Protein AF-0000000080652221 (afdb_homodimer)

Structure (mmCIF, N/CA/C/O backbone):
data_AF-0000000080652221-model_v1
#
loop_
_entity.id
_entity.type
_entity.pdbx_description
1 polymer 'Gdp-mannose 4,6-dehydratase/gdp-4-amino-4'
#
loop_
_atom_site.group_PDB
_atom_site.id
_atom_site.type_symbol
_atom_site.label_atom_id
_atom_site.label_alt_id
_atom_site.label_comp_id
_atom_site.label_asym_id
_atom_site.label_entity_id
_atom_site.label_seq_id
_atom_site.pdbx_PDB_ins_code
_atom_site.Cartn_x
_atom_site.Cartn_y
_atom_site.Cartn_z
_atom_site.occupancy
_atom_site.B_iso_or_equiv
_atom_site.auth_seq_id
_atom_site.auth_comp_id
_atom_site.auth_asym_id
_atom_site.auth_atom_id
_atom_site.pdbx_PDB_model_num
ATOM 1 N N . MET A 1 1 ? -10.5 -9.828 13.305 1 57.34 1 MET A N 1
ATOM 2 C CA . MET A 1 1 ? -11.781 -9.25 13.664 1 57.34 1 MET A CA 1
ATOM 3 C C . MET A 1 1 ? -12.344 -8.398 12.531 1 57.34 1 MET A C 1
ATOM 5 O O . MET A 1 1 ? -11.594 -7.68 11.859 1 57.34 1 MET A O 1
ATOM 9 N N . ALA A 1 2 ? -13.625 -8.828 12.094 1 73.5 2 ALA A N 1
ATOM 10 C CA . ALA A 1 2 ? -14.25 -8.25 10.906 1 73.5 2 ALA A CA 1
ATOM 11 C C . ALA A 1 2 ? -15.305 -7.211 11.281 1 73.5 2 ALA A C 1
ATOM 13 O O . ALA A 1 2 ? -15.812 -7.215 12.406 1 73.5 2 ALA A O 1
ATOM 14 N N . ILE A 1 3 ? -15.312 -6.051 10.586 1 86.38 3 ILE A N 1
ATOM 15 C CA . ILE A 1 3 ? -16.438 -5.125 10.68 1 86.38 3 ILE A CA 1
ATOM 16 C C . ILE A 1 3 ? -17.578 -5.598 9.781 1 86.38 3 ILE A C 1
ATOM 18 O O . ILE A 1 3 ? -17.375 -6.434 8.898 1 86.38 3 ILE A O 1
ATOM 22 N N . ALA A 1 4 ? -18.781 -5.008 10.109 1 89.88 4 ALA A N 1
ATOM 23 C CA . ALA A 1 4 ? -19.938 -5.441 9.328 1 89.88 4 ALA A CA 1
ATOM 24 C C . ALA A 1 4 ? -19.75 -5.121 7.848 1 89.88 4 ALA A C 1
ATOM 26 O O . ALA A 1 4 ? -19.281 -4.039 7.496 1 89.88 4 ALA A O 1
ATOM 27 N N . PRO A 1 5 ? -20.109 -6.051 7.004 1 89.88 5 PRO A N 1
ATOM 28 C CA . PRO A 1 5 ? -19.922 -5.859 5.562 1 89.88 5 PRO A CA 1
ATOM 29 C C . PRO A 1 5 ? -20.672 -4.633 5.027 1 89.88 5 PRO A C 1
ATOM 31 O O . PRO A 1 5 ? -20.266 -4.062 4.012 1 89.88 5 PRO A O 1
ATOM 34 N N . ASN A 1 6 ? -21.703 -4.211 5.727 1 95.06 6 ASN A N 1
ATOM 35 C CA . ASN A 1 6 ? -22.516 -3.096 5.238 1 95.06 6 ASN A CA 1
ATOM 36 C C . ASN A 1 6 ? -22.125 -1.786 5.918 1 95.06 6 ASN A C 1
ATOM 38 O O . ASN A 1 6 ? -22.828 -0.789 5.809 1 95.06 6 ASN A O 1
ATOM 42 N N . THR A 1 7 ? -21.031 -1.799 6.699 1 96.88 7 THR A N 1
ATOM 43 C CA . THR A 1 7 ? -20.516 -0.561 7.273 1 96.88 7 THR A CA 1
ATOM 44 C C . THR A 1 7 ? -20.109 0.418 6.172 1 96.88 7 THR A C 1
ATOM 46 O O . THR A 1 7 ? -19.328 0.076 5.285 1 96.88 7 THR A O 1
ATOM 49 N N . ARG A 1 8 ? -20.719 1.612 6.215 1 98.5 8 ARG A N 1
ATOM 50 C CA . ARG A 1 8 ? -20.422 2.627 5.207 1 98.5 8 ARG A CA 1
ATOM 51 C C . ARG A 1 8 ? -19.203 3.443 5.602 1 98.5 8 ARG A C 1
ATOM 53 O O . ARG A 1 8 ? -19.219 4.16 6.605 1 98.5 8 ARG A O 1
ATOM 60 N N . VAL A 1 9 ? -18.156 3.316 4.801 1 98.62 9 VAL A N 1
ATOM 61 C CA . VAL A 1 9 ? -16.906 3.99 5.125 1 98.62 9 VAL A CA 1
ATOM 62 C C . VAL A 1 9 ? -16.562 4.992 4.027 1 98.62 9 VAL A C 1
ATOM 64 O O . VAL A 1 9 ? -16.469 4.629 2.852 1 98.62 9 VAL A O 1
ATOM 67 N N . LEU A 1 10 ? -16.406 6.246 4.426 1 98.88 10 LEU A N 1
ATOM 68 C CA . LEU A 1 10 ? -15.898 7.273 3.518 1 98.88 10 LEU A CA 1
ATOM 69 C C . LEU A 1 10 ? -14.414 7.535 3.76 1 98.88 10 LEU A C 1
ATOM 71 O O . LEU A 1 10 ? -14.023 7.914 4.867 1 98.88 10 LEU A O 1
ATOM 75 N N . VAL A 1 11 ? -13.625 7.281 2.762 1 98.81 11 VAL A N 1
ATOM 76 C CA . VAL A 1 11 ? -12.188 7.527 2.836 1 98.81 11 VAL A CA 1
ATOM 77 C C . VAL A 1 11 ? -11.867 8.891 2.227 1 98.81 11 VAL A C 1
ATOM 79 O O . VAL A 1 11 ? -12.188 9.148 1.065 1 98.81 11 VAL A O 1
ATOM 82 N N . ALA A 1 12 ? -11.359 9.773 3.018 1 98.62 12 ALA A N 1
ATOM 83 C CA . ALA A 1 12 ? -10.727 10.984 2.504 1 98.62 12 ALA A CA 1
ATOM 84 C C . ALA A 1 12 ? -9.219 10.797 2.371 1 98.62 12 ALA A C 1
ATOM 86 O O . ALA A 1 12 ? -8.516 10.641 3.371 1 98.62 12 ALA A O 1
ATOM 87 N N . GLY A 1 13 ? -8.773 10.766 1.117 1 98 13 GLY A N 1
ATOM 88 C CA . GLY A 1 13 ? -7.363 10.414 1.057 1 98 13 GLY A CA 1
ATOM 89 C C . GLY A 1 13 ? -6.727 10.719 -0.284 1 98 13 GLY A C 1
ATOM 90 O O . GLY A 1 13 ? -7.391 11.227 -1.191 1 98 13 GLY A O 1
ATOM 91 N N . TYR A 1 14 ? -5.426 10.461 -0.334 1 96.5 14 TYR A N 1
ATOM 92 C CA . TYR A 1 14 ? -4.578 10.781 -1.478 1 96.5 14 TYR A CA 1
ATOM 93 C C . TYR A 1 14 ? -3.467 9.758 -1.638 1 96.5 14 TYR A C 1
ATOM 95 O O . TYR A 1 14 ? -2.859 9.328 -0.653 1 96.5 14 TYR A O 1
ATOM 103 N N . GLY A 1 15 ? -3.297 9.281 -2.902 1 94.44 15 GLY A N 1
ATOM 104 C CA . GLY A 1 15 ? -2.135 8.477 -3.24 1 94.44 15 GLY A CA 1
ATOM 105 C C . GLY A 1 15 ? -2.152 7.105 -2.6 1 94.44 15 GLY A C 1
ATOM 106 O O . GLY A 1 15 ? -3.221 6.539 -2.363 1 94.44 15 GLY A O 1
ATOM 107 N N . LEU A 1 16 ? -0.95 6.555 -2.359 1 91.5 16 LEU A N 1
ATOM 108 C CA . LEU A 1 16 ? -0.72 5.18 -1.918 1 91.5 16 LEU A CA 1
ATOM 109 C C . LEU A 1 16 ? -1.408 4.918 -0.583 1 91.5 16 LEU A C 1
ATOM 111 O O . LEU A 1 16 ? -2.023 3.865 -0.395 1 91.5 16 LEU A O 1
ATOM 115 N N . PRO A 1 17 ? -1.343 5.871 0.377 1 94.44 17 PRO A N 1
ATOM 116 C CA . PRO A 1 17 ? -2.025 5.605 1.645 1 94.44 17 PRO A CA 1
ATOM 117 C C . PRO A 1 17 ? -3.52 5.348 1.468 1 94.44 17 PRO A C 1
ATOM 119 O O . PRO A 1 17 ? -4.07 4.438 2.092 1 94.44 17 PRO A O 1
ATOM 122 N N . ALA A 1 18 ? -4.125 6.098 0.635 1 97.12 18 ALA A N 1
ATOM 123 C CA . ALA A 1 18 ? -5.551 5.914 0.384 1 97.12 18 ALA A CA 1
ATOM 124 C C . ALA A 1 18 ? -5.816 4.598 -0.34 1 97.12 18 ALA A C 1
ATOM 126 O O . ALA A 1 18 ? -6.801 3.916 -0.056 1 97.12 18 ALA A O 1
ATOM 127 N N . GLU A 1 19 ? -4.965 4.273 -1.299 1 95.38 19 GLU A N 1
ATOM 128 C CA . GLU A 1 19 ? -5.086 2.99 -1.985 1 95.38 19 GLU A CA 1
ATOM 129 C C . GLU A 1 19 ? -5.066 1.83 -0.994 1 95.38 19 GLU A C 1
ATOM 131 O O . GLU A 1 19 ? -5.883 0.912 -1.091 1 95.38 19 GLU A O 1
ATOM 136 N N . PHE A 1 20 ? -4.207 1.93 -0.127 1 94.06 20 PHE A N 1
ATOM 137 C CA . PHE A 1 20 ? -4.07 0.862 0.856 1 94.06 20 PHE A CA 1
ATOM 138 C C . PHE A 1 20 ? -5.285 0.81 1.774 1 94.06 20 PHE A C 1
ATOM 140 O O . PHE A 1 20 ? -5.719 -0.271 2.178 1 94.06 20 PHE A O 1
ATOM 147 N N . CYS A 1 21 ? -5.723 1.913 2.131 1 96.75 21 CYS A N 1
ATOM 148 C CA . CYS A 1 21 ? -6.914 1.957 2.973 1 96.75 21 CYS A CA 1
ATOM 149 C C . CYS A 1 21 ? -8.086 1.257 2.297 1 96.75 21 CYS A C 1
ATOM 151 O O . CYS A 1 21 ? -8.742 0.412 2.904 1 96.75 21 CYS A O 1
ATOM 153 N N . VAL A 1 22 ? -8.289 1.545 1.057 1 97.19 22 VAL A N 1
ATOM 154 C CA . VAL A 1 22 ? -9.375 0.924 0.298 1 97.19 22 VAL A CA 1
ATOM 155 C C . VAL A 1 22 ? -9.148 -0.584 0.221 1 97.19 22 VAL A C 1
ATOM 157 O O . VAL A 1 22 ? -10.07 -1.367 0.459 1 97.19 22 VAL A O 1
ATOM 160 N N . THR A 1 23 ? -7.934 -0.957 -0.026 1 94.56 23 THR A N 1
ATOM 161 C CA . THR A 1 23 ? -7.582 -2.371 -0.099 1 94.56 23 THR A CA 1
ATOM 162 C C . THR A 1 23 ? -7.867 -3.068 1.228 1 94.56 23 THR A C 1
ATOM 164 O O . THR A 1 23 ? -8.422 -4.168 1.249 1 94.56 23 THR A O 1
ATOM 167 N N . THR A 1 24 ? -7.488 -2.457 2.285 1 94.5 24 THR A N 1
ATOM 168 C CA . THR A 1 24 ? -7.691 -3 3.625 1 94.5 24 THR A CA 1
ATOM 169 C C . THR A 1 24 ? -9.18 -3.176 3.92 1 94.5 24 THR A C 1
ATOM 171 O O . THR A 1 24 ? -9.594 -4.215 4.434 1 94.5 24 THR A O 1
ATOM 174 N N . LEU A 1 25 ? -9.984 -2.215 3.555 1 96.5 25 LEU A N 1
ATOM 175 C CA . LEU A 1 25 ? -11.422 -2.275 3.783 1 96.5 25 LEU A CA 1
ATOM 176 C C . LEU A 1 25 ? -12.047 -3.434 3.012 1 96.5 25 LEU A C 1
ATOM 178 O O . LEU A 1 25 ? -12.852 -4.188 3.562 1 96.5 25 LEU A O 1
ATOM 182 N N . ILE A 1 26 ? -11.664 -3.564 1.758 1 94.12 26 ILE A N 1
ATOM 183 C CA . ILE A 1 26 ? -12.148 -4.672 0.941 1 94.12 26 ILE A CA 1
ATOM 184 C C . ILE A 1 26 ? -11.758 -6 1.589 1 94.12 26 ILE A C 1
ATOM 186 O O . ILE A 1 26 ? -12.586 -6.91 1.701 1 94.12 26 ILE A O 1
ATOM 190 N N . GLY A 1 27 ? -10.609 -6.066 2.076 1 92.06 27 GLY A N 1
ATOM 191 C CA . GLY A 1 27 ? -10.109 -7.273 2.717 1 92.06 27 GLY A CA 1
ATOM 192 C C . GLY A 1 27 ? -10.836 -7.605 4.008 1 92.06 27 GLY A C 1
ATOM 193 O O . GLY A 1 27 ? -10.93 -8.773 4.391 1 92.06 27 GLY A O 1
ATOM 194 N N . MET A 1 28 ? -11.289 -6.574 4.613 1 92.19 28 MET A N 1
ATOM 195 C CA . MET A 1 28 ? -12.016 -6.762 5.863 1 92.19 28 MET A CA 1
ATOM 196 C C . MET A 1 28 ? -13.453 -7.211 5.59 1 92.19 28 MET A C 1
ATOM 198 O O . MET A 1 28 ? -14.195 -7.512 6.52 1 92.19 28 MET A O 1
ATOM 202 N N . GLY A 1 29 ? -13.797 -7.141 4.297 1 89.81 29 GLY A N 1
ATOM 203 C CA . GLY A 1 29 ? -15.094 -7.68 3.918 1 89.81 29 GLY A CA 1
ATOM 204 C C . GLY A 1 29 ? -16.141 -6.605 3.693 1 89.81 29 GLY A C 1
ATOM 205 O O . GLY A 1 29 ? -17.328 -6.91 3.506 1 89.81 29 GLY A O 1
ATOM 206 N N . VAL A 1 30 ? -15.727 -5.355 3.688 1 94.25 30 VAL A N 1
ATOM 207 C CA . VAL A 1 30 ? -16.672 -4.273 3.416 1 94.25 30 VAL A CA 1
ATOM 208 C C . VAL A 1 30 ? -17.125 -4.336 1.959 1 94.25 30 VAL A C 1
ATOM 210 O O . VAL A 1 30 ? -16.297 -4.5 1.054 1 94.25 30 VAL A O 1
ATOM 213 N N . GLU A 1 31 ? -18.422 -4.215 1.748 1 92.62 31 GLU A N 1
ATOM 214 C CA . GLU A 1 31 ? -18.969 -4.242 0.393 1 92.62 31 GLU A CA 1
ATOM 215 C C . GLU A 1 31 ? -18.516 -3.023 -0.407 1 92.62 31 GLU A C 1
ATOM 217 O O . GLU A 1 31 ? -18.438 -1.916 0.129 1 92.62 31 GLU A O 1
ATOM 222 N N . ILE A 1 32 ? -18.375 -3.238 -1.663 1 93.06 32 ILE A N 1
ATOM 223 C CA . ILE A 1 32 ? -17.797 -2.213 -2.525 1 93.06 32 ILE A CA 1
ATOM 224 C C . ILE A 1 32 ? -18.688 -0.974 -2.525 1 93.06 32 ILE A C 1
ATOM 226 O O . ILE A 1 32 ? -18.188 0.155 -2.475 1 93.06 32 ILE A O 1
ATOM 230 N N . ASP A 1 33 ? -19.984 -1.172 -2.602 1 95.62 33 ASP A N 1
ATOM 231 C CA . ASP A 1 33 ? -20.922 -0.045 -2.672 1 95.62 33 ASP A CA 1
ATOM 232 C C . ASP A 1 33 ? -21.031 0.659 -1.322 1 95.62 33 ASP A C 1
ATOM 234 O O . ASP A 1 33 ? -21.703 1.684 -1.205 1 95.62 33 ASP A O 1
ATOM 238 N N . LYS A 1 34 ? -20.328 0.148 -0.292 1 97.88 34 LYS A N 1
ATOM 239 C CA . LYS A 1 34 ? -20.297 0.759 1.034 1 97.88 34 LYS A CA 1
ATOM 240 C C . LYS A 1 34 ? -18.984 1.483 1.28 1 97.88 34 LYS A C 1
ATOM 242 O O . LYS A 1 34 ? -18.719 1.957 2.389 1 97.88 34 LYS A O 1
ATOM 247 N N . ILE A 1 35 ? -18.219 1.62 0.279 1 98.31 35 ILE A N 1
ATOM 248 C CA . ILE A 1 35 ? -16.984 2.404 0.305 1 98.31 35 ILE A CA 1
ATOM 249 C C . ILE A 1 35 ? -17.094 3.578 -0.666 1 98.31 35 ILE A C 1
ATOM 251 O O . ILE A 1 35 ? -17.5 3.4 -1.819 1 98.31 35 ILE A O 1
ATOM 255 N N . ALA A 1 36 ? -16.828 4.73 -0.204 1 98.81 36 ALA A N 1
ATOM 256 C CA . ALA A 1 36 ? -16.703 5.922 -1.038 1 98.81 36 ALA A CA 1
ATOM 257 C C . ALA A 1 36 ? -15.414 6.672 -0.74 1 98.81 36 ALA A C 1
ATOM 259 O O . ALA A 1 36 ? -14.836 6.531 0.343 1 98.81 36 ALA A O 1
ATOM 260 N N . VAL A 1 37 ? -14.969 7.441 -1.78 1 98.81 37 VAL A N 1
ATOM 261 C CA . VAL A 1 37 ? -13.672 8.086 -1.6 1 98.81 37 VAL A CA 1
ATOM 262 C C . VAL A 1 37 ? -13.766 9.562 -1.986 1 98.81 37 VAL A C 1
ATOM 264 O O . VAL A 1 37 ? -14.312 9.898 -3.039 1 98.81 37 VAL A O 1
ATOM 267 N N . ALA A 1 38 ? -13.367 10.43 -1.095 1 98.81 38 ALA A N 1
ATOM 268 C CA . ALA A 1 38 ? -13.07 11.82 -1.42 1 98.81 38 ALA A CA 1
ATOM 269 C C . ALA A 1 38 ? -11.57 12.023 -1.632 1 98.81 38 ALA A C 1
ATOM 271 O O . ALA A 1 38 ? -10.766 11.75 -0.739 1 98.81 38 ALA A O 1
ATOM 272 N N . THR A 1 39 ? -11.211 12.438 -2.805 1 98.5 39 THR A N 1
ATOM 273 C CA . THR A 1 39 ? -9.797 12.562 -3.146 1 98.5 39 THR A CA 1
ATOM 274 C C . THR A 1 39 ? -9.547 13.82 -3.967 1 98.5 39 THR A C 1
ATOM 276 O O . THR A 1 39 ? -10.383 14.727 -3.992 1 98.5 39 THR A O 1
ATOM 279 N N . HIS A 1 40 ? -8.32 13.977 -4.402 1 97.75 40 HIS A N 1
ATOM 280 C CA . HIS A 1 40 ? -7.898 15.117 -5.199 1 97.75 40 HIS A CA 1
ATOM 281 C C . HIS A 1 40 ? -7.785 14.75 -6.676 1 97.75 40 HIS A C 1
ATOM 283 O O . HIS A 1 40 ? -8.008 13.594 -7.051 1 97.75 40 HIS A O 1
ATOM 289 N N . ARG A 1 41 ? -7.539 15.766 -7.461 1 96 41 ARG A N 1
ATOM 290 C CA . ARG A 1 41 ? -7.418 15.547 -8.898 1 96 41 ARG A CA 1
ATOM 291 C C . ARG A 1 41 ? -6.359 14.492 -9.203 1 96 41 ARG A C 1
ATOM 293 O O . ARG A 1 41 ? -5.43 14.289 -8.414 1 96 41 ARG A O 1
ATOM 300 N N . GLU A 1 42 ? -6.574 13.891 -10.367 1 95.31 42 GLU A N 1
ATOM 301 C CA . GLU A 1 42 ? -5.609 12.891 -10.805 1 95.31 42 GLU A CA 1
ATOM 302 C C . GLU A 1 42 ? -4.27 13.523 -11.164 1 95.31 42 GLU A C 1
ATOM 304 O O . GLU A 1 42 ? -4.23 14.578 -11.812 1 95.31 42 GLU A O 1
ATOM 309 N N . ASP A 1 43 ? -3.189 13.023 -10.602 1 93.62 43 ASP A N 1
ATOM 310 C CA . ASP A 1 43 ? -1.814 13.406 -10.906 1 93.62 43 ASP A CA 1
ATOM 311 C C . ASP A 1 43 ? -0.872 12.211 -10.773 1 93.62 43 ASP A C 1
ATOM 313 O O . ASP A 1 43 ? -1.319 11.07 -10.688 1 93.62 43 ASP A O 1
ATOM 317 N N . ASN A 1 44 ? 0.385 12.438 -10.859 1 90 44 ASN A N 1
ATOM 318 C CA . ASN A 1 44 ? 1.364 11.352 -10.898 1 90 44 ASN A CA 1
ATOM 319 C C . ASN A 1 44 ? 1.379 10.57 -9.586 1 90 44 ASN A C 1
ATOM 321 O O . ASN A 1 44 ? 1.783 9.406 -9.555 1 90 44 ASN A O 1
ATOM 325 N N . ARG A 1 45 ? 0.968 11.156 -8.516 1 90.62 45 ARG A N 1
ATOM 326 C CA . ARG A 1 45 ? 0.99 10.492 -7.215 1 90.62 45 ARG A CA 1
ATOM 327 C C . ARG A 1 45 ? -0.378 9.914 -6.875 1 90.62 45 ARG A C 1
ATOM 329 O O . ARG A 1 45 ? -0.505 9.117 -5.941 1 90.62 45 ARG A O 1
ATOM 336 N N . ASN A 1 46 ? -1.397 10.32 -7.645 1 95.19 46 ASN A N 1
ATOM 337 C CA . ASN A 1 46 ? -2.771 9.969 -7.305 1 95.19 46 ASN A CA 1
ATOM 338 C C . ASN A 1 46 ? -3.428 9.141 -8.406 1 95.19 46 ASN A C 1
ATOM 340 O O . ASN A 1 46 ? -4.574 8.711 -8.266 1 95.19 46 ASN A O 1
ATOM 344 N N . CYS A 1 47 ? -2.725 8.844 -9.469 1 94.56 47 CYS A N 1
ATOM 345 C CA . CYS A 1 47 ? -3.287 8.125 -10.609 1 94.56 47 CYS A CA 1
ATOM 346 C C . CYS A 1 47 ? -3.625 6.688 -10.242 1 94.56 47 CYS A C 1
ATOM 348 O O . CYS A 1 47 ? -4.605 6.133 -10.734 1 94.56 47 CYS A O 1
ATOM 350 N N . GLY A 1 48 ? -2.799 6.086 -9.438 1 94.44 48 GLY A N 1
ATOM 351 C CA . GLY A 1 48 ? -3.098 4.738 -8.984 1 94.44 48 GLY A CA 1
ATOM 352 C C . GLY A 1 48 ? -4.426 4.633 -8.258 1 94.44 48 GLY A C 1
ATOM 353 O O . GLY A 1 48 ? -5.199 3.701 -8.492 1 94.44 48 GLY A O 1
ATOM 354 N N . LEU A 1 49 ? -4.68 5.555 -7.414 1 96.5 49 LEU A N 1
ATOM 355 C CA . LEU A 1 49 ? -5.945 5.582 -6.684 1 96.5 49 LEU A CA 1
ATOM 356 C C . LEU A 1 49 ? -7.121 5.762 -7.637 1 96.5 49 LEU A C 1
ATOM 358 O O . LEU A 1 49 ? -8.102 5.02 -7.562 1 96.5 49 LEU A O 1
ATOM 362 N N . HIS A 1 50 ? -7.004 6.727 -8.5 1 96.94 50 HIS A N 1
ATOM 363 C CA . HIS A 1 50 ? -8.07 6.973 -9.469 1 96.94 50 HIS A CA 1
ATOM 364 C C . HIS A 1 50 ? -8.383 5.719 -10.281 1 96.94 50 HIS A C 1
ATOM 366 O O . HIS A 1 50 ? -9.547 5.352 -10.438 1 96.94 50 HIS A O 1
ATOM 372 N N . SER A 1 51 ? -7.379 5.125 -10.75 1 94.94 51 SER A N 1
ATOM 373 C CA . SER A 1 51 ? -7.539 3.92 -11.562 1 94.94 51 SER A CA 1
ATOM 374 C C . SER A 1 51 ? -8.211 2.805 -10.766 1 94.94 51 SER A C 1
ATOM 376 O O . SER A 1 51 ? -9.109 2.127 -11.266 1 94.94 51 SER A O 1
ATOM 378 N N . MET A 1 52 ? -7.766 2.6 -9.586 1 94 52 MET A N 1
ATOM 379 C CA . MET A 1 52 ? -8.352 1.594 -8.703 1 94 52 MET A CA 1
ATOM 380 C C . MET A 1 52 ? -9.844 1.839 -8.523 1 94 52 MET A C 1
ATOM 382 O O . MET A 1 52 ? -10.648 0.909 -8.617 1 94 52 MET A O 1
ATOM 386 N N . LEU A 1 53 ? -10.172 3.037 -8.242 1 96.31 53 LEU A N 1
ATOM 387 C CA . LEU A 1 53 ? -11.562 3.385 -7.977 1 96.31 53 LEU A CA 1
ATOM 388 C C . LEU A 1 53 ? -12.43 3.121 -9.203 1 96.31 53 LEU A C 1
ATOM 390 O O . LEU A 1 53 ? -13.531 2.574 -9.086 1 96.31 53 LEU A O 1
ATOM 394 N N . ARG A 1 54 ? -11.953 3.459 -10.336 1 93.94 54 ARG A N 1
ATOM 395 C CA . ARG A 1 54 ? -12.68 3.217 -11.578 1 93.94 54 ARG A CA 1
ATOM 396 C C . ARG A 1 54 ? -12.82 1.723 -11.852 1 93.94 54 ARG A C 1
ATOM 398 O O . ARG A 1 54 ? -13.906 1.244 -12.18 1 93.94 54 ARG A O 1
ATOM 405 N N . LEU A 1 55 ? -11.75 1.085 -11.664 1 89.56 55 LEU A N 1
ATOM 406 C CA . LEU A 1 55 ? -11.711 -0.345 -11.945 1 89.56 55 LEU A CA 1
ATOM 407 C C . LEU A 1 55 ? -12.672 -1.107 -11.047 1 89.56 55 LEU A C 1
ATOM 409 O O . LEU A 1 55 ? -13.258 -2.107 -11.461 1 89.56 55 LEU A O 1
ATOM 413 N N . ARG A 1 56 ? -12.828 -0.662 -9.875 1 90.12 56 ARG A N 1
ATOM 414 C CA . ARG A 1 56 ? -13.625 -1.379 -8.883 1 90.12 56 ARG A CA 1
ATOM 415 C C . ARG A 1 56 ? -15.023 -0.78 -8.773 1 90.12 56 ARG A C 1
ATOM 417 O O . ARG A 1 56 ? -15.828 -1.222 -7.953 1 90.12 56 ARG A O 1
ATOM 424 N N . ASN A 1 57 ? -15.273 0.201 -9.508 1 91.81 57 ASN A N 1
ATOM 425 C CA . ASN A 1 57 ? -16.562 0.893 -9.523 1 91.81 57 ASN A CA 1
ATOM 426 C C . ASN A 1 57 ? -16.906 1.48 -8.156 1 91.81 57 ASN A C 1
ATOM 428 O O . ASN A 1 57 ? -18.016 1.309 -7.668 1 91.81 57 ASN A O 1
ATOM 432 N N . ILE A 1 58 ? -15.969 2.043 -7.559 1 96.56 58 ILE A N 1
ATOM 433 C CA . ILE A 1 58 ? -16.156 2.738 -6.289 1 96.56 58 ILE A CA 1
ATOM 434 C C . ILE A 1 58 ? -16.484 4.211 -6.551 1 96.56 58 ILE A C 1
ATOM 436 O O . ILE A 1 58 ? -15.773 4.879 -7.309 1 96.56 58 ILE A O 1
ATOM 440 N N . GLN A 1 59 ? -17.531 4.715 -5.934 1 97.75 59 GLN A N 1
ATOM 441 C CA . GLN A 1 59 ? -17.891 6.113 -6.094 1 97.75 59 GLN A CA 1
ATOM 442 C C . GLN A 1 59 ? -16.859 7.035 -5.449 1 97.75 59 GLN A C 1
ATOM 444 O O . GLN A 1 59 ? -16.344 6.738 -4.367 1 97.75 59 GLN A O 1
ATOM 449 N N . PHE A 1 60 ? -16.531 8.148 -6.184 1 98.56 60 PHE A N 1
ATOM 450 C CA . PHE A 1 60 ? -15.578 9.078 -5.602 1 98.56 60 PHE A CA 1
ATOM 451 C C . PHE A 1 60 ? -15.844 10.5 -6.09 1 98.56 60 PHE A C 1
ATOM 453 O O . PHE A 1 60 ? -16.578 10.703 -7.062 1 98.56 60 PHE A O 1
ATOM 460 N N . THR A 1 61 ? -15.312 11.477 -5.367 1 98.69 61 THR A N 1
ATOM 461 C CA . THR A 1 61 ? -15.406 12.891 -5.723 1 98.69 61 THR A CA 1
ATOM 462 C C . THR A 1 61 ? -14.039 13.562 -5.66 1 98.69 61 THR A C 1
ATOM 464 O O . THR A 1 61 ? -13.18 13.148 -4.879 1 98.69 61 THR A O 1
ATOM 467 N N . THR A 1 62 ? -13.828 14.523 -6.508 1 98.5 62 THR A N 1
ATOM 468 C CA . THR A 1 62 ? -12.641 15.367 -6.473 1 98.5 62 THR A CA 1
ATOM 469 C C . THR A 1 62 ? -13.016 16.812 -6.156 1 98.5 62 THR A C 1
ATOM 471 O O . THR A 1 62 ? -12.211 17.734 -6.367 1 98.5 62 THR A O 1
ATOM 474 N N . ALA A 1 63 ? -14.289 16.938 -5.688 1 98.12 63 ALA A N 1
ATOM 475 C CA . ALA A 1 63 ? -14.758 18.281 -5.352 1 98.12 63 ALA A CA 1
ATOM 476 C C . ALA A 1 63 ? -13.914 18.891 -4.23 1 98.12 63 ALA A C 1
ATOM 478 O O . ALA A 1 63 ? -13.414 18.172 -3.361 1 98.12 63 ALA A O 1
ATOM 479 N N . ALA A 1 64 ? -13.789 20.219 -4.211 1 97.06 64 ALA A N 1
ATOM 480 C CA . ALA A 1 64 ? -13.047 20.922 -3.162 1 97.06 64 ALA A CA 1
ATOM 481 C C . ALA A 1 64 ? -13.703 20.719 -1.8 1 97.06 64 ALA A C 1
ATOM 483 O O . ALA A 1 64 ? -14.93 20.734 -1.684 1 97.06 64 ALA A O 1
ATOM 484 N N . ALA A 1 65 ? -12.867 20.562 -0.813 1 95.06 65 ALA A N 1
ATOM 485 C CA . ALA A 1 65 ? -13.352 20.203 0.519 1 95.06 65 ALA A CA 1
ATOM 486 C C . ALA A 1 65 ? -14.32 21.266 1.05 1 95.06 65 ALA A C 1
ATOM 488 O O . ALA A 1 65 ? -15.227 20.938 1.829 1 95.06 65 ALA A O 1
ATOM 489 N N . ASN A 1 66 ? -14.156 22.453 0.659 1 94.31 66 ASN A N 1
ATOM 490 C CA . ASN A 1 66 ? -15 23.531 1.168 1 94.31 66 ASN A CA 1
ATOM 491 C C . ASN A 1 66 ? -16.203 23.781 0.268 1 94.31 66 ASN A C 1
ATOM 493 O O . ASN A 1 66 ? -16.984 24.719 0.493 1 94.31 66 ASN A O 1
ATOM 497 N N . SER A 1 67 ? -16.484 22.953 -0.679 1 97.5 67 SER A N 1
ATOM 498 C CA . SER A 1 67 ? -17.578 23.156 -1.627 1 97.5 67 SER A CA 1
ATOM 499 C C . SER A 1 67 ? -18.844 22.438 -1.16 1 97.5 67 SER A C 1
ATOM 501 O O . SER A 1 67 ? -18.781 21.5 -0.363 1 97.5 67 SER A O 1
ATOM 503 N N . GLU A 1 68 ? -19.953 22.969 -1.69 1 97.94 68 GLU A N 1
ATOM 504 C CA . GLU A 1 68 ? -21.219 22.312 -1.423 1 97.94 68 GLU A CA 1
ATOM 505 C C . GLU A 1 68 ? -21.266 20.922 -2.055 1 97.94 68 GLU A C 1
ATOM 507 O O . GLU A 1 68 ? -21.875 20 -1.499 1 97.94 68 GLU A O 1
ATOM 512 N N . GLU A 1 69 ? -20.719 20.828 -3.15 1 98.25 69 GLU A N 1
ATOM 513 C CA . GLU A 1 69 ? -20.656 19.531 -3.84 1 98.25 69 GLU A CA 1
ATOM 514 C C . GLU A 1 69 ? -19.984 18.484 -2.971 1 98.25 69 GLU A C 1
ATOM 516 O O . GLU A 1 69 ? -20.422 17.328 -2.924 1 98.25 69 GLU A O 1
ATOM 521 N N . PHE A 1 70 ? -18.922 18.844 -2.361 1 98.25 70 PHE A N 1
ATOM 522 C CA . PHE A 1 70 ? -18.203 17.953 -1.447 1 98.25 70 PHE A CA 1
ATOM 523 C C . PHE A 1 70 ? -19.109 17.516 -0.304 1 98.25 70 PHE A C 1
ATOM 525 O O . PHE A 1 70 ? -19.203 16.328 0.004 1 98.25 70 PHE A O 1
ATOM 532 N N . TYR A 1 71 ? -19.812 18.484 0.272 1 98.12 71 TYR A N 1
ATOM 533 C CA . TYR A 1 71 ? -20.719 18.188 1.378 1 98.12 71 TYR A CA 1
ATOM 534 C C . TYR A 1 71 ? -21.828 17.234 0.935 1 98.12 71 TYR A C 1
ATOM 536 O O . TYR A 1 71 ? -22.125 16.25 1.62 1 98.12 71 TYR A O 1
ATOM 544 N N . GLU A 1 72 ? -22.406 17.484 -0.202 1 98.62 72 GLU A N 1
ATOM 545 C CA . GLU A 1 72 ? -23.516 16.688 -0.72 1 98.62 72 GLU A CA 1
ATOM 546 C C . GLU A 1 72 ? -23.078 15.25 -0.984 1 98.62 72 GLU A C 1
ATOM 548 O O . GLU A 1 72 ? -23.844 14.312 -0.771 1 98.62 72 GLU A O 1
ATOM 553 N N . PHE A 1 73 ? -21.906 15.125 -1.474 1 98.56 73 PHE A N 1
ATOM 554 C CA . PHE A 1 73 ? -21.359 13.797 -1.713 1 98.56 73 PHE A CA 1
ATOM 555 C C . PHE A 1 73 ? -21.375 12.961 -0.434 1 98.56 73 PHE A C 1
ATOM 557 O O . PHE A 1 73 ? -21.828 11.82 -0.433 1 98.56 73 PHE A O 1
ATOM 564 N N . GLY A 1 74 ? -20.859 13.57 0.648 1 98.5 74 GLY A N 1
ATOM 565 C CA . GLY A 1 74 ? -20.844 12.891 1.936 1 98.5 74 GLY A CA 1
ATOM 566 C C . GLY A 1 74 ? -22.234 12.664 2.51 1 98.5 74 GLY A C 1
ATOM 567 O O . GLY A 1 74 ? -22.531 11.578 3.004 1 98.5 74 GLY A O 1
ATOM 568 N N . ALA A 1 75 ? -23.031 13.656 2.422 1 98.56 75 ALA A N 1
ATOM 569 C CA . ALA A 1 75 ? -24.391 13.57 2.979 1 98.56 75 ALA A CA 1
ATOM 570 C C . ALA A 1 75 ? -25.188 12.469 2.297 1 98.56 75 ALA A C 1
ATOM 572 O O . ALA A 1 75 ? -25.906 11.711 2.961 1 98.56 75 ALA A O 1
ATOM 573 N N . ASN A 1 76 ? -25.078 12.391 1.006 1 98.62 76 ASN A N 1
ATOM 574 C CA . ASN A 1 76 ? -25.781 11.367 0.245 1 98.62 76 ASN A CA 1
ATOM 575 C C . ASN A 1 76 ? -25.266 9.969 0.553 1 98.62 76 ASN A C 1
ATOM 577 O O . ASN A 1 76 ? -26.031 9.008 0.571 1 98.62 76 ASN A O 1
ATOM 581 N N . PHE A 1 77 ? -23.984 9.906 0.793 1 98.44 77 PHE A N 1
ATOM 582 C CA . PHE A 1 77 ? -23.375 8.609 1.081 1 98.44 77 PHE A CA 1
ATOM 583 C C . PHE A 1 77 ? -23.766 8.133 2.475 1 98.44 77 PHE A C 1
ATOM 585 O O . PHE A 1 77 ? -23.844 6.926 2.719 1 98.44 77 PHE A O 1
ATOM 592 N N . ASP A 1 78 ? -23.953 9.055 3.426 1 98.5 78 ASP A N 1
ATOM 593 C CA . ASP A 1 78 ? -24.391 8.758 4.785 1 98.5 78 ASP A CA 1
ATOM 594 C C . ASP A 1 78 ? -23.422 7.812 5.488 1 98.5 78 ASP A C 1
ATOM 596 O O . ASP A 1 78 ? -23.812 6.719 5.906 1 98.5 78 ASP A O 1
ATOM 600 N N . PRO A 1 79 ? -22.188 8.281 5.766 1 98.62 79 PRO A N 1
ATOM 601 C CA . PRO A 1 79 ? -21.141 7.395 6.281 1 98.62 79 PRO A CA 1
ATOM 602 C C . PRO A 1 79 ? -21.328 7.043 7.754 1 98.62 79 PRO A C 1
ATOM 604 O O . PRO A 1 79 ? -21.812 7.871 8.531 1 98.62 79 PRO A O 1
ATOM 607 N N . ASP A 1 80 ? -20.953 5.758 8.047 1 98.38 80 ASP A N 1
ATOM 608 C CA . ASP A 1 80 ? -20.781 5.375 9.445 1 98.38 80 ASP A CA 1
ATOM 609 C C . ASP A 1 80 ? -19.469 5.914 10.008 1 98.38 80 ASP A C 1
ATOM 611 O O . ASP A 1 80 ? -19.422 6.344 11.164 1 98.38 80 ASP A O 1
ATOM 615 N N . MET A 1 81 ? -18.438 5.898 9.242 1 98 81 MET A N 1
ATOM 616 C CA . MET A 1 81 ? -17.141 6.422 9.672 1 98 81 MET A CA 1
ATOM 617 C C . MET A 1 81 ? -16.422 7.109 8.516 1 98 81 MET A C 1
ATOM 619 O O . MET A 1 81 ? -16.703 6.82 7.352 1 98 81 MET A O 1
ATOM 623 N N . ILE A 1 82 ? -15.516 8.039 8.875 1 98.25 82 ILE A N 1
ATOM 624 C CA . ILE A 1 82 ? -14.633 8.711 7.934 1 98.25 82 ILE A CA 1
ATOM 625 C C . ILE A 1 82 ? -13.18 8.438 8.305 1 98.25 82 ILE A C 1
ATOM 627 O O . ILE A 1 82 ? -12.789 8.57 9.469 1 98.25 82 ILE A O 1
ATOM 631 N N . ILE A 1 83 ? -12.43 7.996 7.344 1 98.44 83 ILE A N 1
ATOM 632 C CA . ILE A 1 83 ? -11.008 7.734 7.543 1 98.44 83 ILE A CA 1
ATOM 633 C C . ILE A 1 83 ? -10.18 8.641 6.629 1 98.44 83 ILE A C 1
ATOM 635 O O . ILE A 1 83 ? -10.289 8.555 5.402 1 98.44 83 ILE A O 1
ATOM 639 N N . SER A 1 84 ? -9.414 9.484 7.25 1 97.94 84 SER A N 1
ATOM 640 C CA . SER A 1 84 ? -8.555 10.398 6.5 1 97.94 84 SER A CA 1
ATOM 641 C C . SER A 1 84 ? -7.137 9.844 6.379 1 97.94 84 SER A C 1
ATOM 643 O O . SER A 1 84 ? -6.457 9.625 7.387 1 97.94 84 SER A O 1
ATOM 645 N N . MET A 1 85 ? -6.742 9.602 5.156 1 97.19 85 MET A N 1
ATOM 646 C CA . MET A 1 85 ? -5.43 9.062 4.828 1 97.19 85 MET A CA 1
ATOM 647 C C . MET A 1 85 ? -4.664 10.008 3.91 1 97.19 85 MET A C 1
ATOM 649 O O . MET A 1 85 ? -4.734 9.883 2.688 1 97.19 85 MET A O 1
ATOM 653 N N . HIS A 1 86 ? -3.869 10.922 4.516 1 94.62 86 HIS A N 1
ATOM 654 C CA . HIS A 1 86 ? -3.039 11.859 3.771 1 94.62 86 HIS A CA 1
ATOM 655 C C . HIS A 1 86 ? -3.887 12.734 2.854 1 94.62 86 HIS A C 1
ATOM 657 O O . HIS A 1 86 ? -3.531 12.945 1.692 1 94.62 86 HIS A O 1
ATOM 663 N N . TYR A 1 87 ? -5.113 13.102 3.35 1 95.31 87 TYR A N 1
ATOM 664 C CA . TYR A 1 87 ? -5.906 14.086 2.625 1 95.31 87 TYR A CA 1
ATOM 665 C C . TYR A 1 87 ? -5.281 15.477 2.725 1 95.31 87 TYR A C 1
ATOM 667 O O . TYR A 1 87 ? -4.805 15.875 3.789 1 95.31 87 TYR A O 1
ATOM 675 N N . ARG A 1 88 ? -5.266 16.266 1.649 1 91.5 88 ARG A N 1
ATOM 676 C CA . ARG A 1 88 ? -4.371 17.406 1.555 1 91.5 88 ARG A CA 1
ATOM 677 C C . ARG A 1 88 ? -5.113 18.703 1.852 1 91.5 88 ARG A C 1
ATOM 679 O O . ARG A 1 88 ? -4.555 19.797 1.701 1 91.5 88 ARG A O 1
ATOM 686 N N . SER A 1 89 ? -6.363 18.562 2.242 1 90.5 89 SER A N 1
ATOM 687 C CA . SER A 1 89 ? -7.145 19.75 2.576 1 90.5 89 SER A CA 1
ATOM 688 C C . SER A 1 89 ? -7.816 19.609 3.939 1 90.5 89 SER A C 1
ATOM 690 O O . SER A 1 89 ? -8.047 18.484 4.406 1 90.5 89 SER A O 1
ATOM 692 N N . LEU A 1 90 ? -8.055 20.734 4.5 1 89.88 90 LEU A N 1
ATOM 693 C CA . LEU A 1 90 ? -8.836 20.734 5.73 1 89.88 90 LEU A CA 1
ATOM 694 C C . LEU A 1 90 ? -10.266 20.266 5.465 1 89.88 90 LEU A C 1
ATOM 696 O O . LEU A 1 90 ? -10.93 20.766 4.559 1 89.88 90 LEU A O 1
ATOM 700 N N . ILE A 1 91 ? -10.672 19.344 6.246 1 94.12 91 ILE A N 1
ATOM 701 C CA . ILE A 1 91 ? -12.031 18.828 6.125 1 94.12 91 ILE A CA 1
ATOM 702 C C . ILE A 1 91 ? -12.953 19.609 7.066 1 94.12 91 ILE A C 1
ATOM 704 O O . ILE A 1 91 ? -12.75 19.609 8.281 1 94.12 91 ILE A O 1
ATOM 708 N N . PRO A 1 92 ? -14.008 20.203 6.508 1 93.94 92 PRO A N 1
ATOM 709 C CA . PRO A 1 92 ? -14.891 21.047 7.328 1 93.94 92 PRO A CA 1
ATOM 710 C C . PRO A 1 92 ? -15.617 20.25 8.414 1 93.94 92 PRO A C 1
ATOM 712 O O . PRO A 1 92 ? -15.984 19.094 8.195 1 93.94 92 PRO A O 1
ATOM 715 N N . GLY A 1 93 ? -15.914 20.953 9.5 1 94.19 93 GLY A N 1
ATOM 716 C CA . GLY A 1 93 ? -16.609 20.328 10.617 1 94.19 93 GLY A CA 1
ATOM 717 C C . GLY A 1 93 ? -17.953 19.75 10.242 1 94.19 93 GLY A C 1
ATOM 718 O O . GLY A 1 93 ? -18.328 18.672 10.711 1 94.19 93 GLY A O 1
ATOM 719 N N . ARG A 1 94 ? -18.719 20.453 9.492 1 95.06 94 ARG A N 1
ATOM 720 C CA . ARG A 1 94 ? -20.031 19.984 9.086 1 95.06 94 ARG A CA 1
ATOM 721 C C . ARG A 1 94 ? -19.938 18.641 8.375 1 95.06 94 ARG A C 1
ATOM 723 O O . ARG A 1 94 ? -20.859 17.828 8.461 1 95.06 94 ARG A O 1
ATOM 730 N N . PHE A 1 95 ? -18.828 18.453 7.629 1 96.69 95 PHE A N 1
ATOM 731 C CA . PHE A 1 95 ? -18.625 17.188 6.938 1 96.69 95 PHE A CA 1
ATOM 732 C C . PHE A 1 95 ? -18.297 16.078 7.934 1 96.69 95 PHE A C 1
ATOM 734 O O . PHE A 1 95 ? -18.797 14.961 7.812 1 96.69 95 PHE A O 1
ATOM 741 N N . LEU A 1 96 ? -17.484 16.375 8.891 1 96.44 96 LEU A N 1
ATOM 742 C CA . LEU A 1 96 ? -17.062 15.398 9.891 1 96.44 96 LEU A CA 1
ATOM 743 C C . LEU A 1 96 ? -18.25 14.922 10.711 1 96.44 96 LEU A C 1
ATOM 745 O O . LEU A 1 96 ? -18.281 13.773 11.164 1 96.44 96 LEU A O 1
ATOM 749 N N . LYS A 1 97 ? -19.25 15.734 10.875 1 95.75 97 LYS A N 1
ATOM 750 C CA . LYS A 1 97 ? -20.438 15.422 11.672 1 95.75 97 LYS A CA 1
ATOM 751 C C . LYS A 1 97 ? -21.312 14.383 10.984 1 95.75 97 LYS A C 1
ATOM 753 O O . LYS A 1 97 ? -22.203 13.797 11.602 1 95.75 97 LYS A O 1
ATOM 758 N N . LEU A 1 98 ? -21.062 14.172 9.719 1 97.25 98 LEU A N 1
ATOM 759 C CA . LEU A 1 98 ? -21.828 13.188 8.969 1 97.25 98 LEU A CA 1
ATOM 760 C C . LEU A 1 98 ? -21.5 11.773 9.445 1 97.25 98 LEU A C 1
ATOM 762 O O . LEU A 1 98 ? -22.281 10.844 9.203 1 97.25 98 LEU A O 1
ATOM 766 N N . ALA A 1 99 ? -20.344 11.523 10.062 1 97.31 99 ALA A N 1
ATOM 767 C CA . ALA A 1 99 ? -19.875 10.203 10.469 1 97.31 99 ALA A CA 1
ATOM 768 C C . ALA A 1 99 ? -20.5 9.789 11.797 1 97.31 99 ALA A C 1
ATOM 770 O O . ALA A 1 99 ? -20.156 10.32 12.852 1 97.31 99 ALA A O 1
ATOM 771 N N . LYS A 1 100 ? -21.312 8.781 11.75 1 96.81 100 LYS A N 1
ATOM 772 C CA . LYS A 1 100 ? -22.047 8.344 12.93 1 96.81 100 LYS A CA 1
ATOM 773 C C . LYS A 1 100 ? -21.125 7.816 14.008 1 96.81 100 LYS A C 1
ATOM 775 O O . LYS A 1 100 ? -21.344 8.047 15.203 1 96.81 100 LYS A O 1
ATOM 780 N N . LYS A 1 101 ? -20.094 7.16 13.609 1 96.12 101 LYS A N 1
ATOM 781 C CA . LYS A 1 101 ? -19.141 6.574 14.555 1 96.12 101 LYS A CA 1
ATOM 782 C C . LYS A 1 101 ? -17.891 7.43 14.672 1 96.12 101 LYS A C 1
ATOM 784 O O . LYS A 1 101 ? -16.922 7.043 15.336 1 96.12 101 LYS A O 1
ATOM 789 N N . GLY A 1 102 ? -17.844 8.539 13.969 1 95.75 102 GLY A N 1
ATOM 790 C CA . GLY A 1 102 ? -16.734 9.469 14.047 1 95.75 102 GLY A CA 1
ATOM 791 C C . GLY A 1 102 ? -15.727 9.289 12.922 1 95.75 102 GLY A C 1
ATOM 792 O O . GLY A 1 102 ? -15.977 8.555 11.961 1 95.75 102 GLY A O 1
ATOM 793 N N . SER A 1 103 ? -14.648 10.109 13.062 1 97.19 103 SER A N 1
ATOM 794 C CA . SER A 1 103 ? -13.617 10.172 12.031 1 97.19 103 SER A CA 1
ATOM 795 C C . SER A 1 103 ? -12.227 10.023 12.633 1 97.19 103 SER A C 1
ATOM 797 O O . SER A 1 103 ? -12.016 10.328 13.812 1 97.19 103 SER A O 1
ATOM 799 N N . VAL A 1 104 ? -11.32 9.539 11.805 1 98 104 VAL A N 1
ATOM 800 C CA . VAL A 1 104 ? -9.93 9.367 12.227 1 98 104 VAL A CA 1
ATOM 801 C C . VAL A 1 104 ? -8.992 9.898 11.141 1 98 104 VAL A C 1
ATOM 803 O O . VAL A 1 104 ? -9.281 9.789 9.953 1 98 104 VAL A O 1
ATOM 806 N N . ASN A 1 105 ? -7.895 10.516 11.578 1 97.38 105 ASN A N 1
ATOM 807 C CA . ASN A 1 105 ? -6.867 11.031 10.68 1 97.38 105 ASN A CA 1
ATOM 808 C C . ASN A 1 105 ? -5.496 10.438 11 1 97.38 105 ASN A C 1
ATOM 810 O O . ASN A 1 105 ? -5.148 10.258 12.172 1 97.38 105 ASN A O 1
ATOM 814 N N . LEU A 1 106 ? -4.754 10.148 9.961 1 97.62 106 LEU A N 1
ATOM 815 C CA . LEU A 1 106 ? -3.35 9.781 10.102 1 97.62 106 LEU A CA 1
ATOM 816 C C . LEU A 1 106 ? -2.455 11.008 10 1 97.62 106 LEU A C 1
ATOM 818 O O . LEU A 1 106 ? -2.434 11.688 8.969 1 97.62 106 LEU A O 1
ATOM 822 N N . HIS A 1 107 ? -1.738 11.273 11.055 1 96.69 107 HIS A N 1
ATOM 823 C CA . HIS A 1 107 ? -0.781 12.375 11.07 1 96.69 107 HIS A CA 1
ATOM 824 C C . HIS A 1 107 ? 0.637 11.867 11.312 1 96.69 107 HIS A C 1
ATOM 826 O O . HIS A 1 107 ? 0.876 11.109 12.258 1 96.69 107 HIS A O 1
ATOM 832 N N . PRO A 1 108 ? 1.576 12.297 10.477 1 96.19 108 PRO A N 1
ATOM 833 C CA . PRO A 1 108 ? 2.924 11.727 10.562 1 96.19 108 PRO A CA 1
ATOM 834 C C . PRO A 1 108 ? 3.801 12.43 11.594 1 96.19 108 PRO A C 1
ATOM 836 O O . PRO A 1 108 ? 4.875 12.93 11.258 1 96.19 108 PRO A O 1
ATOM 839 N N . SER A 1 109 ? 3.381 12.438 12.844 1 96.75 109 SER A N 1
ATOM 840 C CA . SER A 1 109 ? 4.168 12.898 13.984 1 96.75 109 SER A CA 1
ATOM 841 C C . SER A 1 109 ? 3.629 12.328 15.289 1 96.75 109 SER A C 1
ATOM 843 O O . SER A 1 109 ? 2.586 11.664 15.305 1 96.75 109 SER A O 1
ATOM 845 N N . LEU A 1 110 ? 4.445 12.562 16.359 1 97 110 LEU A N 1
ATOM 846 C CA . LEU A 1 110 ? 3.986 12.211 17.703 1 97 110 LEU A CA 1
ATOM 847 C C . LEU A 1 110 ? 3.193 13.359 18.312 1 97 110 LEU A C 1
ATOM 849 O O . LEU A 1 110 ? 3.725 14.117 19.125 1 97 110 LEU A O 1
ATOM 853 N N . LEU A 1 111 ? 1.926 13.43 18 1 95.88 111 LEU A N 1
ATOM 854 C CA . LEU A 1 111 ? 1.059 14.484 18.516 1 95.88 111 LEU A CA 1
ATOM 855 C C . LEU A 1 111 ? 1.021 14.469 20.047 1 95.88 111 LEU A C 1
ATOM 857 O O . LEU A 1 111 ? 1.059 13.398 20.656 1 95.88 111 LEU A O 1
ATOM 861 N N . PRO A 1 112 ? 1.056 15.688 20.641 1 96.56 112 PRO A N 1
ATOM 862 C CA . PRO A 1 112 ? 0.733 17 20.078 1 96.56 112 PRO A CA 1
ATOM 863 C C . PRO A 1 112 ? 1.958 17.703 19.516 1 96.56 112 PRO A C 1
ATOM 865 O O . PRO A 1 112 ? 1.856 18.844 19.062 1 96.56 112 PRO A O 1
ATOM 868 N N . ALA A 1 113 ? 3.068 17.031 19.578 1 95.56 113 ALA A N 1
ATOM 869 C CA . ALA A 1 113 ? 4.246 17.641 18.953 1 95.56 113 ALA A CA 1
ATOM 870 C C . ALA A 1 113 ? 4.137 17.609 17.438 1 95.56 113 ALA A C 1
ATOM 872 O O . ALA A 1 113 ? 3.66 16.625 16.859 1 95.56 113 ALA A O 1
ATOM 873 N N . TYR A 1 114 ? 4.535 18.812 16.828 1 95.38 114 TYR A N 1
ATOM 874 C CA . TYR A 1 114 ? 4.668 18.938 15.375 1 95.38 114 TYR A CA 1
ATOM 875 C C . TYR A 1 114 ? 3.307 18.828 14.695 1 95.38 114 TYR A C 1
ATOM 877 O O . TYR A 1 114 ? 3.15 18.125 13.703 1 95.38 114 TYR A O 1
ATOM 885 N N . ARG A 1 115 ? 2.363 19.5 15.219 1 92.25 115 ARG A N 1
ATOM 886 C CA . ARG A 1 115 ? 1.109 19.734 14.508 1 92.25 115 ARG A CA 1
ATOM 887 C C . ARG A 1 115 ? 1.342 20.531 13.242 1 92.25 115 ARG A C 1
ATOM 889 O O . ARG A 1 115 ? 2.375 21.203 13.094 1 92.25 115 ARG A O 1
ATOM 896 N N . GLY A 1 116 ? 0.42 20.375 12.273 1 89.94 116 GLY A N 1
ATOM 897 C CA . GLY A 1 116 ? 0.493 21.219 11.078 1 89.94 116 GLY A CA 1
ATOM 898 C C . GLY A 1 116 ? 1.171 20.516 9.914 1 89.94 116 GLY A C 1
ATOM 899 O O . GLY A 1 116 ? 0.904 19.359 9.633 1 89.94 116 GLY A O 1
ATOM 900 N N . THR A 1 117 ? 1.998 21.359 9.203 1 90 117 THR A N 1
ATOM 901 C CA . THR A 1 117 ? 2.518 20.844 7.941 1 90 117 THR A CA 1
ATOM 902 C C . THR A 1 117 ? 4.023 20.609 8.031 1 90 117 THR A C 1
ATOM 904 O O . THR A 1 117 ? 4.684 21.141 8.93 1 90 117 THR A O 1
ATOM 907 N N . ASN A 1 118 ? 4.551 19.766 7.176 1 93.12 118 ASN A N 1
ATOM 908 C CA . ASN A 1 118 ? 5.973 19.469 7.043 1 93.12 118 ASN A CA 1
ATOM 909 C C . ASN A 1 118 ? 6.555 18.922 8.344 1 93.12 118 ASN A C 1
ATOM 911 O O . ASN A 1 118 ? 7.699 19.203 8.695 1 93.12 118 ASN A O 1
ATOM 915 N N . SER A 1 119 ? 5.742 18.234 9.078 1 95.19 119 SER A N 1
ATOM 916 C CA . SER A 1 119 ? 6.18 17.688 10.352 1 95.19 119 SER A CA 1
ATOM 917 C C . SER A 1 119 ? 7.422 16.828 10.188 1 95.19 119 SER A C 1
ATOM 919 O O . SER A 1 119 ? 8.344 16.891 11.008 1 95.19 119 SER A O 1
ATOM 921 N N . VAL A 1 120 ? 7.523 16.125 9.133 1 96.25 120 VAL A N 1
ATOM 922 C CA . VAL A 1 120 ? 8.633 15.211 8.891 1 96.25 120 VAL A CA 1
ATOM 923 C C . VAL A 1 120 ? 9.922 16 8.695 1 96.25 120 VAL A C 1
ATOM 925 O O . VAL A 1 120 ? 10.961 15.664 9.273 1 96.25 120 VAL A O 1
ATOM 928 N N . ALA A 1 121 ? 9.844 17.031 7.938 1 96.75 121 ALA A N 1
ATOM 929 C CA . ALA A 1 121 ? 11.008 17.891 7.715 1 96.75 121 ALA A CA 1
ATOM 930 C C . ALA A 1 121 ? 11.453 18.547 9.016 1 96.75 121 ALA A C 1
ATOM 932 O O . ALA A 1 121 ? 12.648 18.562 9.336 1 96.75 121 ALA A O 1
ATOM 933 N N . TRP A 1 122 ? 10.547 19.016 9.75 1 97.25 122 TRP A N 1
ATOM 934 C CA . TRP A 1 122 ? 10.859 19.766 10.969 1 97.25 122 TRP A CA 1
ATOM 935 C C . TRP A 1 122 ? 11.508 18.859 12.008 1 97.25 122 TRP A C 1
ATOM 937 O O . TRP A 1 122 ? 12.391 19.297 12.75 1 97.25 122 TRP A O 1
ATOM 947 N N . VAL A 1 123 ? 11.07 17.641 12.094 1 97.56 123 VAL A N 1
ATOM 948 C CA . VAL A 1 123 ? 11.656 16.688 13.023 1 97.56 123 VAL A CA 1
ATOM 949 C C . VAL A 1 123 ? 13.148 16.531 12.734 1 97.56 123 VAL A C 1
ATOM 951 O O . VAL A 1 123 ? 13.969 16.453 13.648 1 97.56 123 VAL A O 1
ATOM 954 N N . ILE A 1 124 ? 13.5 16.5 11.508 1 97.62 124 ILE A N 1
ATOM 955 C CA . ILE A 1 124 ? 14.891 16.359 11.094 1 97.62 124 ILE A CA 1
ATOM 956 C C . ILE A 1 124 ? 15.648 17.656 11.375 1 97.62 124 ILE A C 1
ATOM 958 O O . ILE A 1 124 ? 16.734 17.625 11.953 1 97.62 124 ILE A O 1
ATOM 962 N N . ILE A 1 125 ? 15.055 18.781 11.031 1 97.81 125 ILE A N 1
ATOM 963 C CA . ILE A 1 125 ? 15.664 20.094 11.211 1 97.81 125 ILE A CA 1
ATOM 964 C C . ILE A 1 125 ? 15.977 20.312 12.695 1 97.81 125 ILE A C 1
ATOM 966 O O . ILE A 1 125 ? 17.047 20.797 13.039 1 97.81 125 ILE A O 1
ATOM 970 N N . ASN A 1 126 ? 15.078 19.891 13.516 1 97.12 126 ASN A N 1
ATOM 971 C CA . ASN A 1 126 ? 15.195 20.125 14.953 1 97.12 126 ASN A CA 1
ATOM 972 C C . ASN A 1 126 ? 16.094 19.094 15.625 1 97.12 126 ASN A C 1
ATOM 974 O O . ASN A 1 126 ? 16.312 19.141 16.828 1 97.12 126 ASN A O 1
ATOM 978 N N . GLY A 1 127 ? 16.5 18.141 14.898 1 97.19 127 GLY A N 1
ATOM 979 C CA . GLY A 1 127 ? 17.469 17.188 15.383 1 97.19 127 GLY A CA 1
ATOM 980 C C . GLY A 1 127 ? 16.875 16.141 16.297 1 97.19 127 GLY A C 1
ATOM 981 O O . GLY A 1 127 ? 17.531 15.664 17.234 1 97.19 127 GLY A O 1
ATOM 982 N N . GLU A 1 128 ? 15.633 15.836 16.078 1 96.81 128 GLU A N 1
ATOM 983 C CA . GLU A 1 128 ? 14.977 14.812 16.875 1 96.81 128 GLU A CA 1
ATOM 984 C C . GLU A 1 128 ? 15.562 13.438 16.609 1 96.81 128 GLU A C 1
ATOM 986 O O . GLU A 1 128 ? 15.914 13.117 15.469 1 96.81 128 GLU A O 1
ATOM 991 N N . SER A 1 129 ? 15.625 12.625 17.688 1 96.75 129 SER A N 1
ATOM 992 C CA . SER A 1 129 ? 16.094 11.258 17.531 1 96.75 129 SER A CA 1
ATOM 993 C C . SER A 1 129 ? 14.922 10.289 17.375 1 96.75 129 SER A C 1
ATOM 995 O O . SER A 1 129 ? 15.109 9.125 17 1 96.75 129 SER A O 1
ATOM 997 N N . GLU A 1 130 ? 13.766 10.844 17.656 1 97.06 130 GLU A N 1
ATOM 998 C CA . GLU A 1 130 ? 12.562 10.023 17.578 1 97.06 130 GLU A CA 1
ATOM 999 C C . GLU A 1 130 ? 11.398 10.805 16.984 1 97.06 130 GLU A C 1
ATOM 1001 O O . GLU A 1 130 ? 11.312 12.023 17.156 1 97.06 130 GLU A O 1
ATOM 1006 N N . THR A 1 131 ? 10.586 10.141 16.25 1 97.38 131 THR A N 1
ATOM 1007 C CA . THR A 1 131 ? 9.305 10.609 15.75 1 97.38 131 THR A CA 1
ATOM 1008 C C . THR A 1 131 ? 8.289 9.477 15.703 1 97.38 131 THR A C 1
ATOM 1010 O O . THR A 1 131 ? 8.359 8.539 16.5 1 97.38 131 THR A O 1
ATOM 1013 N N . GLY A 1 132 ? 7.312 9.57 14.891 1 97.38 132 GLY A N 1
ATOM 1014 C CA . GLY A 1 132 ? 6.301 8.531 14.75 1 97.38 132 GLY A CA 1
ATOM 1015 C C . GLY A 1 132 ? 5.109 8.977 13.914 1 97.38 132 GLY A C 1
ATOM 1016 O O . GLY A 1 132 ? 5.266 9.734 12.953 1 97.38 132 GLY A O 1
ATOM 1017 N N . PHE A 1 133 ? 4.055 8.352 14.203 1 97.5 133 PHE A N 1
ATOM 1018 C CA . PHE A 1 133 ? 2.783 8.734 13.602 1 97.5 133 PHE A CA 1
ATOM 1019 C C . PHE A 1 133 ? 1.644 8.578 14.602 1 97.5 133 PHE A C 1
ATOM 1021 O O . PHE A 1 133 ? 1.776 7.855 15.594 1 97.5 133 PHE A O 1
ATOM 1028 N N . SER A 1 134 ? 0.601 9.297 14.352 1 97.94 134 SER A N 1
ATOM 1029 C CA . SER A 1 134 ? -0.591 9.258 15.188 1 97.94 134 SER A CA 1
ATOM 1030 C C . SER A 1 134 ? -1.853 9.07 14.352 1 97.94 134 SER A C 1
ATOM 1032 O O . SER A 1 134 ? -2.037 9.75 13.344 1 97.94 134 SER A O 1
ATOM 1034 N N . TYR A 1 135 ? -2.576 8.07 14.727 1 98.31 135 TYR A N 1
ATOM 1035 C CA . TYR A 1 135 ? -3.986 8.062 14.352 1 98.31 135 TYR A CA 1
ATOM 1036 C C . TYR A 1 135 ? -4.84 8.742 15.414 1 98.31 135 TYR A C 1
ATOM 1038 O O . TYR A 1 135 ? -4.875 8.305 16.562 1 98.31 135 TYR A O 1
ATOM 1046 N N . HIS A 1 136 ? -5.543 9.789 15.023 1 97.81 136 HIS A N 1
ATOM 1047 C CA . HIS A 1 136 ? -6.293 10.539 16.031 1 97.81 136 HIS A CA 1
ATOM 1048 C C . HIS A 1 136 ? -7.703 10.852 15.531 1 97.81 136 HIS A C 1
ATOM 1050 O O . HIS A 1 136 ? -7.922 11.016 14.328 1 97.81 136 HIS A O 1
ATOM 1056 N N . ARG A 1 137 ? -8.57 10.945 16.438 1 97 137 ARG A N 1
ATOM 1057 C CA . ARG A 1 137 ? -9.914 11.406 16.109 1 97 137 ARG A CA 1
ATOM 1058 C C . ARG A 1 137 ? -9.891 12.828 15.562 1 97 137 ARG A C 1
ATOM 1060 O O . ARG A 1 137 ? -8.945 13.578 15.82 1 97 137 ARG A O 1
ATOM 1067 N N . MET A 1 138 ? -10.922 13.031 14.75 1 95 138 MET A N 1
ATOM 1068 C CA . MET A 1 138 ? -10.961 14.359 14.133 1 95 138 MET A CA 1
ATOM 1069 C C . MET A 1 138 ? -12.102 15.188 14.719 1 95 138 MET A C 1
ATOM 1071 O O . MET A 1 138 ? -13.18 14.664 15 1 95 138 MET A O 1
ATOM 1075 N N . ASP A 1 139 ? -11.773 16.359 14.938 1 86.06 139 ASP A N 1
ATOM 1076 C CA . ASP A 1 139 ? -12.75 17.375 15.32 1 86.06 139 ASP A CA 1
ATOM 1077 C C . ASP A 1 139 ? -12.57 18.641 14.492 1 86.06 139 ASP A C 1
ATOM 1079 O O . ASP A 1 139 ? -11.969 18.609 13.414 1 86.06 139 ASP A O 1
ATOM 1083 N N . GLU A 1 140 ? -13.18 19.703 14.875 1 80.31 140 GLU A N 1
ATOM 1084 C CA . GLU A 1 140 ? -13.164 20.922 14.062 1 80.31 140 GLU A CA 1
ATOM 1085 C C . GLU A 1 140 ? -11.789 21.578 14.086 1 80.31 140 GLU A C 1
ATOM 1087 O O . GLU A 1 140 ? -11.492 22.438 13.25 1 80.31 140 GLU A O 1
ATOM 1092 N N . ASN A 1 141 ? -10.961 21.094 15.039 1 79.56 141 ASN A N 1
ATOM 1093 C CA . ASN A 1 141 ? -9.617 21.656 15.141 1 79.56 141 ASN A CA 1
ATOM 1094 C C . ASN A 1 141 ? -8.578 20.734 14.508 1 79.56 141 ASN A C 1
ATOM 1096 O O . ASN A 1 141 ? -8.75 19.516 14.492 1 79.56 141 ASN A O 1
ATOM 1100 N N . PHE A 1 142 ? -7.547 21.359 13.992 1 77.69 142 PHE A N 1
ATOM 1101 C CA . PHE A 1 142 ? -6.516 20.609 13.281 1 77.69 142 PHE A CA 1
ATOM 1102 C C . PHE A 1 142 ? -5.648 19.828 14.258 1 77.69 142 PHE A C 1
ATOM 1104 O O . PHE A 1 142 ? -4.996 20.406 15.125 1 77.69 142 PHE A O 1
ATOM 1111 N N . ASP A 1 143 ? -5.645 18.531 14.195 1 85.06 143 ASP A N 1
ATOM 1112 C CA . ASP A 1 143 ? -4.699 17.594 14.797 1 85.06 143 ASP A CA 1
ATOM 1113 C C . ASP A 1 143 ? -4.805 17.609 16.312 1 85.06 143 ASP A C 1
ATOM 1115 O O . ASP A 1 143 ? -3.803 17.438 17.016 1 85.06 143 ASP A O 1
ATOM 1119 N N . THR A 1 144 ? -6.027 17.859 16.844 1 88.5 144 THR A N 1
ATOM 1120 C CA . THR A 1 144 ? -6.148 18.016 18.281 1 88.5 144 THR A CA 1
ATOM 1121 C C . THR A 1 144 ? -6.977 16.875 18.875 1 88.5 144 THR A C 1
ATOM 1123 O O . THR A 1 144 ? -7.027 16.703 20.094 1 88.5 144 THR A O 1
ATOM 1126 N N . GLY A 1 145 ? -7.543 16.125 18.094 1 92.81 145 GLY A N 1
ATOM 1127 C CA . GLY A 1 145 ? -8.43 15.078 18.609 1 92.81 145 GLY A CA 1
ATOM 1128 C C . GLY A 1 145 ? -7.691 13.992 19.359 1 92.81 145 GLY A C 1
ATOM 1129 O O . GLY A 1 145 ? -6.469 13.859 19.25 1 92.81 145 GLY A O 1
ATOM 1130 N N . ALA A 1 146 ? -8.453 13.227 20.109 1 96.38 146 ALA A N 1
ATOM 1131 C CA . ALA A 1 146 ? -7.914 12.148 20.922 1 96.38 146 ALA A CA 1
ATOM 1132 C C . ALA A 1 146 ? -7.184 11.117 20.062 1 96.38 146 ALA A C 1
ATOM 1134 O O . ALA A 1 146 ? -7.586 10.859 18.922 1 96.38 146 ALA A O 1
ATOM 1135 N N . ILE A 1 147 ? -6.137 10.555 20.641 1 97.81 147 ILE A N 1
ATOM 1136 C CA . ILE A 1 147 ? -5.297 9.602 19.906 1 97.81 147 ILE A CA 1
ATOM 1137 C C . ILE A 1 147 ? -5.875 8.195 20.031 1 97.81 147 ILE A C 1
ATOM 1139 O O . ILE A 1 147 ? -6.125 7.723 21.141 1 97.81 147 ILE A O 1
ATOM 1143 N N . LEU A 1 148 ? -6.094 7.566 18.891 1 98 148 LEU A N 1
ATOM 1144 C CA . LEU A 1 148 ? -6.527 6.172 18.891 1 98 148 LEU A CA 1
ATOM 1145 C C . LEU A 1 148 ? -5.324 5.23 18.938 1 98 148 LEU A C 1
ATOM 1147 O O . LEU A 1 148 ? -5.395 4.156 19.531 1 98 148 LEU A O 1
ATOM 1151 N N . LEU A 1 149 ? -4.281 5.617 18.219 1 98.06 149 LEU A N 1
ATOM 1152 C CA . LEU A 1 149 ? -3.057 4.828 18.141 1 98.06 149 LEU A CA 1
ATOM 1153 C C . LEU A 1 149 ? -1.865 5.707 17.781 1 98.06 149 LEU A C 1
ATOM 1155 O O . LEU A 1 149 ? -1.976 6.586 16.922 1 98.06 149 LEU A O 1
ATOM 1159 N N . GLN A 1 150 ? -0.802 5.445 18.469 1 97.5 150 GLN A N 1
ATOM 1160 C CA . GLN A 1 150 ? 0.447 6.152 18.203 1 97.5 150 GLN A CA 1
ATOM 1161 C C . GLN A 1 150 ? 1.646 5.219 18.344 1 97.5 150 GLN A C 1
ATOM 1163 O O . GLN A 1 150 ? 1.698 4.387 19.25 1 97.5 150 GLN A O 1
ATOM 1168 N N . GLU A 1 151 ? 2.562 5.316 17.406 1 97.19 151 GLU A N 1
ATOM 1169 C CA . GLU A 1 151 ? 3.762 4.484 17.438 1 97.19 151 GLU A CA 1
ATOM 1170 C C . GLU A 1 151 ? 5.02 5.316 17.203 1 97.19 151 GLU A C 1
ATOM 1172 O O . GLU A 1 151 ? 5.023 6.207 16.344 1 97.19 151 GLU A O 1
ATOM 1177 N N . ARG A 1 152 ? 6.043 4.973 17.938 1 97.06 152 ARG A N 1
ATOM 1178 C CA . ARG A 1 152 ? 7.32 5.668 17.828 1 97.06 152 ARG A CA 1
ATOM 1179 C C . ARG A 1 152 ? 8.203 5.023 16.766 1 97.06 152 ARG A C 1
ATOM 1181 O O . ARG A 1 152 ? 8.164 3.807 16.578 1 97.06 152 ARG A O 1
ATOM 1188 N N . ILE A 1 153 ? 8.961 5.879 16.109 1 95.44 153 ILE A N 1
ATOM 1189 C CA . ILE A 1 153 ? 9.938 5.469 15.117 1 95.44 153 ILE A CA 1
ATOM 1190 C C . ILE A 1 153 ? 11.25 6.227 15.336 1 95.44 153 ILE A C 1
ATOM 1192 O O . ILE A 1 153 ? 11.242 7.43 15.602 1 95.44 153 ILE A O 1
ATOM 1196 N N . SER A 1 154 ? 12.359 5.512 15.188 1 95.31 154 SER A N 1
ATOM 1197 C CA . SER A 1 154 ? 13.656 6.164 15.312 1 95.31 154 SER A CA 1
ATOM 1198 C C . SER A 1 154 ? 13.977 7.016 14.086 1 95.31 154 SER A C 1
ATOM 1200 O O . SER A 1 154 ? 13.633 6.645 12.961 1 95.31 154 SER A O 1
ATOM 1202 N N . VAL A 1 155 ? 14.578 8.117 14.328 1 96.06 155 VAL A N 1
ATOM 1203 C CA . VAL A 1 155 ? 15.125 8.93 13.242 1 96.06 155 VAL A CA 1
ATOM 1204 C C . VAL A 1 155 ? 16.625 8.641 13.086 1 96.06 155 VAL A C 1
ATOM 1206 O O . VAL A 1 155 ? 17.422 8.984 13.961 1 96.06 155 VAL A O 1
ATOM 1209 N N . GLU A 1 156 ? 16.938 8.109 11.977 1 92.56 156 GLU A N 1
ATOM 1210 C CA . GLU A 1 156 ? 18.328 7.758 11.727 1 92.56 156 GLU A CA 1
ATOM 1211 C C . GLU A 1 156 ? 19.141 8.969 11.266 1 92.56 156 GLU A C 1
ATOM 1213 O O . GLU A 1 156 ? 18.578 9.922 10.719 1 92.56 156 GLU A O 1
ATOM 1218 N N . GLU A 1 157 ? 20.484 8.852 11.453 1 91.69 157 GLU A N 1
ATOM 1219 C CA . GLU A 1 157 ? 21.359 9.969 11.141 1 91.69 157 GLU A CA 1
ATOM 1220 C C . GLU A 1 157 ? 21.359 10.281 9.648 1 91.69 157 GLU A C 1
ATOM 1222 O O . GLU A 1 157 ? 21.578 11.422 9.25 1 91.69 157 GLU A O 1
ATOM 1227 N N . THR A 1 158 ? 21.031 9.344 8.883 1 90.69 158 THR A N 1
ATOM 1228 C CA . THR A 1 158 ? 21.094 9.523 7.434 1 90.69 158 THR A CA 1
ATOM 1229 C C . THR A 1 158 ? 19.703 9.695 6.836 1 90.69 158 THR A C 1
ATOM 1231 O O . THR A 1 158 ? 19.562 9.859 5.625 1 90.69 158 THR A O 1
ATOM 1234 N N . ASP A 1 159 ? 18.734 9.727 7.672 1 94.38 159 ASP A N 1
ATOM 1235 C CA . ASP A 1 159 ? 17.375 9.844 7.176 1 94.38 159 ASP A CA 1
ATOM 1236 C C . ASP A 1 159 ? 17.156 11.164 6.445 1 94.38 159 ASP A C 1
ATOM 1238 O O . ASP A 1 159 ? 17.656 12.211 6.887 1 94.38 159 ASP A O 1
ATOM 1242 N N . THR A 1 160 ? 16.5 11.109 5.297 1 95.5 160 THR A N 1
ATOM 1243 C CA . THR A 1 160 ? 15.922 12.281 4.645 1 95.5 160 THR A CA 1
ATOM 1244 C C . THR A 1 160 ? 14.422 12.359 4.902 1 95.5 160 THR A C 1
ATOM 1246 O O . THR A 1 160 ? 13.828 11.414 5.422 1 95.5 160 THR A O 1
ATOM 1249 N N . ALA A 1 161 ? 13.844 13.523 4.617 1 95.5 161 ALA A N 1
ATOM 1250 C CA . ALA A 1 161 ? 12.383 13.602 4.734 1 95.5 161 ALA A CA 1
ATOM 1251 C C . ALA A 1 161 ? 11.703 12.523 3.889 1 95.5 161 ALA A C 1
ATOM 1253 O O . ALA A 1 161 ? 10.672 11.984 4.277 1 95.5 161 ALA A O 1
ATOM 1254 N N . PHE A 1 162 ? 12.336 12.227 2.879 1 93.62 162 PHE A N 1
ATOM 1255 C CA . PHE A 1 162 ? 11.812 11.258 1.928 1 93.62 162 PHE A CA 1
ATOM 1256 C C . PHE A 1 162 ? 11.789 9.859 2.537 1 93.62 162 PHE A C 1
ATOM 1258 O O . PHE A 1 162 ? 10.742 9.211 2.58 1 93.62 162 PHE A O 1
ATOM 1265 N N . SER A 1 163 ? 12.898 9.391 2.996 1 92.5 163 SER A N 1
ATOM 1266 C CA . SER A 1 163 ? 12.992 8.062 3.588 1 92.5 163 SER A CA 1
ATOM 1267 C C . SER A 1 163 ? 12.156 7.961 4.859 1 92.5 163 SER A C 1
ATOM 1269 O O . SER A 1 163 ? 11.461 6.969 5.078 1 92.5 163 SER A O 1
ATOM 1271 N N . LEU A 1 164 ? 12.234 8.992 5.672 1 95.19 164 LEU A N 1
ATOM 1272 C CA . LEU A 1 164 ? 11.523 8.984 6.945 1 95.19 164 LEU A CA 1
ATOM 1273 C C . LEU A 1 164 ? 10.016 8.945 6.727 1 95.19 164 LEU A C 1
ATOM 1275 O O . LEU A 1 164 ? 9.305 8.203 7.414 1 95.19 164 LEU A O 1
ATOM 1279 N N . PHE A 1 165 ? 9.539 9.742 5.797 1 94.75 165 PHE A N 1
ATOM 1280 C CA . PHE A 1 165 ? 8.117 9.742 5.477 1 94.75 165 PHE A CA 1
ATOM 1281 C C . PHE A 1 165 ? 7.664 8.367 5.004 1 94.75 165 PHE A C 1
ATOM 1283 O O . PHE A 1 165 ? 6.625 7.867 5.445 1 94.75 165 PHE A O 1
ATOM 1290 N N . HIS A 1 166 ? 8.359 7.805 4.152 1 93.31 166 HIS A N 1
ATOM 1291 C CA . HIS A 1 166 ? 8.016 6.488 3.625 1 93.31 166 HIS A CA 1
ATOM 1292 C C . HIS A 1 166 ? 8.016 5.438 4.73 1 93.31 166 HIS A C 1
ATOM 1294 O O . HIS A 1 166 ? 7.164 4.543 4.734 1 93.31 166 HIS A O 1
ATOM 1300 N N . ARG A 1 167 ? 8.969 5.535 5.625 1 93.81 167 ARG A N 1
ATOM 1301 C CA . ARG A 1 167 ? 8.992 4.629 6.766 1 93.81 167 ARG A CA 1
ATOM 1302 C C . ARG A 1 167 ? 7.75 4.805 7.633 1 93.81 167 ARG A C 1
ATOM 1304 O O . ARG A 1 167 ? 7.125 3.824 8.039 1 93.81 167 ARG A O 1
ATOM 1311 N N . GLN A 1 168 ? 7.406 6.043 7.871 1 94.81 168 GLN A N 1
ATOM 1312 C CA . GLN A 1 168 ? 6.211 6.34 8.656 1 94.81 168 GLN A CA 1
ATOM 1313 C C . GLN A 1 168 ? 4.965 5.746 8.008 1 94.81 168 GLN A C 1
ATOM 1315 O O . GLN A 1 168 ? 4.16 5.098 8.672 1 94.81 168 GLN A O 1
ATOM 1320 N N . ILE A 1 169 ? 4.84 5.938 6.719 1 92.38 169 ILE A N 1
ATOM 1321 C CA . ILE A 1 169 ? 3.654 5.488 5.996 1 92.38 169 ILE A CA 1
ATOM 1322 C C . ILE A 1 169 ? 3.604 3.963 5.988 1 92.38 169 ILE A C 1
ATOM 1324 O O . ILE A 1 169 ? 2.557 3.367 6.25 1 92.38 169 ILE A O 1
ATOM 1328 N N . ALA A 1 170 ? 4.707 3.395 5.738 1 90.88 170 ALA A N 1
ATOM 1329 C CA . ALA A 1 170 ? 4.77 1.936 5.723 1 90.88 170 ALA A CA 1
ATOM 1330 C C . ALA A 1 170 ? 4.348 1.354 7.066 1 90.88 170 ALA A C 1
ATOM 1332 O O . ALA A 1 170 ? 3.57 0.397 7.117 1 90.88 170 ALA A O 1
ATOM 1333 N N . ARG A 1 171 ? 4.789 1.947 8.094 1 92.75 171 ARG A N 1
ATOM 1334 C CA . ARG A 1 171 ? 4.477 1.463 9.43 1 92.75 171 ARG A CA 1
ATOM 1335 C C . ARG A 1 171 ? 3.033 1.785 9.805 1 92.75 171 ARG A C 1
ATOM 1337 O O . ARG A 1 171 ? 2.363 0.987 10.461 1 92.75 171 ARG A O 1
ATOM 1344 N N . ALA A 1 172 ? 2.586 2.908 9.43 1 94.88 172 ALA A N 1
ATOM 1345 C CA . ALA A 1 172 ? 1.229 3.332 9.758 1 94.88 172 ALA A CA 1
ATOM 1346 C C . ALA A 1 172 ? 0.195 2.414 9.109 1 94.88 172 ALA A C 1
ATOM 1348 O O . ALA A 1 172 ? -0.807 2.059 9.734 1 94.88 172 ALA A O 1
ATOM 1349 N N . ILE A 1 173 ? 0.434 2.064 7.945 1 90.62 173 ILE A N 1
ATOM 1350 C CA . ILE A 1 173 ? -0.519 1.246 7.203 1 90.62 173 ILE A CA 1
ATOM 1351 C C . ILE A 1 173 ? -0.658 -0.118 7.875 1 90.62 173 ILE A C 1
ATOM 1353 O O . ILE A 1 173 ? -1.741 -0.708 7.879 1 90.62 173 ILE A O 1
ATOM 1357 N N . LEU A 1 174 ? 0.407 -0.551 8.555 1 89.62 174 LEU A N 1
ATOM 1358 C CA . LEU A 1 174 ? 0.401 -1.832 9.258 1 89.62 174 LEU A CA 1
ATOM 1359 C C . LEU A 1 174 ? -0.585 -1.811 10.414 1 89.62 174 LEU A C 1
ATOM 1361 O O . LEU A 1 174 ? -1.04 -2.863 10.867 1 89.62 174 LEU A O 1
ATOM 1365 N N . ARG A 1 175 ? -0.929 -0.676 10.852 1 94.31 175 ARG A N 1
ATOM 1366 C CA . ARG A 1 175 ? -1.762 -0.542 12.039 1 94.31 175 ARG A CA 1
ATOM 1367 C C . ARG A 1 175 ? -3.186 -0.139 11.672 1 94.31 175 ARG A C 1
ATOM 1369 O O . ARG A 1 175 ? -4.047 -0.013 12.547 1 94.31 175 ARG A O 1
ATOM 1376 N N . LEU A 1 176 ? -3.486 -0.063 10.445 1 95 176 LEU A N 1
ATOM 1377 C CA . LEU A 1 176 ? -4.738 0.515 9.977 1 95 176 LEU A CA 1
ATOM 1378 C C . LEU A 1 176 ? -5.93 -0.338 10.406 1 95 176 LEU A C 1
ATOM 1380 O O . LEU A 1 176 ? -6.938 0.191 10.875 1 95 176 LEU A O 1
ATOM 1384 N N . GLU A 1 177 ? -5.883 -1.672 10.289 1 93.69 177 GLU A N 1
ATOM 1385 C CA . GLU A 1 177 ? -6.98 -2.551 10.68 1 93.69 177 GLU A CA 1
ATOM 1386 C C . GLU A 1 177 ? -7.352 -2.354 12.148 1 93.69 177 GLU A C 1
ATOM 1388 O O . GLU A 1 177 ? -8.531 -2.295 12.484 1 93.69 177 GLU A O 1
ATOM 1393 N N . GLU A 1 178 ? -6.32 -2.277 12.945 1 95.12 178 GLU A N 1
ATOM 1394 C CA . GLU A 1 178 ? -6.543 -2.055 14.367 1 95.12 178 GLU A CA 1
ATOM 1395 C C . GLU A 1 178 ? -7.277 -0.741 14.617 1 95.12 178 GLU A C 1
ATOM 1397 O O . GLU A 1 178 ? -8.18 -0.677 15.445 1 95.12 178 GLU A O 1
ATOM 1402 N N . VAL A 1 179 ? -6.934 0.257 13.898 1 97.38 179 VAL A N 1
ATOM 1403 C CA . VAL A 1 179 ? -7.52 1.583 14.055 1 97.38 179 VAL A CA 1
ATOM 1404 C C . VAL A 1 179 ? -8.984 1.553 13.609 1 97.38 179 VAL A C 1
ATOM 1406 O O . VAL A 1 179 ? -9.852 2.139 14.266 1 97.38 179 VAL A O 1
ATOM 1409 N N . ILE A 1 180 ? -9.273 0.895 12.516 1 96.94 180 ILE A N 1
ATOM 1410 C CA . ILE A 1 180 ? -10.625 0.777 11.992 1 96.94 180 ILE A CA 1
ATOM 1411 C C . ILE A 1 180 ? -11.508 0.063 13.016 1 96.94 180 ILE A C 1
ATOM 1413 O O . ILE A 1 180 ? -12.648 0.475 13.258 1 96.94 180 ILE A O 1
ATOM 1417 N N . LEU A 1 181 ? -11.016 -0.964 13.664 1 96.12 181 LEU A N 1
ATOM 1418 C CA . LEU A 1 181 ? -11.766 -1.706 14.672 1 96.12 181 LEU A CA 1
ATOM 1419 C C . LEU A 1 181 ? -12.047 -0.835 15.891 1 96.12 181 LEU A C 1
ATOM 1421 O O . LEU A 1 181 ? -13.141 -0.874 16.453 1 96.12 181 LEU A O 1
ATOM 1425 N N . LYS A 1 182 ? -11.055 -0.095 16.297 1 96.81 182 LYS A N 1
ATOM 1426 C CA . LYS A 1 182 ? -11.242 0.827 17.406 1 96.81 182 LYS A CA 1
ATOM 1427 C C . LYS A 1 182 ? -12.344 1.839 17.109 1 96.81 182 LYS A C 1
ATOM 1429 O O . LYS A 1 182 ? -13.188 2.119 17.969 1 96.81 182 LYS A O 1
ATOM 1434 N N . LEU A 1 183 ? -12.297 2.359 15.938 1 95.94 183 LEU A N 1
ATOM 1435 C CA . LEU A 1 183 ? -13.32 3.311 15.516 1 95.94 183 LEU A CA 1
ATOM 1436 C C . LEU A 1 183 ? -14.695 2.654 15.508 1 95.94 183 LEU A C 1
ATOM 1438 O O . LEU A 1 183 ? -15.672 3.24 15.984 1 95.94 183 LEU A O 1
ATOM 1442 N N . ASP A 1 184 ? -14.773 1.491 14.984 1 96.31 184 ASP A N 1
ATOM 1443 C CA . ASP A 1 184 ? -16.031 0.745 14.867 1 96.31 184 ASP A CA 1
ATOM 1444 C C . ASP A 1 184 ? -16.625 0.461 16.25 1 96.31 184 ASP A C 1
ATOM 1446 O O . ASP A 1 184 ? -17.844 0.43 16.406 1 96.31 184 ASP A O 1
ATOM 1450 N N . GLN A 1 185 ? -15.805 0.298 17.234 1 95.44 185 GLN A N 1
ATOM 1451 C CA . GLN A 1 185 ? -16.234 -0.043 18.594 1 95.44 185 GLN A CA 1
ATOM 1452 C C . GLN A 1 185 ? -16.516 1.213 19.406 1 95.44 185 GLN A C 1
ATOM 1454 O O . GLN A 1 185 ? -16.953 1.124 20.562 1 95.44 185 GLN A O 1
ATOM 1459 N N . GLY A 1 186 ? -16.266 2.305 18.844 1 94.75 186 GLY A N 1
ATOM 1460 C CA . GLY A 1 186 ? -16.531 3.555 19.531 1 94.75 186 GLY A CA 1
ATOM 1461 C C . GLY A 1 186 ? -15.461 3.932 20.547 1 94.75 186 GLY A C 1
ATOM 1462 O O . GLY A 1 186 ? -15.742 4.605 21.531 1 94.75 186 GLY A O 1
ATOM 1463 N N . ASP A 1 187 ? -14.273 3.443 20.328 1 96.12 187 ASP A N 1
ATOM 1464 C CA . ASP A 1 187 ? -13.156 3.805 21.188 1 96.12 187 ASP A CA 1
ATOM 1465 C C . ASP A 1 187 ? -12.93 5.316 21.188 1 96.12 187 ASP A C 1
ATOM 1467 O O . ASP A 1 187 ? -12.672 5.91 20.141 1 96.12 187 ASP A O 1
ATOM 1471 N N . PRO A 1 188 ? -12.961 5.969 22.344 1 95 188 PRO A N 1
ATOM 1472 C CA . PRO A 1 188 ? -12.789 7.422 22.375 1 95 188 PRO A CA 1
ATOM 1473 C C . PRO A 1 188 ? -11.336 7.855 22.203 1 95 188 PRO A C 1
ATOM 1475 O O . PRO A 1 188 ? -11.07 9.023 21.906 1 95 188 PRO A O 1
ATOM 1478 N N . GLY A 1 189 ? -10.477 6.945 22.312 1 96.31 189 GLY A N 1
ATOM 1479 C CA . GLY A 1 189 ? -9.062 7.289 22.344 1 96.31 189 GLY A CA 1
ATOM 1480 C C . GLY A 1 189 ? -8.625 7.938 23.641 1 96.31 189 GLY A C 1
ATOM 1481 O O . GLY A 1 189 ? -9.352 7.898 24.641 1 96.31 189 GLY A O 1
ATOM 1482 N N . PHE A 1 190 ? -7.371 8.438 23.656 1 96.69 190 PHE A N 1
ATOM 1483 C CA . PHE A 1 190 ? -6.844 9.117 24.828 1 96.69 190 PHE A CA 1
ATOM 1484 C C . PHE A 1 190 ? -6.406 10.539 24.484 1 96.69 190 PHE A C 1
ATOM 1486 O O . PHE A 1 190 ? -6.039 10.812 23.344 1 96.69 190 PHE A O 1
ATOM 1493 N N . ALA A 1 191 ? -6.445 11.383 25.453 1 94.81 191 ALA A N 1
ATOM 1494 C CA . ALA A 1 191 ? -6.113 12.797 25.266 1 94.81 191 ALA A CA 1
ATOM 1495 C C . ALA A 1 191 ? -4.641 12.961 24.891 1 94.81 191 ALA A C 1
ATOM 1497 O O . ALA A 1 191 ? -3.789 12.195 25.359 1 94.81 191 ALA A O 1
ATOM 1498 N N . GLN A 1 192 ? -4.414 13.945 24.078 1 94.19 192 GLN A N 1
ATOM 1499 C CA . GLN A 1 192 ? -3.035 14.297 23.766 1 94.19 192 GLN A CA 1
ATOM 1500 C C . GLN A 1 192 ? -2.348 14.922 24.984 1 94.19 192 GLN A C 1
ATOM 1502 O O . GLN A 1 192 ? -2.881 15.844 25.594 1 94.19 192 GLN A O 1
ATOM 1507 N N . LEU A 1 193 ? -1.224 14.344 25.297 1 92.19 193 LEU A N 1
ATOM 1508 C CA . LEU A 1 193 ? -0.487 14.852 26.453 1 92.19 193 LEU A CA 1
ATOM 1509 C C . LEU A 1 193 ? 0.899 15.336 26.031 1 92.19 193 LEU A C 1
ATOM 1511 O O . LEU A 1 193 ? 1.493 14.805 25.094 1 92.19 193 LEU A O 1
ATOM 1515 N N . GLY A 1 194 ? 1.34 16.344 26.781 1 91.31 194 GLY A N 1
ATOM 1516 C CA . GLY A 1 194 ? 2.674 16.859 26.5 1 91.31 194 GLY A CA 1
ATOM 1517 C C . GLY A 1 194 ? 2.666 18.219 25.828 1 91.31 194 GLY A C 1
ATOM 1518 O O . GLY A 1 194 ? 1.629 18.875 25.766 1 91.31 194 GLY A O 1
ATOM 1519 N N . GLU A 1 195 ? 3.82 18.672 25.375 1 91.5 195 GLU A N 1
ATOM 1520 C CA . GLU A 1 195 ? 3.975 20 24.766 1 91.5 195 GLU A CA 1
ATOM 1521 C C . GLU A 1 195 ? 3.592 19.969 23.281 1 91.5 195 GLU A C 1
ATOM 1523 O O . GLU A 1 195 ? 4.125 19.188 22.516 1 91.5 195 GLU A O 1
ATOM 1528 N N . ALA A 1 196 ? 2.758 20.875 22.953 1 91.56 196 ALA A N 1
ATOM 1529 C CA . ALA A 1 196 ? 2.293 20.984 21.578 1 91.56 196 ALA A CA 1
ATOM 1530 C C . ALA A 1 196 ? 3.17 21.938 20.766 1 91.56 196 ALA A C 1
ATOM 1532 O O . ALA A 1 196 ? 3.783 22.844 21.328 1 91.56 196 ALA A O 1
ATOM 1533 N N . SER A 1 197 ? 3.352 21.641 19.547 1 91.69 197 SER A N 1
ATOM 1534 C CA . SER A 1 197 ? 3.961 22.562 18.594 1 91.69 197 SER A CA 1
ATOM 1535 C C . SER A 1 197 ? 3.201 22.562 17.266 1 91.69 197 SER A C 1
ATOM 1537 O O . SER A 1 197 ? 2.471 21.609 16.969 1 91.69 197 SER A O 1
ATOM 1539 N N . TYR A 1 198 ? 3.314 23.656 16.562 1 89.94 198 TYR A N 1
ATOM 1540 C CA . TYR A 1 198 ? 2.592 23.812 15.305 1 89.94 198 TYR A CA 1
ATOM 1541 C C . TYR A 1 198 ? 3.471 24.484 14.258 1 89.94 198 TYR A C 1
ATOM 1543 O O . TYR A 1 198 ? 4.152 25.484 14.547 1 89.94 198 TYR A O 1
ATOM 1551 N N . TYR A 1 199 ? 3.424 23.922 13.117 1 88.75 199 TYR A N 1
ATOM 1552 C CA . TYR A 1 199 ? 4.152 24.5 11.992 1 88.75 199 TYR A CA 1
ATOM 1553 C C . TYR A 1 199 ? 3.211 24.797 10.828 1 88.75 199 TYR A C 1
ATOM 1555 O O . TYR A 1 199 ? 2.533 23.891 10.328 1 88.75 199 TYR A O 1
ATOM 1563 N N . ALA A 1 200 ? 3.271 26.016 10.344 1 82.12 200 ALA A N 1
ATOM 1564 C CA . ALA A 1 200 ? 2.352 26.469 9.312 1 82.12 200 ALA A CA 1
ATOM 1565 C C . ALA A 1 200 ? 2.746 25.922 7.941 1 82.12 200 ALA A C 1
ATOM 1567 O O . ALA A 1 200 ? 3.824 25.344 7.785 1 82.12 200 ALA A O 1
ATOM 1568 N N . ARG A 1 201 ? 1.765 26.156 7.035 1 83.81 201 ARG A N 1
ATOM 1569 C CA . ARG A 1 201 ? 1.938 25.656 5.68 1 83.81 201 ARG A CA 1
ATOM 1570 C C . ARG A 1 201 ? 2.912 26.516 4.891 1 83.81 201 ARG A C 1
ATOM 1572 O O . ARG A 1 201 ? 2.496 27.391 4.121 1 83.81 201 ARG A O 1
ATOM 1579 N N . GLU A 1 202 ? 4.133 26.344 5.137 1 87.12 202 GLU A N 1
ATOM 1580 C CA . GLU A 1 202 ? 5.254 27 4.469 1 87.12 202 GLU A CA 1
ATOM 1581 C C . GLU A 1 202 ? 6.48 26.094 4.43 1 87.12 202 GLU A C 1
ATOM 1583 O O . GLU A 1 202 ? 6.68 25.266 5.328 1 87.12 202 GLU A O 1
ATOM 1588 N N . LEU A 1 203 ? 7.219 26.359 3.379 1 91.12 203 LEU A N 1
ATOM 1589 C CA . LEU A 1 203 ? 8.477 25.625 3.318 1 91.12 203 LEU A CA 1
ATOM 1590 C C . LEU A 1 203 ? 9.414 26.047 4.449 1 91.12 203 LEU A C 1
ATOM 1592 O O . LEU A 1 203 ? 9.57 27.25 4.711 1 91.12 203 LEU A O 1
ATOM 1596 N N . PRO A 1 204 ? 9.977 25.109 5.109 1 94.75 204 PRO A N 1
ATOM 1597 C CA . PRO A 1 204 ? 10.922 25.484 6.164 1 94.75 204 PRO A CA 1
ATOM 1598 C C . PRO A 1 204 ? 12.023 26.422 5.664 1 94.75 204 PRO A C 1
ATOM 1600 O O . PRO A 1 204 ? 12.75 26.078 4.73 1 94.75 204 PRO A O 1
ATOM 1603 N N . PHE A 1 205 ? 12.086 27.625 6.242 1 96.06 205 PHE A N 1
ATOM 1604 C CA . PHE A 1 205 ? 13.086 28.641 5.938 1 96.06 205 PHE A CA 1
ATOM 1605 C C . PHE A 1 205 ? 13.078 28.984 4.453 1 96.06 205 PHE A C 1
ATOM 1607 O O . PHE A 1 205 ? 14.133 29.266 3.873 1 96.06 205 PHE A O 1
ATOM 1614 N N . GLY A 1 206 ? 11.953 28.719 3.848 1 94.5 206 GLY A N 1
ATOM 1615 C CA . GLY A 1 206 ? 11.828 29.016 2.432 1 94.5 206 GLY A CA 1
ATOM 1616 C C . GLY A 1 206 ? 12.633 28.094 1.547 1 94.5 206 GLY A C 1
ATOM 1617 O O . GLY A 1 206 ? 12.773 28.328 0.346 1 94.5 206 GLY A O 1
ATOM 1618 N N . GLY A 1 207 ? 13.172 27.094 2.158 1 96.75 207 GLY A N 1
ATOM 1619 C CA . GLY A 1 207 ? 13.984 26.141 1.42 1 96.75 207 GLY A CA 1
ATOM 1620 C C . GLY A 1 207 ? 15.406 26.625 1.184 1 96.75 207 GLY A C 1
ATOM 1621 O O . GLY A 1 207 ? 16.125 26.078 0.34 1 96.75 207 GLY A O 1
ATOM 1622 N N . VAL A 1 208 ? 15.789 27.656 1.919 1 96.94 208 VAL A N 1
ATOM 1623 C CA . VAL A 1 208 ? 17.062 28.297 1.651 1 96.94 208 VAL A CA 1
ATOM 1624 C C . VAL A 1 208 ? 18.031 28.031 2.799 1 96.94 208 VAL A C 1
ATOM 1626 O O . VAL A 1 208 ? 17.688 28.188 3.969 1 96.94 208 VAL A O 1
ATOM 1629 N N . ILE A 1 209 ? 19.25 27.656 2.475 1 97.75 209 ILE A N 1
ATOM 1630 C CA . ILE A 1 209 ? 20.312 27.406 3.451 1 97.75 209 ILE A CA 1
ATOM 1631 C C . ILE A 1 209 ? 20.859 28.734 3.988 1 97.75 209 ILE A C 1
ATOM 1633 O O . ILE A 1 209 ? 21.156 29.641 3.215 1 97.75 209 ILE A O 1
ATOM 1637 N N . ASP A 1 210 ? 20.906 28.844 5.273 1 96 210 ASP A N 1
ATOM 1638 C CA . ASP A 1 210 ? 21.625 29.938 5.918 1 96 210 ASP A CA 1
ATOM 1639 C C . ASP A 1 210 ? 23.078 29.547 6.199 1 96 210 ASP A C 1
ATOM 1641 O O . ASP A 1 210 ? 23.344 28.719 7.07 1 96 210 ASP A O 1
ATOM 1645 N N . PRO A 1 211 ? 23.953 30.234 5.559 1 93.12 211 PRO A N 1
ATOM 1646 C CA . PRO A 1 211 ? 25.359 29.844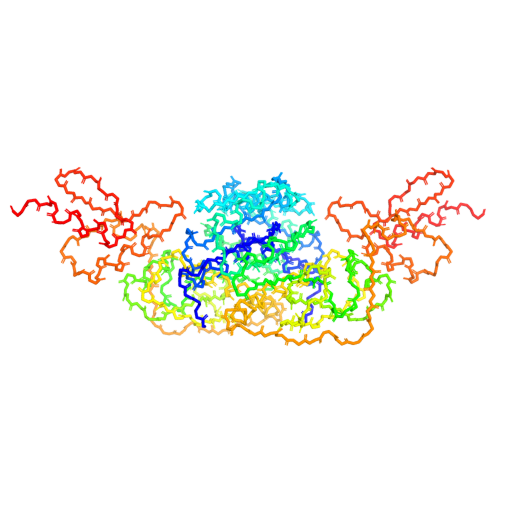 5.688 1 93.12 211 PRO A CA 1
ATOM 1647 C C . PRO A 1 211 ? 25.906 30.078 7.09 1 93.12 211 PRO A C 1
ATOM 1649 O O . PRO A 1 211 ? 27 29.594 7.414 1 93.12 211 PRO A O 1
ATOM 1652 N N . ARG A 1 212 ? 25.234 30.766 7.828 1 94.94 212 ARG A N 1
ATOM 1653 C CA . ARG A 1 212 ? 25.703 31.047 9.188 1 94.94 212 ARG A CA 1
ATOM 1654 C C . ARG A 1 212 ? 25.422 29.859 10.109 1 94.94 212 ARG A C 1
ATOM 1656 O O . ARG A 1 212 ? 25.969 29.797 11.219 1 94.94 212 ARG A O 1
ATOM 1663 N N . TRP A 1 213 ? 24.578 28.906 9.641 1 96.88 213 TRP A N 1
ATOM 1664 C CA . TRP A 1 213 ? 24.297 27.719 10.438 1 96.88 213 TRP A CA 1
ATOM 1665 C C . TRP A 1 213 ? 25.547 26.844 10.586 1 96.88 213 TRP A C 1
ATOM 1667 O O . TRP A 1 213 ? 26.469 26.922 9.758 1 96.88 213 TRP A O 1
ATOM 1677 N N . SER A 1 214 ? 25.609 26.047 11.742 1 97.25 214 SER A N 1
ATOM 1678 C CA . SER A 1 214 ? 26.656 25.031 11.859 1 97.25 214 SER A CA 1
ATOM 1679 C C . SER A 1 214 ? 26.531 23.984 10.75 1 97.25 214 SER A C 1
ATOM 1681 O O . SER A 1 214 ? 25.469 23.828 10.148 1 97.25 214 SER A O 1
ATOM 1683 N N . GLU A 1 215 ? 27.562 23.266 10.531 1 96 215 GLU A N 1
ATOM 1684 C CA . GLU A 1 215 ? 27.531 22.234 9.484 1 96 215 GLU A CA 1
ATOM 1685 C C . GLU A 1 215 ? 26.5 21.172 9.789 1 96 215 GLU A C 1
ATOM 1687 O O . GLU A 1 215 ? 25.859 20.641 8.883 1 96 215 GLU A O 1
ATOM 1692 N N . VAL A 1 216 ? 26.391 20.875 11.055 1 96.94 216 VAL A N 1
ATOM 1693 C CA . VAL A 1 216 ? 25.422 19.875 11.477 1 96.94 216 VAL A CA 1
ATOM 1694 C C . VAL A 1 216 ? 24 20.359 11.133 1 96.94 216 VAL A C 1
ATOM 1696 O O . VAL A 1 216 ? 23.172 19.594 10.648 1 96.94 216 VAL A O 1
ATOM 1699 N N . GLN A 1 217 ? 23.734 21.578 11.312 1 97.62 217 GLN A N 1
ATOM 1700 C CA . GLN A 1 217 ? 22.438 22.172 11.008 1 97.62 217 GLN A CA 1
ATOM 1701 C C . GLN A 1 217 ? 22.188 22.188 9.508 1 97.62 217 GLN A C 1
ATOM 1703 O O . GLN A 1 217 ? 21.078 21.922 9.055 1 97.62 217 GLN A O 1
ATOM 1708 N N . ILE A 1 218 ? 23.219 22.516 8.82 1 97.88 218 ILE A N 1
ATOM 1709 C CA . ILE A 1 218 ? 23.109 22.562 7.371 1 97.88 218 ILE A CA 1
ATOM 1710 C C . ILE A 1 218 ? 22.828 21.156 6.828 1 97.88 218 ILE A C 1
ATOM 1712 O O . ILE A 1 218 ? 21.969 20.984 5.969 1 97.88 218 ILE A O 1
ATOM 1716 N N . ASP A 1 219 ? 23.547 20.25 7.355 1 97.81 219 ASP A N 1
ATOM 1717 C CA . ASP A 1 219 ? 23.328 18.875 6.93 1 97.81 219 ASP A CA 1
ATOM 1718 C C . ASP A 1 219 ? 21.906 18.422 7.195 1 97.81 219 ASP A C 1
ATOM 1720 O O . ASP A 1 219 ? 21.266 17.812 6.336 1 97.81 219 ASP A O 1
ATOM 1724 N N . ARG A 1 220 ? 21.391 18.703 8.359 1 98.12 220 ARG A N 1
ATOM 1725 C CA . ARG A 1 220 ? 20.016 18.359 8.711 1 98.12 220 ARG A CA 1
ATOM 1726 C C . ARG A 1 220 ? 19.031 19.016 7.766 1 98.12 220 ARG A C 1
ATOM 1728 O O . ARG A 1 220 ? 18.062 18.391 7.316 1 98.12 220 ARG A O 1
ATOM 1735 N N . PHE A 1 221 ? 19.297 20.266 7.469 1 98.25 221 PHE A N 1
ATOM 1736 C CA . PHE A 1 221 ? 18.391 21.016 6.605 1 98.25 221 PHE A CA 1
ATOM 1737 C C . PHE A 1 221 ? 18.375 20.422 5.199 1 98.25 221 PHE A C 1
ATOM 1739 O O . PHE A 1 221 ? 17.312 20.281 4.594 1 98.25 221 PHE A O 1
ATOM 1746 N N . ILE A 1 222 ? 19.5 20.094 4.734 1 97.56 222 ILE A N 1
ATOM 1747 C CA . ILE A 1 222 ? 19.609 19.5 3.412 1 97.56 222 ILE A CA 1
ATOM 1748 C C . ILE A 1 222 ? 18.828 18.188 3.369 1 97.56 222 ILE A C 1
ATOM 1750 O O . ILE A 1 222 ? 18.047 17.953 2.445 1 97.56 222 ILE A O 1
ATOM 1754 N N . ARG A 1 223 ? 18.984 17.359 4.363 1 96.94 223 ARG A N 1
ATOM 1755 C CA . ARG A 1 223 ? 18.266 16.078 4.441 1 96.94 223 ARG A CA 1
ATOM 1756 C C . ARG A 1 223 ? 16.766 16.297 4.574 1 96.94 223 ARG A C 1
ATOM 1758 O O . ARG A 1 223 ? 15.977 15.562 3.986 1 96.94 223 ARG A O 1
ATOM 1765 N N . ALA A 1 224 ? 16.375 17.344 5.27 1 97.69 224 ALA A N 1
ATOM 1766 C CA . ALA A 1 224 ? 14.961 17.656 5.492 1 97.69 224 ALA A CA 1
ATOM 1767 C C . ALA A 1 224 ? 14.289 18.109 4.195 1 97.69 224 ALA A C 1
ATOM 1769 O O . ALA A 1 224 ? 13.102 17.859 3.99 1 97.69 224 ALA A O 1
ATOM 1770 N N . MET A 1 225 ? 15.039 18.688 3.344 1 96.25 225 MET A N 1
ATOM 1771 C CA . MET A 1 225 ? 14.5 19.234 2.105 1 96.25 225 MET A CA 1
ATOM 1772 C C . MET A 1 225 ? 14.531 18.203 0.989 1 96.25 225 MET A C 1
ATOM 1774 O O . MET A 1 225 ? 13.945 18.406 -0.074 1 96.25 225 MET A O 1
ATOM 1778 N N . PHE A 1 226 ? 15.18 17.141 1.287 1 94 226 PHE A N 1
ATOM 1779 C CA . PHE A 1 226 ? 15.281 16.125 0.254 1 94 226 PHE A CA 1
ATOM 1780 C C . PHE A 1 226 ? 13.992 15.305 0.175 1 94 226 PHE A C 1
ATOM 1782 O O . PHE A 1 226 ? 13.773 14.406 0.994 1 94 226 PHE A O 1
ATOM 1789 N N . PHE A 1 227 ? 13.164 15.555 -0.91 1 90.75 227 PHE A N 1
ATOM 1790 C CA . PHE A 1 227 ? 11.883 14.906 -1.13 1 90.75 227 PHE A CA 1
ATOM 1791 C C . PHE A 1 227 ? 11.492 14.961 -2.602 1 90.75 227 PHE A C 1
ATOM 1793 O O . PHE A 1 227 ? 10.516 15.617 -2.969 1 90.75 227 PHE A O 1
ATOM 1800 N N . PRO A 1 228 ? 12.25 14.211 -3.406 1 84.62 228 PRO A N 1
ATOM 1801 C CA . PRO A 1 228 ? 11.875 14.211 -4.824 1 84.62 228 PRO A CA 1
ATOM 1802 C C . PRO A 1 228 ? 10.406 13.883 -5.043 1 84.62 228 PRO A C 1
ATOM 1804 O O . PRO A 1 228 ? 9.836 13.062 -4.316 1 84.62 228 PRO A O 1
ATOM 1807 N N . PRO A 1 229 ? 9.766 14.602 -6.027 1 80.44 229 PRO A N 1
ATOM 1808 C CA . PRO A 1 229 ? 10.398 15.414 -7.066 1 80.44 229 PRO A CA 1
ATOM 1809 C C . PRO A 1 229 ? 10.492 16.891 -6.68 1 80.44 229 PRO A C 1
ATOM 1811 O O . PRO A 1 229 ? 10.781 17.734 -7.531 1 80.44 229 PRO A O 1
ATOM 1814 N N . PHE A 1 230 ? 10.234 17.188 -5.441 1 86.56 230 PHE A N 1
ATOM 1815 C CA . PHE A 1 230 ? 10.328 18.594 -5.031 1 86.56 230 PHE A CA 1
ATOM 1816 C C . PHE A 1 230 ? 11.773 19.062 -5.02 1 86.56 230 PHE A C 1
ATOM 1818 O O . PHE A 1 230 ? 12.695 18.25 -4.848 1 86.56 230 PHE A O 1
ATOM 1825 N N . PRO A 1 231 ? 11.945 20.328 -5.195 1 91.56 231 PRO A N 1
ATOM 1826 C CA . PRO A 1 231 ? 13.32 20.828 -5.215 1 91.56 231 PRO A CA 1
ATOM 1827 C C . PRO A 1 231 ? 14.047 20.625 -3.887 1 91.56 231 PRO A C 1
ATOM 1829 O O . PRO A 1 231 ? 13.43 20.719 -2.822 1 91.56 231 PRO A O 1
ATOM 1832 N N . PRO A 1 232 ? 15.344 20.344 -3.992 1 95.88 232 PRO A N 1
ATOM 1833 C CA . PRO A 1 232 ? 16.141 20.281 -2.766 1 95.88 232 PRO A CA 1
ATOM 1834 C C . PRO A 1 232 ? 16.438 21.656 -2.186 1 95.88 232 PRO A C 1
ATOM 1836 O O . PRO A 1 232 ? 15.938 22.672 -2.691 1 95.88 232 PRO A O 1
ATOM 1839 N N . ALA A 1 233 ? 17.172 21.641 -1.065 1 97.06 233 ALA A N 1
ATOM 1840 C CA . ALA A 1 233 ? 17.625 22.906 -0.467 1 97.06 233 ALA A CA 1
ATOM 1841 C C . ALA A 1 233 ? 18.438 23.719 -1.463 1 97.06 233 ALA A C 1
ATOM 1843 O O . ALA A 1 233 ? 19.062 23.172 -2.375 1 97.06 233 ALA A O 1
ATOM 1844 N N . VAL A 1 234 ? 18.375 25.047 -1.239 1 97.19 234 VAL A N 1
ATOM 1845 C CA . VAL A 1 234 ? 19.125 25.906 -2.156 1 97.19 234 VAL A CA 1
ATOM 1846 C C . VAL A 1 234 ? 20.078 26.781 -1.366 1 97.19 234 VAL A C 1
ATOM 1848 O O . VAL A 1 234 ? 19.828 27.094 -0.195 1 97.19 234 VAL A O 1
ATOM 1851 N N . LEU A 1 235 ? 21.141 27.094 -2.016 1 96.06 235 LEU A N 1
ATOM 1852 C CA . LEU A 1 235 ? 22.125 28.062 -1.529 1 96.06 235 LEU A CA 1
ATOM 1853 C C . LEU A 1 235 ? 22.219 29.25 -2.469 1 96.06 235 LEU A C 1
ATOM 1855 O O . LEU A 1 235 ? 22.297 29.094 -3.689 1 96.06 235 LEU A O 1
ATOM 1859 N N . LYS A 1 236 ? 22.125 30.406 -1.896 1 94.56 236 LYS A N 1
ATOM 1860 C CA . LYS A 1 236 ? 22.266 31.625 -2.688 1 94.56 236 LYS A CA 1
ATOM 1861 C C . LYS A 1 236 ? 23.656 32.25 -2.523 1 94.56 236 LYS A C 1
ATOM 1863 O O . LYS A 1 236 ? 24.062 32.562 -1.409 1 94.56 236 LYS A O 1
ATOM 1868 N N . ILE A 1 237 ? 24.312 32.312 -3.637 1 90.44 237 ILE A N 1
ATOM 1869 C CA . ILE A 1 237 ? 25.641 32.938 -3.666 1 90.44 237 ILE A CA 1
ATOM 1870 C C . ILE A 1 237 ? 25.688 34 -4.742 1 90.44 237 ILE A C 1
ATOM 1872 O O . ILE A 1 237 ? 25.531 33.719 -5.93 1 90.44 237 ILE A O 1
ATOM 1876 N N . ASP A 1 238 ? 25.969 35.25 -4.34 1 88.75 238 ASP A N 1
ATOM 1877 C CA . ASP A 1 238 ? 26.109 36.375 -5.254 1 88.75 238 ASP A CA 1
ATOM 1878 C C . ASP A 1 238 ? 24.938 36.469 -6.219 1 88.75 238 ASP A C 1
ATOM 1880 O O . ASP A 1 238 ? 25.125 36.531 -7.434 1 88.75 238 ASP A O 1
ATOM 1884 N N . GLY A 1 239 ? 23.812 36.25 -5.797 1 88.81 239 GLY A N 1
ATOM 1885 C CA . GLY A 1 239 ? 22.594 36.375 -6.566 1 88.81 239 GLY A CA 1
ATOM 1886 C C . GLY A 1 239 ? 22.234 35.156 -7.359 1 88.81 239 GLY A C 1
ATOM 1887 O O . GLY A 1 239 ? 21.156 35.062 -7.957 1 88.81 239 GLY A O 1
ATOM 1888 N N . LYS A 1 240 ? 23.172 34.25 -7.387 1 93.44 240 LYS A N 1
ATOM 1889 C CA . LYS A 1 240 ? 22.906 33 -8.086 1 93.44 240 LYS A CA 1
ATOM 1890 C C . LYS A 1 240 ? 22.359 31.922 -7.137 1 93.44 240 LYS A C 1
ATOM 1892 O O . LYS A 1 240 ? 22.766 31.859 -5.973 1 93.44 240 LYS A O 1
ATOM 1897 N N . VAL A 1 241 ? 21.453 31.078 -7.703 1 95.12 241 VAL A N 1
ATOM 1898 C CA . VAL A 1 241 ? 20.828 30.031 -6.91 1 95.12 241 VAL A CA 1
ATOM 1899 C C . VAL A 1 241 ? 21.406 28.672 -7.297 1 95.12 241 VAL A C 1
ATOM 1901 O O . VAL A 1 241 ? 21.438 28.328 -8.477 1 95.12 241 VAL A O 1
ATOM 1904 N N . TYR A 1 242 ? 21.875 27.922 -6.266 1 95.75 242 TYR A N 1
ATOM 1905 C CA . TYR A 1 242 ? 22.422 26.594 -6.473 1 95.75 242 TYR A CA 1
ATOM 1906 C C . TYR A 1 242 ? 21.594 25.547 -5.719 1 95.75 242 TYR A C 1
ATOM 1908 O O . TYR A 1 242 ? 21.328 25.703 -4.527 1 95.75 242 TYR A O 1
ATOM 1916 N N . TYR A 1 243 ? 21.188 24.469 -6.414 1 95.75 243 TYR A N 1
ATOM 1917 C CA . TYR A 1 243 ? 20.516 23.344 -5.762 1 95.75 243 TYR A CA 1
ATOM 1918 C C . TYR A 1 243 ? 21.516 22.5 -4.98 1 95.75 243 TYR A C 1
ATOM 1920 O O . TYR A 1 243 ? 22.609 22.219 -5.465 1 95.75 243 TYR A O 1
ATOM 1928 N N . VAL A 1 244 ? 21.188 22.188 -3.766 1 96 244 VAL A N 1
ATOM 1929 C CA . VAL A 1 244 ? 22.078 21.453 -2.881 1 96 244 VAL A CA 1
ATOM 1930 C C . VAL A 1 244 ? 21.391 20.188 -2.383 1 96 244 VAL A C 1
ATOM 1932 O O . VAL A 1 244 ? 20.906 20.141 -1.25 1 96 244 VAL A O 1
ATOM 1935 N N . PRO A 1 245 ? 21.469 19.078 -3.104 1 94 245 PRO A N 1
ATOM 1936 C CA . PRO A 1 245 ? 20.781 17.844 -2.744 1 94 245 PRO A CA 1
ATOM 1937 C C . PRO A 1 245 ? 21.547 17.016 -1.718 1 94 245 PRO A C 1
ATOM 1939 O O . PRO A 1 245 ? 21.031 16.031 -1.19 1 94 245 PRO A O 1
ATOM 1942 N N . SER A 1 246 ? 22.812 17.453 -1.492 1 94.62 246 SER A N 1
ATOM 1943 C CA . SER A 1 246 ? 23.609 16.703 -0.525 1 94.62 246 SER A CA 1
ATOM 1944 C C . SER A 1 246 ? 24.672 17.594 0.122 1 94.62 246 SER A C 1
ATOM 1946 O O . SER A 1 246 ? 25.016 18.641 -0.414 1 94.62 246 SER A O 1
ATOM 1948 N N . ILE A 1 247 ? 25.172 17.031 1.263 1 95.19 247 ILE A N 1
ATOM 1949 C CA . ILE A 1 247 ? 26.172 17.797 2.012 1 95.19 247 ILE A CA 1
ATOM 1950 C C . ILE A 1 247 ? 27.469 17.891 1.21 1 95.19 247 ILE A C 1
ATOM 1952 O O . ILE A 1 247 ? 28.188 18.875 1.301 1 95.19 247 ILE A O 1
ATOM 1956 N N . ASP A 1 248 ? 27.734 16.906 0.422 1 94.25 248 ASP A N 1
ATOM 1957 C CA . ASP A 1 248 ? 28.938 16.906 -0.398 1 94.25 248 ASP A CA 1
ATOM 1958 C C . ASP A 1 248 ? 28.906 18.016 -1.434 1 94.25 248 ASP A C 1
ATOM 1960 O O . ASP A 1 248 ? 29.922 18.656 -1.704 1 94.25 248 ASP A O 1
ATOM 1964 N N . ILE A 1 249 ? 27.766 18.188 -1.975 1 94.25 249 ILE A N 1
ATOM 1965 C CA . ILE A 1 249 ? 27.594 19.266 -2.953 1 94.25 249 ILE A CA 1
ATOM 1966 C C . ILE A 1 249 ? 27.75 20.609 -2.266 1 94.25 249 ILE A C 1
ATOM 1968 O O . ILE A 1 249 ? 28.375 21.531 -2.809 1 94.25 249 ILE A O 1
ATOM 1972 N N . TYR A 1 250 ? 27.203 20.75 -1.093 1 95.31 250 TYR A N 1
ATOM 1973 C CA . TYR A 1 250 ? 27.375 21.969 -0.319 1 95.31 250 TYR A CA 1
ATOM 1974 C C . TYR A 1 250 ? 28.859 22.266 -0.087 1 95.31 250 TYR A C 1
ATOM 1976 O O . TYR A 1 250 ? 29.312 23.391 -0.319 1 95.31 250 TYR A O 1
ATOM 1984 N N . ARG A 1 251 ? 29.578 21.281 0.306 1 95 251 ARG A N 1
ATOM 1985 C CA . ARG A 1 251 ? 31 21.422 0.589 1 95 251 ARG A CA 1
ATOM 1986 C C . ARG A 1 251 ? 31.766 21.828 -0.666 1 95 251 ARG A C 1
ATOM 1988 O O . ARG A 1 251 ? 32.688 22.656 -0.605 1 95 251 ARG A O 1
ATOM 1995 N N . SER A 1 252 ? 31.391 21.266 -1.725 1 94.19 252 SER A N 1
ATOM 1996 C CA . SER A 1 252 ? 32.031 21.578 -2.992 1 94.19 252 SER A CA 1
ATOM 1997 C C . SER A 1 252 ? 31.812 23.031 -3.389 1 94.19 252 SER A C 1
ATOM 1999 O O . SER A 1 252 ? 32.719 23.703 -3.885 1 94.19 252 SER A O 1
ATOM 2001 N N . LEU A 1 253 ? 30.609 23.484 -3.215 1 91.81 253 LEU A N 1
ATOM 2002 C CA . LEU A 1 253 ? 30.266 24.859 -3.543 1 91.81 253 LEU A CA 1
ATOM 2003 C C . LEU A 1 253 ? 31 25.828 -2.637 1 91.81 253 LEU A C 1
ATOM 2005 O O . LEU A 1 253 ? 31.453 26.891 -3.092 1 91.81 253 LEU A O 1
ATOM 2009 N N . MET A 1 254 ? 31.188 25.5 -1.416 1 90.69 254 MET A N 1
ATOM 2010 C CA . MET A 1 254 ? 31.844 26.375 -0.446 1 90.69 254 MET A CA 1
ATOM 2011 C C . MET A 1 254 ? 33.344 26.438 -0.703 1 90.69 254 MET A C 1
ATOM 2013 O O . MET A 1 254 ? 33.969 27.469 -0.435 1 90.69 254 MET A O 1
ATOM 2017 N N . ARG A 1 255 ? 33.812 25.391 -1.151 1 87.44 255 ARG A N 1
ATOM 2018 C CA . ARG A 1 255 ? 35.25 25.391 -1.493 1 87.44 255 ARG A CA 1
ATOM 2019 C C . ARG A 1 255 ? 35.531 26.266 -2.715 1 87.44 255 ARG A C 1
ATOM 2021 O O . ARG A 1 255 ? 36.625 26.797 -2.871 1 87.44 255 ARG A O 1
ATOM 2028 N N . GLY A 1 256 ? 34.562 26.297 -3.607 1 77.12 256 GLY A N 1
ATOM 2029 C CA . GLY A 1 256 ? 34.719 27.078 -4.824 1 77.12 256 GLY A CA 1
ATOM 2030 C C . GLY A 1 256 ? 34.531 28.562 -4.613 1 77.12 256 GLY A C 1
ATOM 2031 O O . GLY A 1 256 ? 34.781 29.359 -5.508 1 77.12 256 GLY A O 1
ATOM 2032 N N . ILE A 1 257 ? 33.875 28.906 -3.549 1 69.06 257 ILE A N 1
ATOM 2033 C CA . ILE A 1 257 ? 33.656 30.328 -3.258 1 69.06 257 ILE A CA 1
ATOM 2034 C C . ILE A 1 257 ? 34.969 30.969 -2.799 1 69.06 257 ILE A C 1
ATOM 2036 O O . ILE A 1 257 ? 35.625 30.484 -1.866 1 69.06 257 ILE A O 1
ATOM 2040 N N . PRO A 1 258 ? 35.562 31.844 -3.672 1 57.41 258 PRO A N 1
ATOM 2041 C CA . PRO A 1 258 ? 36.812 32.531 -3.27 1 57.41 258 PRO A CA 1
ATOM 2042 C C . PRO A 1 258 ? 36.688 33.219 -1.918 1 57.41 258 PRO A C 1
ATOM 2044 O O . PRO A 1 258 ? 35.594 33.719 -1.563 1 57.41 258 PRO A O 1
ATOM 2047 N N . SER A 1 259 ? 37.656 32.875 -0.879 1 46.81 259 SER A N 1
ATOM 2048 C CA . SER A 1 259 ? 37.75 33.656 0.347 1 46.81 259 SER A CA 1
ATOM 2049 C C . SER A 1 259 ? 37.75 35.156 0.049 1 46.81 259 SER A C 1
ATOM 2051 O O . SER A 1 259 ? 38.219 35.562 -1.008 1 46.81 259 SER A O 1
ATOM 2053 N N . MET B 1 1 ? 15.109 -2.646 12.594 1 57.22 1 MET B N 1
ATOM 2054 C CA . MET B 1 1 ? 16.375 -3.113 12.047 1 57.22 1 MET B CA 1
ATOM 2055 C C . MET B 1 1 ? 16.5 -2.752 10.57 1 57.22 1 MET B C 1
ATOM 2057 O O . MET B 1 1 ? 15.523 -2.836 9.828 1 57.22 1 MET B O 1
ATOM 2061 N N . ALA B 1 2 ? 17.656 -1.995 10.273 1 73.5 2 ALA B N 1
ATOM 2062 C CA . ALA B 1 2 ? 17.859 -1.411 8.953 1 73.5 2 ALA B CA 1
ATOM 2063 C C . ALA B 1 2 ? 18.844 -2.238 8.125 1 73.5 2 ALA B C 1
ATOM 2065 O O . ALA B 1 2 ? 19.641 -2.994 8.68 1 73.5 2 ALA B O 1
ATOM 2066 N N . ILE B 1 3 ? 18.516 -2.488 6.844 1 86.31 3 ILE B N 1
ATOM 2067 C CA . ILE B 1 3 ? 19.5 -3.029 5.918 1 86.31 3 ILE B CA 1
ATOM 2068 C C . ILE B 1 3 ? 20.422 -1.909 5.43 1 86.31 3 ILE B C 1
ATOM 2070 O O . ILE B 1 3 ? 20.094 -0.728 5.566 1 86.31 3 ILE B O 1
ATOM 2074 N N . ALA B 1 4 ? 21.609 -2.391 4.887 1 89.62 4 ALA B N 1
AT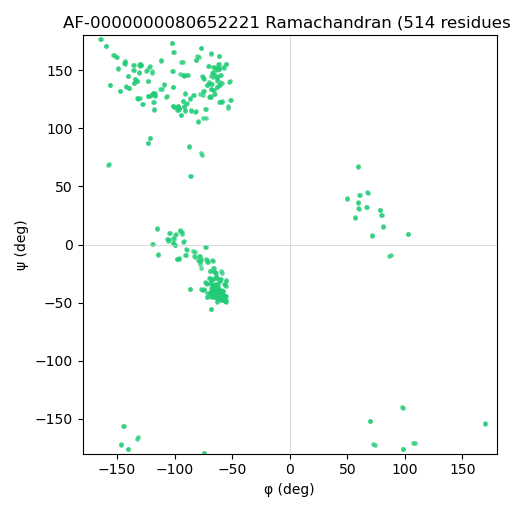OM 2075 C CA . ALA B 1 4 ? 22.562 -1.384 4.43 1 89.62 4 ALA B CA 1
ATOM 2076 C C . ALA B 1 4 ? 21.953 -0.512 3.334 1 89.62 4 ALA B C 1
ATOM 2078 O O . ALA B 1 4 ? 21.281 -1.016 2.432 1 89.62 4 ALA B O 1
ATOM 2079 N N . PRO B 1 5 ? 22.188 0.765 3.412 1 89.75 5 PRO B N 1
ATOM 2080 C CA . PRO B 1 5 ? 21.609 1.689 2.432 1 89.75 5 PRO B CA 1
ATOM 2081 C C . PRO B 1 5 ? 22.031 1.373 1 1 89.75 5 PRO B C 1
ATOM 2083 O O . PRO B 1 5 ? 21.312 1.707 0.052 1 89.75 5 PRO B O 1
ATOM 2086 N N . ASN B 1 6 ? 23.172 0.709 0.846 1 95 6 ASN B N 1
ATOM 2087 C CA . ASN B 1 6 ? 23.672 0.438 -0.494 1 95 6 ASN B CA 1
ATOM 2088 C C . ASN B 1 6 ? 23.328 -0.976 -0.951 1 95 6 ASN B C 1
ATOM 2090 O O . ASN B 1 6 ? 23.859 -1.462 -1.946 1 95 6 ASN B O 1
ATOM 2094 N N . THR B 1 7 ? 22.484 -1.69 -0.173 1 96.81 7 THR B N 1
ATOM 2095 C CA . THR B 1 7 ? 21.984 -2.992 -0.611 1 96.81 7 THR B CA 1
ATOM 2096 C C . THR B 1 7 ? 21.203 -2.863 -1.916 1 96.81 7 THR B C 1
ATOM 2098 O O . THR B 1 7 ? 20.266 -2.074 -2.006 1 96.81 7 THR B O 1
ATOM 2101 N N . ARG B 1 8 ? 21.656 -3.605 -2.936 1 98.5 8 ARG B N 1
ATOM 2102 C CA . ARG B 1 8 ? 20.984 -3.559 -4.234 1 98.5 8 ARG B CA 1
ATOM 2103 C C . ARG B 1 8 ? 19.812 -4.535 -4.285 1 98.5 8 ARG B C 1
ATOM 2105 O O . ARG B 1 8 ? 20.016 -5.75 -4.207 1 98.5 8 ARG B O 1
ATOM 2112 N N . VAL B 1 9 ? 18.625 -3.982 -4.418 1 98.62 9 VAL B N 1
ATOM 2113 C CA . VAL B 1 9 ? 17.438 -4.816 -4.395 1 98.62 9 VAL B CA 1
ATOM 2114 C C . VAL B 1 9 ? 16.703 -4.695 -5.73 1 98.62 9 VAL B C 1
ATOM 2116 O O . VAL B 1 9 ? 16.359 -3.592 -6.16 1 98.62 9 VAL B O 1
ATOM 2119 N N . LEU B 1 10 ? 16.516 -5.828 -6.371 1 98.88 10 LEU B N 1
ATOM 2120 C CA . LEU B 1 10 ? 15.68 -5.883 -7.57 1 98.88 10 LEU B CA 1
ATOM 2121 C C . LEU B 1 10 ? 14.289 -6.418 -7.238 1 98.88 10 LEU B C 1
ATOM 2123 O O . LEU B 1 10 ? 14.148 -7.535 -6.738 1 98.88 10 LEU B O 1
ATOM 2127 N N . VAL B 1 11 ? 13.305 -5.602 -7.461 1 98.81 11 VAL B N 1
ATOM 2128 C CA . VAL B 1 11 ? 11.914 -5.988 -7.227 1 98.81 11 VAL B CA 1
ATOM 2129 C C . VAL B 1 11 ? 11.281 -6.469 -8.531 1 98.81 11 VAL B C 1
ATOM 2131 O O . VAL B 1 11 ? 11.258 -5.734 -9.523 1 98.81 11 VAL B O 1
ATOM 2134 N N . ALA B 1 12 ? 10.906 -7.695 -8.578 1 98.62 12 ALA B N 1
ATOM 2135 C CA . ALA B 1 12 ? 10.023 -8.18 -9.633 1 98.62 12 ALA B CA 1
ATOM 2136 C C . ALA B 1 12 ? 8.562 -8.141 -9.188 1 98.62 12 ALA B C 1
ATOM 2138 O O . ALA B 1 12 ? 8.164 -8.875 -8.281 1 98.62 12 ALA B O 1
ATOM 2139 N N . GLY B 1 13 ? 7.816 -7.246 -9.82 1 97.94 13 GLY B N 1
ATOM 2140 C CA . GLY B 1 13 ? 6.492 -7.129 -9.227 1 97.94 13 GLY B CA 1
ATOM 2141 C C . GLY B 1 13 ? 5.496 -6.418 -10.125 1 97.94 13 GLY B C 1
ATOM 2142 O O . GLY B 1 13 ? 5.844 -5.996 -11.227 1 97.94 13 GLY B O 1
ATOM 2143 N N . TYR B 1 14 ? 4.266 -6.363 -9.633 1 96.5 14 TYR B N 1
ATOM 2144 C CA . TYR B 1 14 ? 3.121 -5.828 -10.359 1 96.5 14 TYR B CA 1
ATOM 2145 C C . TYR B 1 14 ? 2.135 -5.164 -9.406 1 96.5 14 TYR B C 1
ATOM 2147 O O . TYR B 1 14 ? 1.845 -5.695 -8.328 1 96.5 14 TYR B O 1
ATOM 2155 N N . GLY B 1 15 ? 1.706 -3.926 -9.789 1 94.44 15 GLY B N 1
ATOM 2156 C CA . GLY B 1 15 ? 0.6 -3.279 -9.102 1 94.44 15 GLY B CA 1
ATOM 2157 C C . GLY B 1 15 ? 0.943 -2.854 -7.688 1 94.44 15 GLY B C 1
ATOM 2158 O O . GLY B 1 15 ? 2.096 -2.525 -7.395 1 94.44 15 GLY B O 1
ATOM 2159 N N . LEU B 1 16 ? -0.087 -2.809 -6.816 1 91.56 16 LEU B N 1
ATOM 2160 C CA . LEU B 1 16 ? -0.033 -2.262 -5.465 1 91.56 16 LEU B CA 1
ATOM 2161 C C . LEU B 1 16 ? 1.003 -3 -4.621 1 91.56 16 LEU B C 1
ATOM 2163 O O . LEU B 1 16 ? 1.762 -2.375 -3.875 1 91.56 16 LEU B O 1
ATOM 2167 N N . PRO B 1 17 ? 1.078 -4.348 -4.723 1 94.44 17 PRO B N 1
ATOM 2168 C CA . PRO B 1 17 ? 2.09 -5.039 -3.916 1 94.44 17 PRO B CA 1
ATOM 2169 C C . PRO B 1 17 ? 3.508 -4.559 -4.215 1 94.44 17 PRO B C 1
ATOM 2171 O O . PRO B 1 17 ? 4.305 -4.367 -3.293 1 94.44 17 PRO B O 1
ATOM 2174 N N . ALA B 1 18 ? 3.781 -4.359 -5.441 1 97.12 18 ALA B N 1
ATOM 2175 C CA . ALA B 1 18 ? 5.105 -3.885 -5.828 1 97.12 18 ALA B CA 1
ATOM 2176 C C . ALA B 1 18 ? 5.332 -2.449 -5.363 1 97.12 18 ALA B C 1
ATOM 2178 O O . ALA B 1 18 ? 6.434 -2.094 -4.934 1 97.12 18 ALA B O 1
ATOM 2179 N N . GLU B 1 19 ? 4.301 -1.624 -5.488 1 95.38 19 GLU B N 1
ATOM 2180 C CA . GLU B 1 19 ? 4.391 -0.256 -4.988 1 95.38 19 GLU B CA 1
ATOM 2181 C C . GLU B 1 19 ? 4.762 -0.235 -3.508 1 95.38 19 GLU B C 1
ATOM 2183 O O . GLU B 1 19 ? 5.625 0.54 -3.092 1 95.38 19 GLU B O 1
ATOM 2188 N N . PHE B 1 20 ? 4.152 -1.052 -2.834 1 94 20 PHE B N 1
ATOM 2189 C CA . PHE B 1 20 ? 4.398 -1.1 -1.397 1 94 20 PHE B CA 1
ATOM 2190 C C . PHE B 1 20 ? 5.805 -1.604 -1.104 1 94 20 PHE B C 1
ATOM 2192 O O . PHE B 1 20 ? 6.449 -1.144 -0.161 1 94 20 PHE B O 1
ATOM 2199 N N . CYS B 1 21 ? 6.191 -2.539 -1.816 1 96.75 21 CYS B N 1
ATOM 2200 C CA . CYS B 1 21 ? 7.543 -3.055 -1.636 1 96.75 21 CYS B CA 1
ATOM 2201 C C . CYS B 1 21 ? 8.578 -1.953 -1.831 1 96.75 21 CYS B C 1
ATOM 2203 O O . CYS B 1 21 ? 9.469 -1.775 -0.997 1 96.75 21 CYS B O 1
ATOM 2205 N N . VAL B 1 22 ? 8.422 -1.191 -2.861 1 97.12 22 VAL B N 1
ATOM 2206 C CA . VAL B 1 22 ? 9.336 -0.092 -3.145 1 97.12 22 VAL B CA 1
ATOM 2207 C C . VAL B 1 22 ? 9.281 0.932 -2.014 1 97.12 22 VAL B C 1
ATOM 2209 O O . VAL B 1 22 ? 10.32 1.381 -1.522 1 97.12 22 VAL B O 1
ATOM 2212 N N . THR B 1 23 ? 8.094 1.213 -1.579 1 94.56 23 THR B N 1
ATOM 2213 C CA . THR B 1 23 ? 7.902 2.154 -0.481 1 94.56 23 THR B CA 1
ATOM 2214 C C . THR B 1 23 ? 8.602 1.66 0.782 1 94.56 23 THR B C 1
ATOM 2216 O O . THR B 1 23 ? 9.266 2.434 1.474 1 94.56 23 THR B O 1
ATOM 2219 N N . THR B 1 24 ? 8.438 0.432 1.077 1 94.5 24 THR B N 1
ATOM 2220 C CA . THR B 1 24 ? 9.039 -0.184 2.254 1 94.5 24 THR B CA 1
ATOM 2221 C C . THR B 1 24 ? 10.562 -0.111 2.184 1 94.5 24 THR B C 1
ATOM 2223 O O . THR B 1 24 ? 11.219 0.238 3.166 1 94.5 24 THR B O 1
ATOM 2226 N N . LEU B 1 25 ? 11.133 -0.37 1.035 1 96.5 25 LEU B N 1
ATOM 2227 C CA . LEU B 1 25 ? 12.578 -0.328 0.849 1 96.5 25 LEU B CA 1
ATOM 2228 C C . LEU B 1 25 ? 13.117 1.081 1.077 1 96.5 25 LEU B C 1
ATOM 2230 O O . LEU B 1 25 ? 14.117 1.263 1.769 1 96.5 25 LEU B O 1
ATOM 2234 N N . ILE B 1 26 ? 12.445 2.047 0.504 1 94.12 26 ILE B N 1
ATOM 2235 C CA . ILE B 1 26 ? 12.828 3.441 0.701 1 94.12 26 ILE B CA 1
ATOM 2236 C C . ILE B 1 26 ? 12.773 3.785 2.188 1 94.12 26 ILE B C 1
ATOM 2238 O O . ILE B 1 26 ? 13.703 4.398 2.721 1 94.12 26 ILE B O 1
ATOM 2242 N N . GLY B 1 27 ? 11.805 3.328 2.828 1 92 27 GLY B N 1
ATOM 2243 C CA . GLY B 1 27 ? 11.633 3.58 4.25 1 92 27 GLY B CA 1
ATOM 2244 C C . GLY B 1 27 ? 12.703 2.926 5.105 1 92 27 GLY B C 1
ATOM 2245 O O . GLY B 1 27 ? 13.031 3.424 6.188 1 92 27 GLY B O 1
ATOM 2246 N N . MET B 1 28 ? 13.164 1.852 4.602 1 92.19 28 MET B N 1
ATOM 2247 C CA . MET B 1 28 ? 14.219 1.135 5.32 1 92.19 28 MET B CA 1
ATOM 2248 C C . MET B 1 28 ? 15.57 1.807 5.117 1 92.19 28 MET B C 1
ATOM 2250 O O . MET B 1 28 ? 16.562 1.404 5.723 1 92.19 28 MET B O 1
ATOM 2254 N N . GLY B 1 29 ? 15.562 2.766 4.176 1 89.75 29 GLY B N 1
ATOM 2255 C CA . GLY B 1 29 ? 16.766 3.557 4.012 1 89.75 29 GLY B CA 1
ATOM 2256 C C . GLY B 1 29 ? 17.594 3.145 2.803 1 89.75 29 GLY B C 1
ATOM 2257 O O . GLY B 1 29 ? 18.703 3.627 2.613 1 89.75 29 GLY B O 1
ATOM 2258 N N . VAL B 1 30 ? 17.047 2.277 1.972 1 94.25 30 VAL B N 1
ATOM 2259 C CA . VAL B 1 30 ? 17.75 1.879 0.757 1 94.25 30 VAL B CA 1
ATOM 2260 C C . VAL B 1 30 ? 17.812 3.057 -0.212 1 94.25 30 VAL B C 1
ATOM 2262 O O . VAL B 1 30 ? 16.812 3.744 -0.432 1 94.25 30 VAL B O 1
ATOM 2265 N N . GLU B 1 31 ? 18.984 3.283 -0.765 1 92.62 31 GLU B N 1
ATOM 2266 C CA . GLU B 1 31 ? 19.156 4.379 -1.718 1 92.62 31 GLU B CA 1
ATOM 2267 C C . GLU B 1 31 ? 18.391 4.117 -3.004 1 92.62 31 GLU B C 1
ATOM 2269 O O . GLU B 1 31 ? 18.328 2.979 -3.479 1 92.62 31 GLU B O 1
ATOM 2274 N N . ILE B 1 32 ? 17.938 5.164 -3.584 1 93 32 ILE B N 1
ATOM 2275 C CA . ILE B 1 32 ? 17.047 5.062 -4.73 1 93 32 ILE B CA 1
ATOM 2276 C C . ILE B 1 32 ? 17.75 4.355 -5.883 1 93 32 ILE B C 1
ATOM 2278 O O . ILE B 1 32 ? 17.156 3.52 -6.57 1 93 32 ILE B O 1
ATOM 2282 N N . ASP B 1 33 ? 19.016 4.707 -6.109 1 95.62 33 ASP B N 1
ATOM 2283 C CA . ASP B 1 33 ? 19.75 4.133 -7.23 1 95.62 33 ASP B CA 1
ATOM 2284 C C . ASP B 1 33 ? 20.125 2.676 -6.949 1 95.62 33 ASP B C 1
ATOM 2286 O O . ASP B 1 33 ? 20.672 1.993 -7.816 1 95.62 33 ASP B O 1
ATOM 2290 N N . LYS B 1 34 ? 19.781 2.162 -5.762 1 97.88 34 LYS B N 1
ATOM 2291 C CA . LYS B 1 34 ? 20.031 0.771 -5.391 1 97.88 34 LYS B CA 1
ATOM 2292 C C . LYS B 1 34 ? 18.734 -0.045 -5.441 1 97.88 34 LYS B C 1
ATOM 2294 O O . LYS B 1 34 ? 18.719 -1.212 -5.043 1 97.88 34 LYS B O 1
ATOM 2299 N N . ILE B 1 35 ? 17.734 0.509 -5.957 1 98.31 35 ILE B N 1
ATOM 2300 C CA . ILE B 1 35 ? 16.469 -0.171 -6.207 1 98.31 35 ILE B CA 1
ATOM 2301 C C . ILE B 1 35 ? 16.188 -0.209 -7.707 1 98.31 35 ILE B C 1
ATOM 2303 O O . ILE B 1 35 ? 16.297 0.812 -8.391 1 98.31 35 ILE B O 1
ATOM 2307 N N . ALA B 1 36 ? 15.906 -1.337 -8.203 1 98.81 36 ALA B N 1
ATOM 2308 C CA . ALA B 1 36 ? 15.438 -1.515 -9.578 1 98.81 36 ALA B CA 1
ATOM 2309 C C . ALA B 1 36 ? 14.18 -2.381 -9.617 1 98.81 36 ALA B C 1
ATOM 2311 O O . ALA B 1 36 ? 13.93 -3.16 -8.695 1 98.81 36 ALA B O 1
ATOM 2312 N N . VAL B 1 37 ? 13.406 -2.172 -10.719 1 98.81 37 VAL B N 1
ATOM 2313 C CA . VAL B 1 37 ? 12.125 -2.879 -10.75 1 98.81 37 VAL B CA 1
ATOM 2314 C C . VAL B 1 37 ? 11.938 -3.545 -12.109 1 98.81 37 VAL B C 1
ATOM 2316 O O . VAL B 1 37 ? 12.148 -2.916 -13.156 1 98.81 37 VAL B O 1
ATOM 2319 N N . ALA B 1 38 ? 11.688 -4.824 -12.109 1 98.81 38 ALA B N 1
ATOM 2320 C CA . ALA B 1 38 ? 11.156 -5.531 -13.273 1 98.81 38 ALA B CA 1
ATOM 2321 C C . ALA B 1 38 ? 9.641 -5.684 -13.164 1 98.81 38 ALA B C 1
ATOM 2323 O O . ALA B 1 38 ? 9.133 -6.262 -12.203 1 98.81 38 ALA B O 1
ATOM 2324 N N . THR B 1 39 ? 8.938 -5.129 -14.102 1 98.5 39 THR B N 1
ATOM 2325 C CA . THR B 1 39 ? 7.48 -5.121 -14.039 1 98.5 39 THR B CA 1
ATOM 2326 C C . THR B 1 39 ? 6.879 -5.371 -15.422 1 98.5 39 THR B C 1
ATOM 2328 O O . THR B 1 39 ? 7.566 -5.848 -16.328 1 98.5 39 THR B O 1
ATOM 2331 N N . HIS B 1 40 ? 5.574 -5.293 -15.492 1 97.75 40 HIS B N 1
ATOM 2332 C CA . HIS B 1 40 ? 4.832 -5.5 -16.719 1 97.75 40 HIS B CA 1
ATOM 2333 C C . HIS B 1 40 ? 4.383 -4.172 -17.328 1 97.75 40 HIS B C 1
ATOM 2335 O O . HIS B 1 40 ? 4.633 -3.109 -16.75 1 97.75 40 HIS B O 1
ATOM 2341 N N . ARG B 1 41 ? 3.816 -4.293 -18.516 1 96 41 ARG B N 1
ATOM 2342 C CA . ARG B 1 4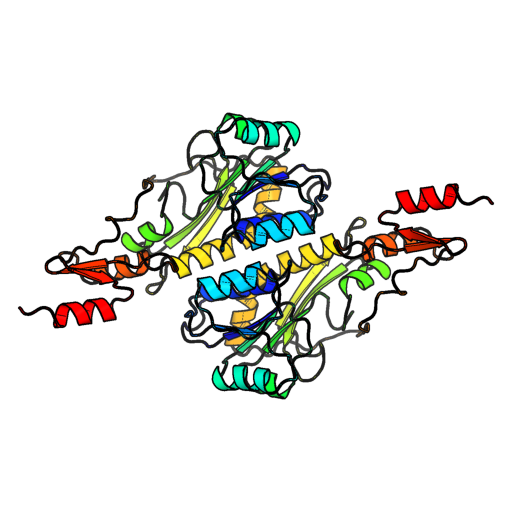1 ? 3.355 -3.094 -19.203 1 96 41 ARG B CA 1
ATOM 2343 C C . ARG B 1 41 ? 2.389 -2.299 -18.328 1 96 41 ARG B C 1
ATOM 2345 O O . ARG B 1 41 ? 1.727 -2.861 -17.453 1 96 41 ARG B O 1
ATOM 2352 N N . GLU B 1 42 ? 2.371 -1.009 -18.656 1 95.25 42 GLU B N 1
ATOM 2353 C CA . GLU B 1 42 ? 1.454 -0.135 -17.938 1 95.25 42 GLU B CA 1
ATOM 2354 C C . GLU B 1 42 ? 0.002 -0.443 -18.281 1 95.25 42 GLU B C 1
ATOM 2356 O O . GLU B 1 42 ? -0.326 -0.657 -19.453 1 95.25 42 GLU B O 1
ATOM 2361 N N . ASP B 1 43 ? -0.828 -0.664 -17.281 1 93.62 43 ASP B N 1
ATOM 2362 C CA . ASP B 1 43 ? -2.271 -0.846 -17.406 1 93.62 43 ASP B CA 1
ATOM 2363 C C . ASP B 1 43 ? -3 -0.272 -16.188 1 93.62 43 ASP B C 1
ATOM 2365 O O . ASP B 1 43 ? -2.412 0.468 -15.398 1 93.62 43 ASP B O 1
ATOM 2369 N N . ASN B 1 44 ? -4.262 -0.498 -16.094 1 90.12 44 ASN B N 1
ATOM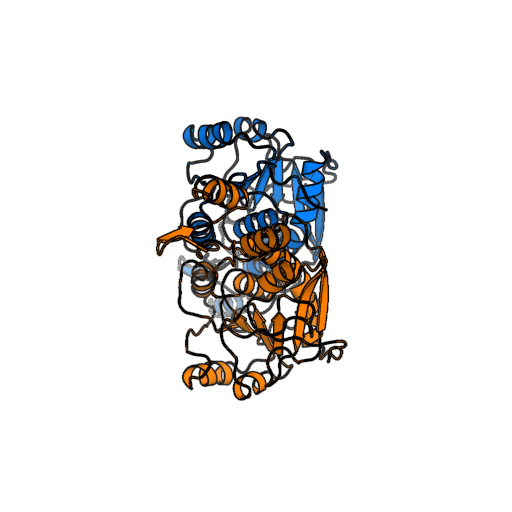 2370 C CA . ASN B 1 44 ? -5.082 0.122 -15.055 1 90.12 44 ASN B CA 1
ATOM 2371 C C . ASN B 1 44 ? -4.664 -0.338 -13.656 1 90.12 44 ASN B C 1
ATOM 2373 O O . ASN B 1 44 ? -4.91 0.358 -12.672 1 90.12 44 ASN B O 1
ATOM 2377 N N . ARG B 1 45 ? -4.062 -1.474 -13.547 1 90.75 45 ARG B N 1
ATOM 2378 C CA . ARG B 1 45 ? -3.668 -2.008 -12.25 1 90.75 45 ARG B CA 1
ATOM 2379 C C . ARG B 1 45 ? -2.199 -1.718 -11.953 1 90.75 45 ARG B C 1
ATOM 2381 O O . ARG B 1 45 ? -1.744 -1.869 -10.82 1 90.75 45 ARG B O 1
ATOM 2388 N N . ASN B 1 46 ? -1.468 -1.285 -12.984 1 95.19 46 ASN B N 1
ATOM 2389 C CA . ASN B 1 46 ? -0.02 -1.147 -12.875 1 95.19 46 ASN B CA 1
ATOM 2390 C C . ASN B 1 46 ? 0.426 0.294 -13.102 1 95.19 46 ASN B C 1
ATOM 2392 O O . ASN B 1 46 ? 1.613 0.605 -13 1 95.19 46 ASN B O 1
ATOM 2396 N N . CYS B 1 47 ? -0.495 1.194 -13.352 1 94.69 47 CYS B N 1
ATOM 2397 C CA . CYS B 1 47 ? -0.165 2.58 -13.672 1 94.69 47 CYS B CA 1
ATOM 2398 C C . CYS B 1 47 ? 0.427 3.289 -12.453 1 94.69 47 CYS B C 1
ATOM 2400 O O . CYS B 1 47 ? 1.309 4.141 -12.602 1 94.69 47 CYS B O 1
ATOM 2402 N N . GLY B 1 48 ? -0.079 2.992 -11.297 1 94.56 48 GLY B N 1
ATOM 2403 C CA . GLY B 1 48 ? 0.485 3.574 -10.086 1 94.56 48 GLY B CA 1
ATOM 2404 C C . GLY B 1 48 ? 1.958 3.26 -9.906 1 94.56 48 GLY B C 1
ATOM 2405 O O . GLY B 1 48 ? 2.748 4.141 -9.555 1 94.56 48 GLY B O 1
ATOM 2406 N N . LEU B 1 49 ? 2.314 2.051 -10.141 1 96.56 49 LEU B N 1
ATOM 2407 C CA . LEU B 1 49 ? 3.709 1.639 -10.039 1 96.56 49 LEU B CA 1
ATOM 2408 C C . LEU B 1 49 ? 4.57 2.371 -11.062 1 96.56 49 LEU B C 1
ATOM 2410 O O . LEU B 1 49 ? 5.617 2.922 -10.719 1 96.56 49 LEU B O 1
ATOM 2414 N N . HIS B 1 50 ? 4.117 2.371 -12.281 1 97.06 50 HIS B N 1
ATOM 2415 C CA . HIS B 1 50 ? 4.863 3.055 -13.336 1 97.06 50 HIS B CA 1
ATOM 2416 C C . HIS B 1 50 ? 5.098 4.52 -12.977 1 97.06 50 HIS B C 1
ATOM 2418 O O . HIS B 1 50 ? 6.219 5.016 -13.102 1 97.06 50 HIS B O 1
ATOM 2424 N N . SER B 1 51 ? 4.078 5.141 -12.57 1 95.12 51 SER B N 1
ATOM 2425 C CA . SER B 1 51 ? 4.168 6.551 -12.211 1 95.12 51 SER B CA 1
ATOM 2426 C C . SER B 1 51 ? 5.148 6.77 -11.07 1 95.12 51 SER B C 1
ATOM 2428 O O . SER B 1 51 ? 5.961 7.695 -11.109 1 95.12 51 SER B O 1
ATOM 2430 N N . MET B 1 52 ? 5.055 5.973 -10.078 1 94 52 MET B N 1
ATOM 2431 C CA . MET B 1 52 ? 5.965 6.047 -8.938 1 94 52 MET B CA 1
ATOM 2432 C C . MET B 1 52 ? 7.418 5.93 -9.391 1 94 52 MET B C 1
ATOM 2434 O O . MET B 1 52 ? 8.273 6.707 -8.961 1 94 52 MET B O 1
ATOM 2438 N N . LEU B 1 53 ? 7.66 4.977 -10.188 1 96.38 53 LEU B N 1
ATOM 2439 C CA . LEU B 1 53 ? 9.023 4.715 -10.648 1 96.38 53 LEU B CA 1
ATOM 2440 C C . LEU B 1 53 ? 9.57 5.906 -11.43 1 96.38 53 LEU B C 1
ATOM 2442 O O . LEU B 1 53 ? 10.719 6.305 -11.234 1 96.38 53 LEU B O 1
ATOM 2446 N N . ARG B 1 54 ? 8.781 6.473 -12.25 1 94.06 54 ARG B N 1
ATOM 2447 C CA . ARG B 1 54 ? 9.188 7.641 -13.023 1 94.06 54 ARG B CA 1
ATOM 2448 C C . ARG B 1 54 ? 9.422 8.844 -12.117 1 94.06 54 ARG B C 1
ATOM 2450 O O . ARG B 1 54 ? 10.438 9.531 -12.242 1 94.06 54 ARG B O 1
ATOM 2457 N N . LEU B 1 55 ? 8.516 9 -11.242 1 89.69 55 LEU B N 1
ATOM 2458 C CA . LEU B 1 55 ? 8.578 10.148 -10.344 1 89.69 55 LEU B CA 1
ATOM 2459 C C . LEU B 1 55 ? 9.828 10.086 -9.469 1 89.69 55 LEU B C 1
ATOM 2461 O O . LEU B 1 55 ? 10.406 11.125 -9.133 1 89.69 55 LEU B O 1
ATOM 2465 N N . ARG B 1 56 ? 10.219 8.93 -9.125 1 90.19 56 ARG B N 1
ATOM 2466 C CA . ARG B 1 56 ? 11.32 8.766 -8.188 1 90.19 56 ARG B CA 1
ATOM 2467 C C . ARG B 1 56 ? 12.625 8.453 -8.93 1 90.19 56 ARG B C 1
ATOM 2469 O O . ARG B 1 56 ? 13.664 8.234 -8.297 1 90.19 56 ARG B O 1
ATOM 2476 N N . ASN B 1 57 ? 12.555 8.375 -10.164 1 91.81 57 ASN B N 1
ATOM 2477 C CA . ASN B 1 57 ? 13.703 8.094 -11.023 1 91.81 57 ASN B CA 1
ATOM 2478 C C . ASN B 1 57 ? 14.312 6.727 -10.711 1 91.81 57 ASN B C 1
ATOM 2480 O O . ASN B 1 57 ? 15.531 6.609 -10.562 1 91.81 57 ASN B O 1
ATOM 2484 N N . ILE B 1 58 ? 13.516 5.789 -10.516 1 96.56 58 ILE B N 1
ATOM 2485 C CA . ILE B 1 58 ? 13.938 4.414 -10.305 1 96.56 58 ILE B CA 1
ATOM 2486 C C . ILE B 1 58 ? 14 3.676 -11.641 1 96.56 58 ILE B C 1
ATOM 2488 O O . ILE B 1 58 ? 13.047 3.717 -12.422 1 96.56 58 ILE B O 1
ATOM 2492 N N . GLN B 1 59 ? 15.117 3.027 -11.898 1 97.75 59 GLN B N 1
ATOM 2493 C CA . GLN B 1 59 ? 15.258 2.271 -13.141 1 97.75 59 GLN B CA 1
ATOM 2494 C C . GLN B 1 59 ? 14.328 1.062 -13.156 1 97.75 59 GLN B C 1
ATOM 2496 O O . GLN B 1 59 ? 14.156 0.39 -12.141 1 97.75 59 GLN B O 1
ATOM 2501 N N . PHE B 1 60 ? 13.695 0.833 -14.352 1 98.56 60 PHE B N 1
ATOM 2502 C CA . PHE B 1 60 ? 12.812 -0.326 -14.445 1 98.56 60 PHE B CA 1
ATOM 2503 C C . PHE B 1 60 ? 12.773 -0.864 -15.867 1 98.56 60 PHE B C 1
ATOM 2505 O O . PHE B 1 60 ? 13.203 -0.189 -16.797 1 98.56 60 PHE B O 1
ATOM 2512 N N . THR B 1 61 ? 12.328 -2.105 -16.016 1 98.69 61 THR B N 1
ATOM 2513 C CA . THR B 1 61 ? 12.156 -2.752 -17.312 1 98.69 61 THR B CA 1
ATOM 2514 C C . THR B 1 61 ? 10.781 -3.406 -17.422 1 98.69 61 THR B C 1
ATOM 2516 O O . THR B 1 61 ? 10.211 -3.826 -16.406 1 98.69 61 THR B O 1
ATOM 2519 N N . THR B 1 62 ? 10.25 -3.438 -18.625 1 98.5 62 THR B N 1
ATOM 2520 C CA . THR B 1 62 ? 9.023 -4.164 -18.922 1 98.5 62 THR B CA 1
ATOM 2521 C C . THR B 1 62 ? 9.289 -5.305 -19.891 1 98.5 62 THR B C 1
ATOM 2523 O O . THR B 1 62 ? 8.359 -5.844 -20.5 1 98.5 62 THR B O 1
ATOM 2526 N N . ALA B 1 63 ? 10.617 -5.578 -20.031 1 98.12 63 ALA B N 1
ATOM 2527 C CA . ALA B 1 63 ? 10.992 -6.656 -20.938 1 98.12 63 ALA B CA 1
ATOM 2528 C C . ALA B 1 63 ? 10.406 -7.988 -20.484 1 98.12 63 ALA B C 1
ATOM 2530 O O . ALA B 1 63 ? 10.234 -8.219 -19.281 1 98.12 63 ALA B O 1
ATOM 2531 N N . ALA B 1 64 ? 10.133 -8.891 -21.422 1 97.06 64 ALA B N 1
ATOM 2532 C CA . ALA B 1 64 ? 9.609 -10.219 -21.109 1 97.06 64 ALA B CA 1
ATOM 2533 C C . ALA B 1 64 ? 10.609 -11.016 -20.281 1 97.06 64 ALA B C 1
ATOM 2535 O O . ALA B 1 64 ? 11.812 -10.984 -20.547 1 97.06 64 ALA B O 1
ATOM 2536 N N . ALA B 1 65 ? 10.078 -11.766 -19.359 1 95 65 ALA B N 1
ATOM 2537 C CA . ALA B 1 65 ? 10.922 -12.469 -18.406 1 95 65 ALA B CA 1
ATOM 2538 C C . ALA B 1 65 ? 11.867 -13.438 -19.109 1 95 65 ALA B C 1
ATOM 2540 O O . ALA B 1 65 ? 12.969 -13.703 -18.625 1 95 65 ALA B O 1
ATOM 2541 N N . ASN B 1 66 ? 11.469 -13.938 -20.203 1 94.25 66 ASN B N 1
ATOM 2542 C CA . ASN B 1 66 ? 12.281 -14.922 -20.906 1 94.25 66 ASN B CA 1
ATOM 2543 C C . ASN B 1 66 ? 13.18 -14.266 -21.953 1 94.25 66 ASN B C 1
ATOM 2545 O O . ASN B 1 66 ? 13.859 -14.953 -22.703 1 94.25 66 ASN B O 1
ATOM 2549 N N . SER B 1 67 ? 13.289 -12.992 -22 1 97.44 67 SER B N 1
ATOM 2550 C CA . SER B 1 67 ? 14.07 -12.281 -23 1 97.44 67 SER B CA 1
ATOM 2551 C C . SER B 1 67 ? 15.492 -12.016 -22.516 1 97.44 67 SER B C 1
ATOM 2553 O O . SER B 1 67 ? 15.75 -12 -21.312 1 97.44 67 SER B O 1
ATOM 2555 N N . GLU B 1 68 ? 16.359 -11.828 -23.5 1 97.88 68 GLU B N 1
ATOM 2556 C CA . GLU B 1 68 ? 17.719 -11.445 -23.172 1 97.88 68 GLU B CA 1
ATOM 2557 C C . GLU B 1 68 ? 17.781 -10.062 -22.531 1 97.88 68 GLU B C 1
ATOM 2559 O O . GLU B 1 68 ? 18.609 -9.797 -21.672 1 97.88 68 GLU B O 1
ATOM 2564 N N . GLU B 1 69 ? 16.969 -9.242 -23 1 98.19 69 GLU B N 1
ATOM 2565 C CA . GLU B 1 69 ? 16.875 -7.895 -22.438 1 98.19 69 GLU B CA 1
ATOM 2566 C C . GLU B 1 69 ? 16.578 -7.93 -20.938 1 98.19 69 GLU B C 1
ATOM 2568 O O . GLU B 1 69 ? 17.156 -7.164 -20.172 1 98.19 69 GLU B O 1
ATOM 2573 N N . PHE B 1 70 ? 15.688 -8.75 -20.578 1 98.25 70 PHE B N 1
ATOM 2574 C CA . PHE B 1 70 ? 15.344 -8.938 -19.172 1 98.25 70 PHE B CA 1
ATOM 2575 C C . PHE B 1 70 ? 16.562 -9.398 -18.375 1 98.25 70 PHE B C 1
ATOM 2577 O O . PHE B 1 70 ? 16.875 -8.828 -17.328 1 98.25 70 PHE B O 1
ATOM 2584 N N . TYR B 1 71 ? 17.266 -10.375 -18.906 1 98.06 71 TYR B N 1
ATOM 2585 C CA . TYR B 1 71 ? 18.438 -10.898 -18.234 1 98.06 71 TYR B CA 1
ATOM 2586 C C . TYR B 1 71 ? 19.516 -9.82 -18.094 1 98.06 71 TYR B C 1
ATOM 2588 O O . TYR B 1 71 ? 20.094 -9.656 -17.031 1 98.06 71 TYR B O 1
ATOM 2596 N N . GLU B 1 72 ? 19.75 -9.055 -19.141 1 98.62 72 GLU B N 1
ATOM 2597 C CA . GLU B 1 72 ? 20.766 -8.016 -19.141 1 98.62 72 GLU B CA 1
ATOM 2598 C C . GLU B 1 72 ? 20.453 -6.926 -18.125 1 98.62 72 GLU B C 1
ATOM 2600 O O . GLU B 1 72 ? 21.344 -6.375 -17.484 1 98.62 72 GLU B O 1
ATOM 2605 N N . PHE B 1 73 ? 19.219 -6.621 -18.031 1 98.56 73 PHE B N 1
ATOM 2606 C CA . PHE B 1 73 ? 18.781 -5.637 -17.047 1 98.56 73 PHE B CA 1
ATOM 2607 C C . PHE B 1 73 ? 19.219 -6.043 -15.641 1 98.56 73 PHE B C 1
ATOM 2609 O O . PHE B 1 73 ? 19.797 -5.238 -14.906 1 98.56 73 PHE B O 1
ATOM 2616 N N . GLY B 1 74 ? 18.953 -7.312 -15.305 1 98.5 74 GLY B N 1
ATOM 2617 C CA . GLY B 1 74 ? 19.344 -7.828 -14 1 98.5 74 GLY B CA 1
ATOM 2618 C C . GLY B 1 74 ? 20.844 -7.945 -13.836 1 98.5 74 GLY B C 1
ATOM 2619 O O . GLY B 1 74 ? 21.391 -7.566 -12.797 1 98.5 74 GLY B O 1
ATOM 2620 N N . ALA B 1 75 ? 21.484 -8.43 -14.836 1 98.5 75 ALA B N 1
ATOM 2621 C CA . ALA B 1 75 ? 22.922 -8.633 -14.773 1 98.5 75 ALA B CA 1
ATOM 2622 C C . ALA B 1 75 ? 23.656 -7.309 -14.586 1 98.5 75 ALA B C 1
ATOM 2624 O O . ALA B 1 75 ? 24.594 -7.223 -13.797 1 98.5 75 ALA B O 1
ATOM 2625 N N . ASN B 1 76 ? 23.219 -6.305 -15.289 1 98.62 76 ASN B N 1
ATOM 2626 C CA . ASN B 1 76 ? 23.828 -4.984 -15.188 1 98.62 76 ASN B CA 1
ATOM 2627 C C . ASN B 1 76 ? 23.578 -4.359 -13.82 1 98.62 76 ASN B C 1
ATOM 2629 O O . ASN B 1 76 ? 24.422 -3.648 -13.281 1 98.62 76 ASN B O 1
ATOM 2633 N N . PHE B 1 77 ? 22.422 -4.637 -13.289 1 98.44 77 PHE B N 1
ATOM 2634 C CA . PHE B 1 77 ? 22.062 -4.074 -11.992 1 98.44 77 PHE B CA 1
ATOM 2635 C C . PHE B 1 77 ? 22.844 -4.75 -10.875 1 98.44 77 PHE B C 1
ATOM 2637 O O . PHE B 1 77 ? 23.141 -4.129 -9.852 1 98.44 77 PHE B O 1
ATOM 2644 N N . ASP B 1 78 ? 23.156 -6.043 -11.031 1 98.5 78 ASP B N 1
ATOM 2645 C CA . ASP B 1 78 ? 23.969 -6.809 -10.094 1 98.5 78 ASP B CA 1
ATOM 2646 C C . ASP B 1 78 ? 23.328 -6.82 -8.703 1 98.5 78 ASP B C 1
ATOM 2648 O O . ASP B 1 78 ? 23.938 -6.367 -7.734 1 98.5 78 ASP B O 1
ATOM 2652 N N . PRO B 1 79 ? 22.156 -7.492 -8.555 1 98.62 79 PRO B N 1
ATOM 2653 C CA . PRO B 1 79 ? 21.391 -7.41 -7.312 1 98.62 79 PRO B CA 1
ATOM 2654 C C . PRO B 1 79 ? 22 -8.25 -6.188 1 98.62 79 PRO B C 1
ATOM 2656 O O . PRO B 1 79 ? 22.562 -9.32 -6.445 1 98.62 79 PRO B O 1
ATOM 2659 N N . ASP B 1 80 ? 21.859 -7.672 -4.953 1 98.38 80 ASP B N 1
ATOM 2660 C CA . ASP B 1 80 ? 22.109 -8.477 -3.762 1 98.38 80 ASP B CA 1
ATOM 2661 C C . ASP B 1 80 ? 20.938 -9.406 -3.475 1 98.38 80 ASP B C 1
ATOM 2663 O O . ASP B 1 80 ? 21.125 -10.555 -3.068 1 98.38 80 ASP B O 1
ATOM 2667 N N . MET B 1 81 ? 19.75 -8.953 -3.678 1 98 81 MET B N 1
ATOM 2668 C CA . MET B 1 81 ? 18.547 -9.773 -3.473 1 98 81 MET B CA 1
ATOM 2669 C C . MET B 1 81 ? 17.484 -9.453 -4.512 1 98 81 MET B C 1
ATOM 2671 O O . MET B 1 81 ? 17.469 -8.359 -5.078 1 98 81 MET B O 1
ATOM 2675 N N . ILE B 1 82 ? 16.594 -10.43 -4.738 1 98.25 82 ILE B N 1
ATOM 2676 C CA . ILE B 1 82 ? 15.43 -10.281 -5.598 1 98.25 82 ILE B CA 1
ATOM 2677 C C . ILE B 1 82 ? 14.156 -10.547 -4.793 1 98.25 82 ILE B C 1
ATOM 2679 O O . ILE B 1 82 ? 14.07 -11.547 -4.074 1 98.25 82 ILE B O 1
ATOM 2683 N N . ILE B 1 83 ? 13.242 -9.633 -4.859 1 98.44 83 ILE B N 1
ATOM 2684 C CA . ILE B 1 83 ? 11.961 -9.773 -4.176 1 98.44 83 ILE B CA 1
ATOM 2685 C C . ILE B 1 83 ? 10.828 -9.789 -5.199 1 98.44 83 ILE B C 1
ATOM 2687 O O . ILE B 1 83 ? 10.625 -8.805 -5.918 1 98.44 83 ILE B O 1
ATOM 2691 N N . SER B 1 84 ? 10.156 -10.898 -5.25 1 97.94 84 SER B N 1
ATOM 2692 C CA . SER B 1 84 ? 9.031 -11.039 -6.172 1 97.94 84 SER B CA 1
ATOM 2693 C C . SER B 1 84 ? 7.707 -10.758 -5.473 1 97.94 84 SER B C 1
ATOM 2695 O O . SER B 1 84 ? 7.344 -11.445 -4.516 1 97.94 84 SER B O 1
ATOM 2697 N N . MET B 1 85 ? 7.043 -9.734 -5.945 1 97.19 85 MET B N 1
ATOM 2698 C CA . MET B 1 85 ? 5.762 -9.297 -5.402 1 97.19 85 MET B CA 1
ATOM 2699 C C . MET B 1 85 ? 4.676 -9.32 -6.473 1 97.19 85 MET B C 1
ATOM 2701 O O . MET B 1 85 ? 4.449 -8.32 -7.156 1 97.19 85 MET B O 1
ATOM 2705 N N . HIS B 1 86 ? 3.963 -10.461 -6.578 1 94.62 86 HIS B N 1
ATOM 2706 C CA . HIS B 1 86 ? 2.865 -10.617 -7.523 1 94.62 86 HIS B CA 1
ATOM 2707 C C . HIS B 1 86 ? 3.34 -10.414 -8.961 1 94.62 86 HIS B C 1
ATOM 2709 O O . HIS B 1 86 ? 2.676 -9.734 -9.742 1 94.62 86 HIS B O 1
ATOM 2715 N N . TYR B 1 87 ? 4.598 -10.875 -9.242 1 95.19 87 TYR B N 1
ATOM 2716 C CA . TYR B 1 87 ? 5.059 -10.891 -10.625 1 95.19 87 TYR B CA 1
ATOM 2717 C C . TYR B 1 87 ? 4.316 -11.945 -11.438 1 95.19 87 TYR B C 1
ATOM 2719 O O . TYR B 1 87 ? 4.09 -13.055 -10.953 1 95.19 87 TYR B O 1
ATOM 2727 N N . ARG B 1 88 ? 3.924 -11.672 -12.68 1 91.38 88 ARG B N 1
ATOM 2728 C CA . ARG B 1 88 ? 2.904 -12.453 -13.359 1 91.38 88 ARG B CA 1
ATOM 2729 C C . ARG B 1 88 ? 3.539 -13.445 -14.328 1 91.38 88 ARG B C 1
ATOM 2731 O O . ARG B 1 88 ? 2.836 -14.117 -15.086 1 91.38 88 ARG B O 1
ATOM 2738 N N . SER B 1 89 ? 4.848 -13.5 -14.312 1 90.5 89 SER B N 1
ATOM 2739 C CA . SER B 1 89 ? 5.547 -14.438 -15.188 1 90.5 89 SER B CA 1
ATOM 2740 C C . SER B 1 89 ? 6.559 -15.266 -14.406 1 90.5 89 SER B C 1
ATOM 2742 O O . SER B 1 89 ? 7.027 -14.852 -13.344 1 90.5 89 SER B O 1
ATOM 2744 N N . LEU B 1 90 ? 6.805 -16.406 -14.961 1 89.81 90 LEU B N 1
ATOM 2745 C CA . LEU B 1 90 ? 7.879 -17.219 -14.406 1 89.81 90 LEU B CA 1
ATOM 2746 C C . LEU B 1 90 ? 9.227 -16.547 -14.578 1 89.81 90 LEU B C 1
ATOM 2748 O O . LEU B 1 90 ? 9.578 -16.109 -15.688 1 89.81 90 LEU B O 1
ATOM 2752 N N . ILE B 1 91 ? 9.93 -16.469 -13.516 1 94.06 91 ILE B N 1
ATOM 2753 C CA . ILE B 1 91 ? 11.266 -15.883 -13.57 1 94.06 91 ILE B CA 1
ATOM 2754 C C . ILE B 1 91 ? 12.305 -16.984 -13.805 1 94.06 91 ILE B C 1
ATOM 2756 O O . ILE B 1 91 ? 12.414 -17.922 -13.016 1 94.06 91 ILE B O 1
ATOM 2760 N N . PRO B 1 92 ? 13.094 -16.844 -14.875 1 93.88 92 PRO B N 1
ATOM 2761 C CA . PRO B 1 92 ? 14.055 -17.891 -15.219 1 93.88 92 PRO B CA 1
ATOM 2762 C C . PRO B 1 92 ? 15.125 -18.094 -14.148 1 93.88 92 PRO B C 1
ATOM 2764 O O . PRO B 1 92 ? 15.555 -17.125 -13.516 1 93.88 92 PRO B O 1
ATOM 2767 N N . GLY B 1 93 ? 15.594 -19.328 -14.078 1 94.12 93 GLY B N 1
ATOM 2768 C CA . GLY B 1 93 ? 16.609 -19.672 -13.102 1 94.12 93 GLY B CA 1
ATOM 2769 C C . GLY B 1 93 ? 17.891 -18.859 -13.242 1 94.12 93 GLY B C 1
ATOM 2770 O O . GLY B 1 93 ? 18.484 -18.469 -12.25 1 94.12 93 GLY B O 1
ATOM 2771 N N . ARG B 1 94 ? 18.344 -18.672 -14.422 1 95.06 94 ARG B N 1
ATOM 2772 C CA . ARG B 1 94 ? 19.562 -17.906 -14.656 1 95.06 94 ARG B CA 1
ATOM 2773 C C . ARG B 1 94 ? 19.453 -16.5 -14.07 1 95.06 94 ARG B C 1
ATOM 2775 O O . ARG B 1 94 ? 20.453 -15.914 -13.641 1 95.06 94 ARG B O 1
ATOM 2782 N N . PHE B 1 95 ? 18.219 -15.945 -14.109 1 96.69 95 PHE B N 1
ATOM 2783 C CA . PHE B 1 95 ? 17.984 -14.625 -13.531 1 96.69 95 PHE B CA 1
ATOM 2784 C C . PHE B 1 95 ? 18.062 -14.68 -12.016 1 96.69 95 PHE B C 1
ATOM 2786 O O . PHE B 1 95 ? 18.656 -13.797 -11.383 1 96.69 95 PHE B O 1
ATOM 2793 N N . LEU B 1 96 ? 17.5 -15.688 -11.445 1 96.38 96 LEU B N 1
ATOM 2794 C CA . LEU B 1 96 ? 17.469 -15.844 -9.992 1 96.38 96 LEU B CA 1
ATOM 2795 C C . LEU B 1 96 ? 18.875 -16 -9.438 1 96.38 96 LEU B C 1
ATOM 2797 O O . LEU B 1 96 ? 19.156 -15.57 -8.32 1 96.38 96 LEU B O 1
ATOM 2801 N N . LYS B 1 97 ? 19.781 -16.531 -10.195 1 95.69 97 LYS B N 1
ATOM 2802 C CA . LYS B 1 97 ? 21.156 -16.781 -9.781 1 95.69 97 LYS B CA 1
ATOM 2803 C C . LYS B 1 97 ? 21.938 -15.484 -9.656 1 95.69 97 LYS B C 1
ATOM 2805 O O . LYS B 1 97 ? 23.016 -15.453 -9.07 1 95.69 97 LYS B O 1
ATOM 2810 N N . LEU B 1 98 ? 21.391 -14.43 -10.219 1 97.19 98 LEU B N 1
ATOM 2811 C CA . LEU B 1 98 ? 22.062 -13.133 -10.141 1 97.19 98 LEU B CA 1
ATOM 2812 C C . LEU B 1 98 ? 22.047 -12.594 -8.711 1 97.19 98 LEU B C 1
ATOM 2814 O O . LEU B 1 98 ? 22.828 -11.719 -8.367 1 97.19 98 LEU B O 1
ATOM 2818 N N . ALA B 1 99 ? 21.109 -13.031 -7.859 1 97.25 99 ALA B N 1
ATOM 2819 C CA . ALA B 1 99 ? 20.938 -12.516 -6.504 1 97.25 99 ALA B CA 1
ATOM 2820 C C . ALA B 1 99 ? 21.922 -13.164 -5.539 1 97.25 99 ALA B C 1
ATOM 2822 O O . ALA B 1 99 ? 21.781 -14.336 -5.199 1 97.25 99 ALA B O 1
ATOM 2823 N N . LYS B 1 100 ? 22.797 -12.383 -5.012 1 96.75 100 LYS B N 1
ATOM 2824 C CA . LYS B 1 100 ? 23.875 -12.883 -4.156 1 96.75 100 LYS B CA 1
ATOM 2825 C C . LYS B 1 100 ? 23.312 -13.453 -2.854 1 96.75 100 LYS B C 1
ATOM 2827 O O . LYS B 1 100 ? 23.797 -14.461 -2.35 1 96.75 100 LYS B O 1
ATOM 2832 N N . LYS B 1 101 ? 22.297 -12.844 -2.35 1 96.12 101 LYS B N 1
ATOM 2833 C CA . LYS B 1 101 ? 21.703 -13.273 -1.09 1 96.12 101 LYS B CA 1
ATOM 2834 C C . LYS B 1 101 ? 20.422 -14.078 -1.332 1 96.12 101 LYS B C 1
ATOM 2836 O O . LYS B 1 101 ? 19.719 -14.43 -0.385 1 96.12 101 LYS B O 1
ATOM 2841 N N . GLY B 1 102 ? 20.078 -14.281 -2.58 1 95.62 102 GLY B N 1
ATOM 2842 C CA . GLY B 1 102 ? 18.922 -15.086 -2.941 1 95.62 102 GLY B CA 1
ATOM 2843 C C . GLY B 1 102 ? 17.688 -14.25 -3.244 1 95.62 102 GLY B C 1
ATOM 2844 O O . GLY B 1 102 ? 17.781 -13.023 -3.348 1 95.62 102 GLY B O 1
ATOM 2845 N N . SER B 1 103 ? 16.594 -15.016 -3.488 1 97.12 103 SER B N 1
ATOM 2846 C CA . SER B 1 103 ? 15.336 -14.406 -3.902 1 97.12 103 SER B CA 1
ATOM 2847 C C . SER B 1 103 ? 14.172 -14.93 -3.066 1 97.12 103 SER B C 1
ATOM 2849 O O . SER B 1 103 ? 14.242 -16.031 -2.514 1 97.12 103 SER B O 1
ATOM 2851 N N . VAL B 1 104 ? 13.148 -14.102 -2.982 1 98 104 VAL B N 1
ATOM 2852 C CA . VAL B 1 104 ? 11.945 -14.461 -2.238 1 98 104 VAL B CA 1
ATOM 2853 C C . VAL B 1 104 ? 10.703 -14.117 -3.059 1 98 104 VAL B C 1
ATOM 2855 O O . VAL B 1 104 ? 10.688 -13.117 -3.781 1 98 104 VAL B O 1
ATOM 2858 N N . ASN B 1 105 ? 9.695 -14.977 -2.967 1 97.38 105 ASN B N 1
ATOM 2859 C CA . ASN B 1 105 ? 8.414 -14.766 -3.635 1 97.38 105 ASN B CA 1
ATOM 2860 C C . ASN B 1 105 ? 7.258 -14.781 -2.645 1 97.38 105 ASN B C 1
ATOM 2862 O O . ASN B 1 105 ? 7.246 -15.586 -1.706 1 97.38 105 ASN B O 1
ATOM 2866 N N . LEU B 1 106 ? 6.309 -13.906 -2.873 1 97.56 106 LEU B N 1
ATOM 2867 C CA . LEU B 1 106 ? 5.039 -13.938 -2.152 1 97.56 106 LEU B CA 1
ATOM 2868 C C . LEU B 1 106 ? 4.008 -14.773 -2.902 1 97.56 106 LEU B C 1
ATOM 2870 O O . LEU B 1 106 ? 3.646 -14.453 -4.035 1 97.56 106 LEU B O 1
ATOM 2874 N N . HIS B 1 107 ? 3.557 -15.805 -2.273 1 96.62 107 HIS B N 1
ATOM 2875 C CA . HIS B 1 107 ? 2.514 -16.656 -2.836 1 96.62 107 HIS B CA 1
ATOM 2876 C C . HIS B 1 107 ? 1.276 -16.672 -1.944 1 96.62 107 HIS B C 1
ATOM 2878 O O . HIS B 1 107 ? 1.378 -16.906 -0.739 1 96.62 107 HIS B O 1
ATOM 2884 N N . PRO B 1 108 ? 0.109 -16.453 -2.545 1 96.12 108 PRO B N 1
ATOM 2885 C CA . PRO B 1 108 ? -1.096 -16.297 -1.727 1 96.12 108 PRO B CA 1
ATOM 2886 C C . PRO B 1 108 ? -1.754 -17.625 -1.391 1 96.12 108 PRO B C 1
ATOM 2888 O O . PRO B 1 108 ? -2.934 -17.828 -1.692 1 96.12 108 PRO B O 1
ATOM 2891 N N . SER B 1 109 ? -1.031 -18.516 -0.726 1 96.62 109 SER B N 1
ATOM 2892 C CA . SER B 1 109 ? -1.545 -19.766 -0.16 1 96.62 109 SER B CA 1
ATOM 2893 C C . SER B 1 109 ? -0.625 -20.297 0.933 1 96.62 109 SER B C 1
ATOM 2895 O O . SER B 1 109 ? 0.456 -19.75 1.163 1 96.62 109 SER B O 1
ATOM 2897 N N . LEU B 1 110 ? -1.173 -21.344 1.61 1 96.94 110 LEU B N 1
ATOM 2898 C CA . LEU B 1 110 ? -0.348 -22.062 2.576 1 96.94 110 LEU B CA 1
ATOM 2899 C C . LEU B 1 110 ? 0.434 -23.172 1.898 1 96.94 110 LEU B C 1
ATOM 2901 O O . LEU B 1 110 ? 0.044 -24.344 1.971 1 96.94 110 LEU B O 1
ATOM 2905 N N . LEU B 1 111 ? 1.565 -22.844 1.34 1 95.75 111 LEU B N 1
ATOM 2906 C CA . LEU B 1 111 ? 2.4 -23.812 0.643 1 95.75 111 LEU B CA 1
ATOM 2907 C C . LEU B 1 111 ? 2.83 -24.922 1.584 1 95.75 111 LEU B C 1
ATOM 2909 O O . LEU B 1 111 ? 3.078 -24.688 2.768 1 95.75 111 LEU B O 1
ATOM 2913 N N . PRO B 1 112 ? 2.82 -26.188 1.057 1 96.44 112 PRO B N 1
ATOM 2914 C CA . PRO B 1 112 ? 2.828 -26.578 -0.355 1 96.44 112 PRO B CA 1
ATOM 2915 C C . PRO B 1 112 ? 1.425 -26.766 -0.923 1 96.44 112 PRO B C 1
ATOM 2917 O O . PRO B 1 112 ? 1.271 -27.156 -2.082 1 96.44 112 PRO B O 1
ATOM 2920 N N . ALA B 1 113 ? 0.455 -26.5 -0.1 1 95.5 113 ALA B N 1
ATOM 2921 C CA . ALA B 1 113 ? -0.904 -26.578 -0.63 1 95.5 113 ALA B CA 1
ATOM 2922 C C . ALA B 1 113 ? -1.191 -25.422 -1.571 1 95.5 113 ALA B C 1
ATOM 2924 O O . ALA B 1 113 ? -0.765 -24.281 -1.318 1 95.5 113 ALA B O 1
ATOM 2925 N N . TYR B 1 114 ? -1.875 -25.797 -2.742 1 95.19 114 TYR B N 1
ATOM 2926 C CA . TYR B 1 114 ? -2.391 -24.812 -3.686 1 95.19 114 TYR B CA 1
ATOM 2927 C C . TYR B 1 114 ? -1.252 -24.078 -4.383 1 95.19 114 TYR B C 1
ATOM 2929 O O . TYR B 1 114 ? -1.275 -22.859 -4.504 1 95.19 114 TYR B O 1
ATOM 2937 N N . ARG B 1 115 ? -0.286 -24.781 -4.789 1 91.88 115 ARG B N 1
ATOM 2938 C CA . ARG B 1 115 ? 0.707 -24.266 -5.723 1 91.88 115 ARG B CA 1
ATOM 2939 C C . ARG B 1 115 ? 0.062 -23.875 -7.047 1 91.88 115 ARG B C 1
ATOM 2941 O O . ARG B 1 115 ? -1.039 -24.328 -7.367 1 91.88 115 ARG B O 1
ATOM 2948 N N . GLY B 1 116 ? 0.719 -22.953 -7.762 1 89.69 116 GLY B N 1
ATOM 2949 C CA . GLY B 1 116 ? 0.248 -22.625 -9.094 1 89.69 116 GLY B CA 1
ATOM 2950 C C . GLY B 1 116 ? -0.621 -21.375 -9.133 1 89.69 116 GLY B C 1
ATOM 2951 O O . GLY B 1 116 ? -0.292 -20.359 -8.508 1 89.69 116 GLY B O 1
ATOM 2952 N N . THR B 1 117 ? -1.703 -21.5 -9.977 1 89.81 117 THR B N 1
ATOM 2953 C CA . THR B 1 117 ? -2.465 -20.281 -10.234 1 89.81 117 THR B CA 1
ATOM 2954 C C . THR B 1 117 ? -3.855 -20.375 -9.609 1 89.81 117 THR B C 1
ATOM 2956 O O . THR B 1 117 ? -4.324 -21.469 -9.281 1 89.81 117 THR B O 1
ATOM 2959 N N . ASN B 1 118 ? -4.484 -19.25 -9.375 1 93.06 118 ASN B N 1
ATOM 2960 C CA . ASN B 1 118 ? -5.848 -19.125 -8.867 1 93.06 118 ASN B CA 1
ATOM 2961 C C . ASN B 1 118 ? -6.004 -19.781 -7.508 1 93.06 118 ASN B C 1
ATOM 2963 O O . ASN B 1 118 ? -7.047 -20.375 -7.215 1 93.06 118 ASN B O 1
ATOM 2967 N N . SER B 1 119 ? -4.965 -19.781 -6.758 1 95.06 119 SER B N 1
ATOM 2968 C CA . SER B 1 119 ? -4.992 -20.438 -5.449 1 95.06 119 SER B CA 1
ATOM 2969 C C . SER B 1 119 ? -6.125 -19.875 -4.586 1 95.06 119 SER B C 1
ATOM 2971 O O . SER B 1 119 ? -6.805 -20.641 -3.889 1 95.06 119 SER B O 1
ATOM 2973 N N . VAL B 1 120 ? -6.414 -18.656 -4.691 1 96.12 120 VAL B N 1
ATOM 2974 C CA . VAL B 1 120 ? -7.43 -18 -3.873 1 96.12 120 VAL B CA 1
ATOM 2975 C C . VAL B 1 120 ? -8.812 -18.531 -4.25 1 96.12 120 VAL B C 1
ATOM 2977 O O . VAL B 1 120 ? -9.617 -18.844 -3.373 1 96.12 120 VAL B O 1
ATOM 2980 N N . ALA B 1 121 ? -9.055 -18.625 -5.5 1 96.69 121 ALA B N 1
ATOM 2981 C CA . ALA B 1 121 ? -10.328 -19.156 -5.98 1 96.69 121 ALA B CA 1
ATOM 2982 C C . ALA B 1 121 ? -10.5 -20.609 -5.555 1 96.69 121 ALA B C 1
ATOM 2984 O O . ALA B 1 121 ? -11.562 -21 -5.066 1 96.69 121 ALA B O 1
ATOM 2985 N N . TRP B 1 122 ? -9.492 -21.359 -5.691 1 97.19 122 TRP B N 1
ATOM 2986 C CA . TRP B 1 122 ? -9.57 -22.797 -5.414 1 97.19 122 TRP B CA 1
ATOM 2987 C C . TRP B 1 122 ? -9.82 -23.047 -3.934 1 97.19 122 TRP B C 1
ATOM 2989 O O . TRP B 1 122 ? -10.531 -23.984 -3.57 1 97.19 122 TRP B O 1
ATOM 2999 N N . VAL B 1 123 ? -9.227 -22.266 -3.086 1 97.5 123 VAL B N 1
ATOM 3000 C CA . VAL B 1 123 ? -9.445 -22.406 -1.65 1 97.5 123 VAL B CA 1
ATOM 3001 C C . VAL B 1 123 ? -10.93 -22.266 -1.333 1 97.5 123 VAL B C 1
ATOM 3003 O O . VAL B 1 123 ? -11.469 -23 -0.499 1 97.5 123 VAL B O 1
ATOM 3006 N N . ILE B 1 124 ? -11.586 -21.375 -1.976 1 97.56 124 ILE B N 1
ATOM 3007 C CA . ILE B 1 124 ? -13.008 -21.141 -1.766 1 97.56 124 ILE B CA 1
ATOM 3008 C C . ILE B 1 124 ? -13.82 -22.297 -2.363 1 97.56 124 ILE B C 1
ATOM 3010 O O . ILE B 1 124 ? -14.711 -22.828 -1.711 1 97.56 124 ILE B O 1
ATOM 3014 N N . ILE B 1 125 ? -13.469 -22.703 -3.574 1 97.81 125 ILE B N 1
ATOM 3015 C CA . ILE B 1 125 ? -14.164 -23.766 -4.281 1 97.81 125 ILE B CA 1
ATOM 3016 C C . ILE B 1 125 ? -14.102 -25.062 -3.461 1 97.81 125 ILE B C 1
ATOM 3018 O O . ILE B 1 125 ? -15.109 -25.766 -3.33 1 97.81 125 ILE B O 1
ATOM 3022 N N . ASN B 1 126 ? -12.977 -25.281 -2.863 1 97.12 126 ASN B N 1
ATOM 3023 C CA . ASN B 1 126 ? -12.75 -26.531 -2.129 1 97.12 126 ASN B CA 1
ATOM 3024 C C . ASN B 1 126 ? -13.312 -26.453 -0.711 1 97.12 126 ASN B C 1
ATOM 3026 O O . ASN B 1 126 ? -13.227 -27.422 0.048 1 97.12 126 ASN B O 1
ATOM 3030 N N . GLY B 1 127 ? -13.773 -25.344 -0.344 1 97.12 127 GLY B N 1
ATOM 3031 C CA . GLY B 1 127 ? -14.469 -25.188 0.923 1 97.12 127 GLY B CA 1
ATOM 3032 C C . GLY B 1 127 ? -13.531 -25.109 2.115 1 97.12 127 GLY B C 1
ATOM 3033 O O . GLY B 1 127 ? -13.875 -25.578 3.207 1 97.12 127 GLY B O 1
ATOM 3034 N N . GLU B 1 128 ? -12.367 -24.594 1.876 1 96.81 128 GLU B N 1
ATOM 3035 C CA . GLU B 1 128 ? -11.406 -24.453 2.965 1 96.81 128 GLU B CA 1
ATOM 3036 C C . GLU B 1 128 ? -11.875 -23.406 3.98 1 96.81 128 GLU B C 1
ATOM 3038 O O . GLU B 1 128 ? -12.469 -22.391 3.609 1 96.81 128 GLU B O 1
ATOM 3043 N N . SER B 1 129 ? -11.555 -23.688 5.254 1 96.69 129 SER B N 1
ATOM 3044 C CA . SER B 1 129 ? -11.883 -22.734 6.309 1 96.69 129 SER B CA 1
ATOM 3045 C C . SER B 1 129 ? -10.688 -21.844 6.625 1 96.69 129 SER B C 1
ATOM 3047 O O . SER B 1 129 ? -10.828 -20.828 7.316 1 96.69 129 SER B O 1
ATOM 3049 N N . GLU B 1 130 ? -9.562 -22.281 6.09 1 97 130 GLU B N 1
ATOM 3050 C CA . GLU B 1 130 ? -8.336 -21.531 6.344 1 97 130 GLU B CA 1
ATOM 3051 C C . GLU B 1 130 ? -7.461 -21.469 5.09 1 97 130 GLU B C 1
ATOM 3053 O O . GLU B 1 130 ? -7.484 -22.391 4.27 1 97 130 GLU B O 1
ATOM 3058 N N . THR B 1 131 ? -6.801 -20.391 4.93 1 97.31 131 THR B N 1
ATOM 3059 C CA . THR B 1 131 ? -5.754 -20.172 3.938 1 97.31 131 THR B CA 1
ATOM 3060 C C . THR B 1 131 ? -4.656 -19.281 4.496 1 97.31 131 THR B C 1
ATOM 3062 O O . THR B 1 131 ? -4.414 -19.266 5.703 1 97.31 131 THR B O 1
ATOM 3065 N N . GLY B 1 132 ? -3.939 -18.625 3.678 1 97.31 132 GLY B N 1
ATOM 3066 C CA . GLY B 1 132 ? -2.883 -17.719 4.102 1 97.31 132 GLY B CA 1
ATOM 3067 C C . GLY B 1 132 ? -2.006 -17.25 2.955 1 97.31 132 GLY B C 1
ATOM 3068 O O . GLY B 1 132 ? -2.486 -17.047 1.837 1 97.31 132 GLY B O 1
ATOM 3069 N N . PHE B 1 133 ? -0.842 -16.922 3.328 1 97.5 133 PHE B N 1
ATOM 3070 C CA . PHE B 1 133 ? 0.18 -16.578 2.344 1 97.5 133 PHE B CA 1
ATOM 3071 C C . PHE B 1 133 ? 1.548 -17.094 2.787 1 97.5 133 PHE B C 1
ATOM 3073 O O . PHE B 1 133 ? 1.759 -17.375 3.967 1 97.5 133 PHE B O 1
ATOM 3080 N N . SER B 1 134 ? 2.402 -17.234 1.823 1 97.88 134 SER B N 1
ATOM 3081 C CA . SER B 1 134 ? 3.768 -17.703 2.066 1 97.88 134 SER B CA 1
ATOM 3082 C C . SER B 1 134 ? 4.785 -16.812 1.364 1 97.88 134 SER B C 1
ATOM 3084 O O . SER B 1 134 ? 4.617 -16.469 0.188 1 97.88 134 SER B O 1
ATOM 3086 N N . TYR B 1 135 ? 5.688 -16.344 2.15 1 98.31 135 TYR B N 1
ATOM 3087 C CA . TYR B 1 135 ? 6.945 -15.891 1.569 1 98.31 135 TYR B CA 1
ATOM 3088 C C . TYR B 1 135 ? 7.957 -17.031 1.497 1 98.31 135 TYR B C 1
ATOM 3090 O O . TYR B 1 135 ? 8.336 -17.594 2.525 1 98.31 135 TYR B O 1
ATOM 3098 N N . HIS B 1 136 ? 8.422 -17.328 0.298 1 97.75 136 HIS B N 1
ATOM 3099 C CA . HIS B 1 136 ? 9.305 -18.484 0.163 1 97.75 136 HIS B CA 1
ATOM 3100 C C . HIS B 1 136 ? 10.492 -18.156 -0.74 1 97.75 136 HIS B C 1
ATOM 3102 O O . HIS B 1 136 ? 10.375 -17.344 -1.657 1 97.75 136 HIS B O 1
ATOM 3108 N N . ARG B 1 137 ? 11.539 -18.797 -0.463 1 96.94 137 ARG B N 1
ATOM 3109 C CA . ARG B 1 137 ? 12.695 -18.688 -1.354 1 96.94 137 ARG B CA 1
ATOM 3110 C C . ARG B 1 137 ? 12.359 -19.219 -2.744 1 96.94 137 ARG B C 1
ATOM 3112 O O . ARG B 1 137 ? 11.43 -20.016 -2.906 1 96.94 137 ARG B O 1
ATOM 3119 N N . MET B 1 138 ? 13.109 -18.625 -3.672 1 94.88 138 MET B N 1
ATOM 3120 C CA . MET B 1 138 ? 12.836 -19.031 -5.047 1 94.88 138 MET B CA 1
ATOM 3121 C C . MET B 1 138 ? 13.984 -19.875 -5.598 1 94.88 138 MET B C 1
ATOM 3123 O O . MET B 1 138 ? 15.148 -19.625 -5.305 1 94.88 138 MET B O 1
ATOM 3127 N N . ASP B 1 139 ? 13.586 -20.859 -6.246 1 86 139 ASP B N 1
ATOM 3128 C CA . ASP B 1 139 ? 14.5 -21.688 -7.016 1 86 139 ASP B CA 1
ATOM 3129 C C . ASP B 1 139 ? 13.969 -21.922 -8.43 1 86 139 ASP B C 1
ATOM 3131 O O . ASP B 1 139 ? 13.133 -21.172 -8.914 1 86 139 ASP B O 1
ATOM 3135 N N . GLU B 1 140 ? 14.523 -22.844 -9.117 1 80.44 140 GLU B N 1
ATOM 3136 C CA . GLU B 1 140 ? 14.164 -23.031 -10.523 1 80.44 140 GLU B CA 1
ATOM 3137 C C . GLU B 1 140 ? 12.773 -23.641 -10.656 1 80.44 140 GLU B C 1
ATOM 3139 O O . GLU B 1 140 ? 12.172 -23.625 -11.734 1 80.44 140 GLU B O 1
ATOM 3144 N N . ASN B 1 141 ? 12.266 -24.125 -9.508 1 79.38 141 ASN B N 1
ATOM 3145 C CA . ASN B 1 141 ? 10.938 -24.719 -9.516 1 79.38 141 ASN B CA 1
ATOM 3146 C C . ASN B 1 141 ? 9.883 -23.781 -8.953 1 79.38 141 ASN B C 1
ATOM 3148 O O . ASN B 1 141 ? 10.195 -22.938 -8.102 1 79.38 141 ASN B O 1
ATOM 3152 N N . PHE B 1 142 ? 8.68 -23.938 -9.477 1 77.12 142 PHE B N 1
ATOM 3153 C CA . PHE B 1 142 ? 7.594 -23.047 -9.086 1 77.12 142 PHE B CA 1
ATOM 3154 C C . PHE B 1 142 ? 7.117 -23.359 -7.672 1 77.12 142 PHE B C 1
ATOM 3156 O O . PHE B 1 142 ? 6.641 -24.453 -7.402 1 77.12 142 PHE B O 1
ATOM 3163 N N . ASP B 1 143 ? 7.25 -22.438 -6.746 1 84.62 143 ASP B N 1
ATOM 3164 C CA . ASP B 1 143 ? 6.613 -22.391 -5.434 1 84.62 143 ASP B CA 1
ATOM 3165 C C . ASP B 1 143 ? 7.105 -23.516 -4.535 1 84.62 143 ASP B C 1
ATOM 3167 O O . ASP B 1 143 ? 6.34 -24.062 -3.734 1 84.62 143 ASP B O 1
ATOM 3171 N N . THR B 1 144 ? 8.391 -23.922 -4.715 1 88.25 144 THR B N 1
ATOM 3172 C CA . THR B 1 144 ? 8.859 -25.094 -3.971 1 88.25 144 THR B CA 1
ATOM 3173 C C . THR B 1 144 ? 9.945 -24.688 -2.975 1 88.25 144 THR B C 1
ATOM 3175 O O . THR B 1 144 ? 10.328 -25.484 -2.113 1 88.25 144 THR B O 1
ATOM 3178 N N . GLY B 1 145 ? 10.375 -23.547 -3.029 1 92.62 145 GLY B N 1
ATOM 3179 C CA . GLY B 1 145 ? 11.477 -23.141 -2.168 1 92.62 145 GLY B CA 1
ATOM 3180 C C . GLY B 1 145 ? 11.094 -23.078 -0.702 1 92.62 145 GLY B C 1
ATOM 3181 O O . GLY B 1 145 ? 9.906 -23.047 -0.364 1 92.62 145 GLY B O 1
ATOM 3182 N N . ALA B 1 146 ? 12.109 -23.031 0.126 1 96.25 146 ALA B N 1
ATOM 3183 C CA . ALA B 1 146 ? 11.93 -23 1.574 1 96.25 146 ALA B CA 1
ATOM 3184 C C . ALA B 1 146 ? 11.125 -21.766 1.993 1 96.25 146 ALA B C 1
ATOM 3186 O O . ALA B 1 146 ? 11.25 -20.703 1.385 1 96.25 146 ALA B O 1
ATOM 3187 N N . ILE B 1 147 ? 10.336 -21.953 3.033 1 97.75 147 ILE B N 1
ATOM 3188 C CA . ILE B 1 147 ? 9.453 -20.891 3.506 1 97.75 147 ILE B CA 1
ATOM 3189 C C . ILE B 1 147 ? 10.203 -20 4.488 1 97.75 147 ILE B C 1
ATOM 3191 O O . ILE B 1 147 ? 10.781 -20.484 5.461 1 97.75 147 ILE B O 1
ATOM 3195 N N . LEU B 1 148 ? 10.203 -18.688 4.195 1 98 148 LEU B N 1
ATOM 3196 C CA . LEU B 1 148 ? 10.781 -17.719 5.121 1 98 148 LEU B CA 1
ATOM 3197 C C . LEU B 1 148 ? 9.75 -17.281 6.152 1 98 148 LEU B C 1
ATOM 3199 O O . LEU B 1 148 ? 10.094 -17 7.305 1 98 148 LEU B O 1
ATOM 3203 N N . LEU B 1 149 ? 8.516 -17.125 5.699 1 98.06 149 LEU B N 1
ATOM 3204 C CA . LEU B 1 149 ? 7.414 -16.688 6.551 1 98.06 149 LEU B CA 1
ATOM 3205 C C . LEU B 1 149 ? 6.074 -17.141 5.977 1 98.06 149 LEU B C 1
ATOM 3207 O O . LEU B 1 149 ? 5.855 -17.078 4.766 1 98.06 149 LEU B O 1
ATOM 3211 N N . GLN B 1 150 ? 5.254 -17.609 6.871 1 97.5 150 GLN B N 1
ATOM 3212 C CA . GLN B 1 150 ? 3.906 -18.031 6.504 1 97.5 150 GLN B CA 1
ATOM 3213 C C . GLN B 1 150 ? 2.898 -17.656 7.586 1 97.5 150 GLN B C 1
ATOM 3215 O O . GLN B 1 150 ? 3.18 -17.781 8.781 1 97.5 150 GLN B O 1
A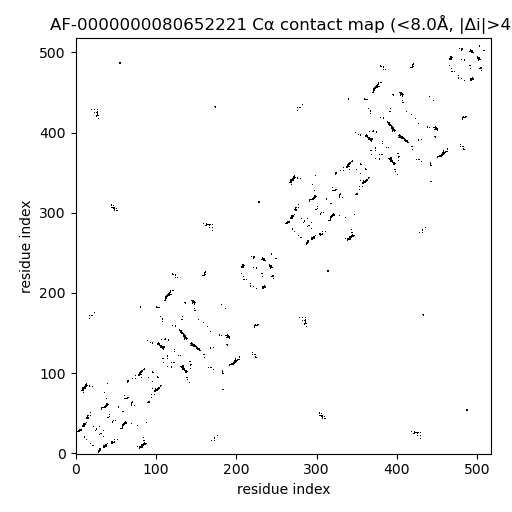TOM 3220 N N . GLU B 1 151 ? 1.77 -17.125 7.172 1 97.19 151 GLU B N 1
ATOM 3221 C CA . GLU B 1 151 ? 0.725 -16.75 8.125 1 97.19 151 GLU B CA 1
ATOM 3222 C C . GLU B 1 151 ? -0.639 -17.266 7.672 1 97.19 151 GLU B C 1
ATOM 3224 O O . GLU B 1 151 ? -0.965 -17.219 6.484 1 97.19 151 GLU B O 1
ATOM 3229 N N . ARG B 1 152 ? -1.392 -17.719 8.648 1 97.06 152 ARG B N 1
ATOM 3230 C CA . ARG B 1 152 ? -2.729 -18.25 8.391 1 97.06 152 ARG B CA 1
ATOM 3231 C C . ARG B 1 152 ? -3.773 -17.141 8.445 1 97.06 152 ARG B C 1
ATOM 3233 O O . ARG B 1 152 ? -3.643 -16.188 9.219 1 97.06 152 ARG B O 1
ATOM 3240 N N . ILE B 1 153 ? -4.773 -17.297 7.605 1 95.44 153 ILE B N 1
ATOM 3241 C CA . ILE B 1 153 ? -5.922 -16.406 7.543 1 95.44 153 ILE B CA 1
ATOM 3242 C C . ILE B 1 153 ? -7.211 -17.219 7.449 1 95.44 153 ILE B C 1
ATOM 3244 O O . ILE B 1 153 ? -7.273 -18.203 6.715 1 95.44 153 ILE B O 1
ATOM 3248 N N . SER B 1 154 ? -8.227 -16.766 8.18 1 95.31 154 SER B N 1
ATOM 3249 C CA . SER B 1 154 ? -9.516 -17.453 8.109 1 95.31 154 SER B CA 1
ATOM 3250 C C . SER B 1 154 ? -10.234 -17.125 6.801 1 95.31 154 SER B C 1
ATOM 3252 O O . SER B 1 154 ? -10.148 -16.016 6.293 1 95.31 154 SER B O 1
ATOM 3254 N N . VAL B 1 155 ? -10.898 -18.109 6.285 1 96.06 155 VAL B N 1
ATOM 3255 C CA . VAL B 1 155 ? -11.797 -17.891 5.152 1 96.06 155 VAL B CA 1
ATOM 3256 C C . VAL B 1 155 ? -13.234 -17.766 5.652 1 96.06 155 VAL B C 1
ATOM 3258 O O . VAL B 1 155 ? -13.82 -18.75 6.141 1 96.06 155 VAL B O 1
ATOM 3261 N N . GLU B 1 156 ? -13.766 -16.625 5.453 1 92.44 156 GLU B N 1
ATOM 3262 C CA . GLU B 1 156 ? -15.125 -16.375 5.926 1 92.44 156 GLU B CA 1
ATOM 3263 C C . GLU B 1 156 ? -16.156 -16.922 4.945 1 92.44 156 GLU B C 1
ATOM 3265 O O . GLU B 1 156 ? -15.867 -17.078 3.756 1 92.44 156 GLU B O 1
ATOM 3270 N N . GLU B 1 157 ? -17.375 -17.141 5.477 1 91.62 157 GLU B N 1
ATOM 3271 C CA . GLU B 1 157 ? -18.438 -17.75 4.68 1 91.62 157 GLU B CA 1
ATOM 3272 C C . GLU B 1 157 ? -18.844 -16.844 3.529 1 91.62 157 GLU B C 1
ATOM 327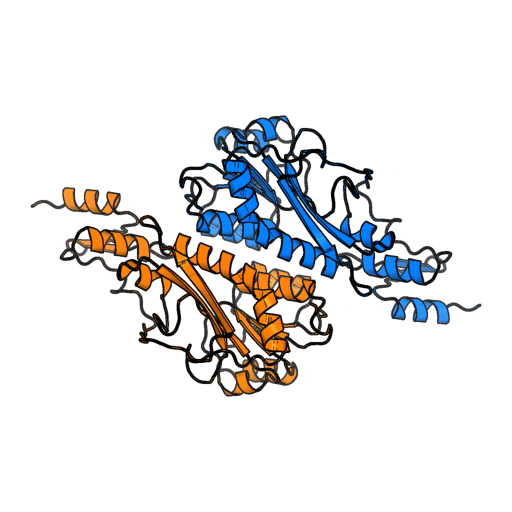4 O O . GLU B 1 157 ? -19.312 -17.312 2.488 1 91.62 157 GLU B O 1
ATOM 3279 N N . THR B 1 158 ? -18.609 -15.617 3.68 1 90.69 158 THR B N 1
ATOM 3280 C CA . THR B 1 158 ? -19.078 -14.664 2.676 1 90.69 158 THR B CA 1
ATOM 3281 C C . THR B 1 158 ? -17.922 -14.164 1.822 1 90.69 158 THR B C 1
ATOM 3283 O O . THR B 1 158 ? -18.109 -13.352 0.919 1 90.69 158 THR B O 1
ATOM 3286 N N . ASP B 1 159 ? -16.781 -14.695 2.07 1 94.31 159 ASP B N 1
ATOM 3287 C CA . ASP B 1 159 ? -15.609 -14.242 1.326 1 94.31 159 ASP B CA 1
ATOM 3288 C C . ASP B 1 159 ? -15.758 -14.539 -0.164 1 94.31 159 ASP B C 1
ATOM 3290 O O . ASP B 1 159 ? -16.234 -15.609 -0.544 1 94.31 159 ASP B O 1
ATOM 3294 N N . THR B 1 160 ? -15.406 -13.555 -0.999 1 95.44 160 THR B N 1
ATOM 3295 C CA . THR B 1 160 ? -15.164 -13.773 -2.42 1 95.44 160 THR B CA 1
ATOM 3296 C C . THR B 1 160 ? -13.664 -13.836 -2.709 1 95.44 160 THR B C 1
ATOM 3298 O O . THR B 1 160 ? -12.852 -13.539 -1.838 1 95.44 160 THR B O 1
ATOM 3301 N N . ALA B 1 161 ? -13.328 -14.32 -3.904 1 95.44 161 ALA B N 1
ATOM 3302 C CA . ALA B 1 161 ? -11.906 -14.297 -4.266 1 95.44 161 ALA B CA 1
ATOM 3303 C C . ALA B 1 161 ? -11.344 -12.883 -4.164 1 95.44 161 ALA B C 1
ATOM 3305 O O . ALA B 1 161 ? -10.188 -12.695 -3.791 1 95.44 161 ALA B O 1
ATOM 3306 N N . PHE B 1 162 ? -12.172 -12 -4.395 1 93.44 162 PHE B N 1
ATOM 3307 C CA . PHE B 1 162 ? -11.797 -10.594 -4.391 1 93.44 162 PHE B CA 1
ATOM 3308 C C . PHE B 1 162 ? -11.453 -10.133 -2.98 1 93.44 162 PHE B C 1
ATOM 3310 O O . PHE B 1 162 ? -10.359 -9.609 -2.74 1 93.44 162 PHE B O 1
ATOM 3317 N N . SER B 1 163 ? -12.336 -10.305 -2.062 1 92.5 163 SER B N 1
ATOM 3318 C CA . SER B 1 163 ? -12.117 -9.875 -0.685 1 92.5 163 SER B CA 1
ATOM 3319 C C . SER B 1 163 ? -10.977 -10.664 -0.045 1 92.5 163 SER B C 1
ATOM 3321 O O . SER B 1 163 ? -10.133 -10.086 0.651 1 92.5 163 SER B O 1
ATOM 3323 N N . LEU B 1 164 ? -10.969 -11.938 -0.299 1 95.12 164 LEU B N 1
ATOM 3324 C CA . LEU B 1 164 ? -9.953 -12.805 0.307 1 95.12 164 LEU B CA 1
ATOM 3325 C C . LEU B 1 164 ? -8.562 -12.43 -0.188 1 95.12 164 LEU B C 1
ATOM 3327 O O . LEU B 1 164 ? -7.613 -12.375 0.6 1 95.12 164 LEU B O 1
ATOM 3331 N N . PHE B 1 165 ? -8.438 -12.211 -1.468 1 94.75 165 PHE B N 1
ATOM 3332 C CA . PHE B 1 165 ? -7.16 -11.805 -2.039 1 94.75 165 PHE B CA 1
ATOM 3333 C C . PHE B 1 165 ? -6.68 -10.492 -1.418 1 94.75 165 PHE B C 1
ATOM 3335 O O . PHE B 1 165 ? -5.516 -10.375 -1.041 1 94.75 165 PHE B O 1
ATOM 3342 N N . HIS B 1 166 ? -7.508 -9.57 -1.342 1 93.31 166 HIS B N 1
ATOM 3343 C CA . HIS B 1 166 ? -7.156 -8.273 -0.773 1 93.31 166 HIS B CA 1
ATOM 3344 C C . HIS B 1 166 ? -6.742 -8.406 0.688 1 93.31 166 HIS B C 1
ATOM 3346 O O . HIS B 1 166 ? -5.82 -7.727 1.14 1 93.31 166 HIS B O 1
ATOM 3352 N N . ARG B 1 167 ? -7.434 -9.266 1.403 1 93.88 167 ARG B N 1
ATOM 3353 C CA . ARG B 1 167 ? -7.055 -9.523 2.789 1 93.88 167 ARG B CA 1
ATOM 3354 C C . ARG B 1 167 ? -5.66 -10.133 2.871 1 93.88 167 ARG B C 1
ATOM 3356 O O . ARG B 1 167 ? -4.84 -9.719 3.693 1 93.88 167 ARG B O 1
ATOM 3363 N N . GLN B 1 168 ? -5.414 -11.078 2.01 1 94.75 168 GLN B N 1
ATOM 3364 C CA . GLN B 1 168 ? -4.105 -11.719 1.965 1 94.75 168 GLN B CA 1
ATOM 3365 C C . GLN B 1 168 ? -3.004 -10.695 1.683 1 94.75 168 GLN B C 1
ATOM 3367 O O . GLN B 1 168 ? -1.98 -10.672 2.369 1 94.75 168 GLN B O 1
ATOM 3372 N N . ILE B 1 169 ? -3.246 -9.844 0.716 1 92.25 169 ILE B N 1
ATOM 3373 C CA . ILE B 1 169 ? -2.244 -8.875 0.3 1 92.25 169 ILE B CA 1
ATOM 3374 C C . ILE B 1 169 ? -2.014 -7.859 1.419 1 92.25 169 ILE B C 1
ATOM 3376 O O . ILE B 1 169 ? -0.87 -7.539 1.752 1 92.25 169 ILE B O 1
ATOM 3380 N N . ALA B 1 170 ? -3.059 -7.422 1.974 1 90.81 170 ALA B N 1
ATOM 3381 C CA . ALA B 1 170 ? -2.947 -6.461 3.066 1 90.81 170 ALA B CA 1
ATOM 3382 C C . ALA B 1 170 ? -2.125 -7.035 4.219 1 90.81 170 ALA B C 1
ATOM 3384 O O . ALA B 1 170 ? -1.255 -6.352 4.766 1 90.81 170 ALA B O 1
ATOM 3385 N N . ARG B 1 171 ? -2.359 -8.242 4.523 1 92.81 171 ARG B N 1
ATOM 3386 C CA . ARG B 1 171 ? -1.655 -8.883 5.625 1 92.81 171 ARG B CA 1
ATOM 3387 C C . ARG B 1 171 ? -0.213 -9.203 5.246 1 92.81 171 ARG B C 1
ATOM 3389 O O . ARG B 1 171 ? 0.693 -9.086 6.074 1 92.81 171 ARG B O 1
ATOM 3396 N N . ALA B 1 172 ? -0.018 -9.609 4.07 1 94.88 172 ALA B N 1
ATOM 3397 C CA . ALA B 1 172 ? 1.318 -9.969 3.605 1 94.88 172 ALA B CA 1
ATOM 3398 C C . ALA B 1 172 ? 2.252 -8.766 3.621 1 94.88 172 ALA B C 1
ATOM 3400 O O . ALA B 1 172 ? 3.418 -8.875 4.008 1 94.88 172 ALA B O 1
ATOM 3401 N N . ILE B 1 173 ? 1.762 -7.691 3.221 1 90.75 173 ILE B N 1
ATOM 3402 C CA . ILE B 1 173 ? 2.578 -6.488 3.129 1 90.75 173 ILE B CA 1
ATOM 3403 C C . ILE B 1 173 ? 3.049 -6.074 4.523 1 90.75 173 ILE B C 1
ATOM 3405 O O . ILE B 1 173 ? 4.16 -5.562 4.684 1 90.75 173 ILE B O 1
ATOM 3409 N N . LEU B 1 174 ? 2.266 -6.43 5.539 1 89.69 174 LEU B N 1
ATOM 3410 C CA . LEU B 1 174 ? 2.604 -6.109 6.922 1 89.69 174 LEU B CA 1
ATOM 3411 C C . LEU B 1 174 ? 3.844 -6.871 7.367 1 89.69 174 LEU B C 1
ATOM 3413 O O . LEU B 1 174 ? 4.52 -6.465 8.32 1 89.69 174 LEU B O 1
ATOM 3417 N N . ARG B 1 175 ? 4.152 -7.898 6.695 1 94.31 175 ARG B N 1
ATOM 3418 C CA . ARG B 1 175 ? 5.238 -8.773 7.117 1 94.31 175 ARG B CA 1
ATOM 3419 C C . ARG B 1 175 ? 6.461 -8.594 6.223 1 94.31 175 ARG B C 1
ATOM 3421 O O . ARG B 1 175 ? 7.496 -9.227 6.445 1 94.31 175 ARG B O 1
ATOM 3428 N N . LEU B 1 176 ? 6.426 -7.695 5.328 1 95 176 LEU B N 1
ATOM 3429 C CA . LEU B 1 176 ? 7.441 -7.57 4.285 1 95 176 LEU B CA 1
ATOM 3430 C C . LEU B 1 176 ? 8.789 -7.195 4.883 1 95 176 LEU B C 1
ATOM 3432 O O . LEU B 1 176 ? 9.82 -7.773 4.52 1 95 176 LEU B O 1
ATOM 3436 N N . GLU B 1 177 ? 8.875 -6.23 5.824 1 93.69 177 GLU B N 1
ATOM 3437 C CA . GLU B 1 177 ? 10.133 -5.816 6.438 1 93.69 177 GLU B CA 1
ATOM 3438 C C . GLU B 1 177 ? 10.844 -6.996 7.098 1 93.69 177 GLU B C 1
ATOM 3440 O O . GLU B 1 177 ? 12.055 -7.152 6.965 1 93.69 177 GLU B O 1
ATOM 3445 N N . GLU B 1 178 ? 10.047 -7.77 7.793 1 95.06 178 GLU B N 1
ATOM 3446 C CA . GLU B 1 178 ? 10.594 -8.953 8.453 1 95.06 178 GLU B CA 1
ATOM 3447 C C . GLU B 1 178 ? 11.211 -9.914 7.438 1 95.06 178 GLU B C 1
ATOM 3449 O O . GLU B 1 178 ? 12.289 -10.469 7.672 1 95.06 178 GLU B O 1
ATOM 3454 N N . VAL B 1 179 ? 10.578 -10.07 6.344 1 97.31 179 VAL B N 1
ATOM 3455 C CA . VAL B 1 179 ? 11.031 -10.984 5.301 1 97.31 179 VAL B CA 1
ATOM 3456 C C . VAL B 1 179 ? 12.32 -10.461 4.676 1 97.31 179 VAL B C 1
ATOM 3458 O O . VAL B 1 179 ? 13.25 -11.234 4.418 1 97.31 179 VAL B O 1
ATOM 3461 N N . ILE B 1 180 ? 12.391 -9.18 4.41 1 96.94 180 ILE B N 1
ATOM 3462 C CA . ILE B 1 180 ? 13.57 -8.555 3.832 1 96.94 180 ILE B CA 1
ATOM 3463 C C . ILE B 1 180 ? 14.766 -8.742 4.766 1 96.94 180 ILE B C 1
ATOM 3465 O O . ILE B 1 180 ? 15.867 -9.062 4.316 1 96.94 180 ILE B O 1
ATOM 3469 N N . LEU B 1 181 ? 14.578 -8.609 6.051 1 96.06 181 LEU B N 1
ATOM 3470 C CA . LEU B 1 181 ? 15.641 -8.781 7.031 1 96.06 181 LEU B CA 1
ATOM 3471 C C . LEU B 1 181 ? 16.125 -10.227 7.066 1 96.06 181 LEU B C 1
ATOM 3473 O O . LEU B 1 181 ? 17.328 -10.492 7.164 1 96.06 181 LEU B O 1
ATOM 3477 N N . LYS B 1 182 ? 15.172 -11.148 7.02 1 96.75 182 LYS B N 1
ATOM 3478 C CA . LYS B 1 182 ? 15.531 -12.562 6.977 1 96.75 182 LYS B CA 1
ATOM 3479 C C . LYS B 1 182 ? 16.391 -12.867 5.758 1 96.75 182 LYS B C 1
ATOM 3481 O O . LYS B 1 182 ? 17.391 -13.586 5.863 1 96.75 182 LYS B O 1
ATOM 3486 N N . LEU B 1 183 ? 16 -12.344 4.66 1 95.88 183 LEU B N 1
ATOM 3487 C CA . LEU B 1 183 ? 16.766 -12.531 3.436 1 95.88 183 LEU B CA 1
ATOM 3488 C C . LEU B 1 183 ? 18.156 -11.93 3.57 1 95.88 183 LEU B C 1
ATOM 3490 O O . LEU B 1 183 ? 19.156 -12.555 3.184 1 95.88 183 LEU B O 1
ATOM 3494 N N . ASP B 1 184 ? 18.234 -10.766 4.086 1 96.25 184 ASP B N 1
ATOM 3495 C CA . ASP B 1 184 ? 19.484 -10.039 4.258 1 96.25 184 ASP B CA 1
ATOM 3496 C C . ASP B 1 184 ? 20.438 -10.812 5.168 1 96.25 184 ASP B C 1
ATOM 3498 O O . ASP B 1 184 ? 21.656 -10.766 4.98 1 96.25 184 ASP B O 1
ATOM 3502 N N . GLN B 1 185 ? 19.938 -11.547 6.105 1 95.44 185 GLN B N 1
ATOM 3503 C CA . GLN B 1 185 ? 20.734 -12.281 7.086 1 95.44 185 GLN B CA 1
ATOM 3504 C C . GLN B 1 185 ? 21.062 -13.68 6.582 1 95.44 185 GLN B C 1
ATOM 3506 O O . GLN B 1 185 ? 21.781 -14.43 7.25 1 95.44 185 GLN B O 1
ATOM 3511 N N . GLY B 1 186 ? 20.547 -14.008 5.48 1 94.69 186 GLY B N 1
ATOM 3512 C CA . GLY B 1 186 ? 20.844 -15.305 4.898 1 94.69 186 GLY B CA 1
ATOM 3513 C C . GLY B 1 186 ? 20.031 -16.422 5.508 1 94.69 186 GLY B C 1
ATOM 3514 O O . GLY B 1 186 ? 20.469 -17.578 5.543 1 94.69 186 GLY B O 1
ATOM 3515 N N . ASP B 1 187 ? 18.891 -16.078 6.043 1 96.06 187 ASP B N 1
ATOM 3516 C CA . ASP B 1 187 ? 18 -17.094 6.598 1 96.06 187 ASP B CA 1
ATOM 3517 C C . ASP B 1 187 ? 17.609 -18.125 5.531 1 96.06 187 ASP B C 1
ATOM 3519 O O . ASP B 1 187 ? 17.031 -17.766 4.504 1 96.06 187 ASP B O 1
ATOM 3523 N N . PRO B 1 188 ? 17.844 -19.391 5.742 1 95 188 PRO B N 1
ATOM 3524 C CA . PRO B 1 188 ? 17.531 -20.406 4.73 1 95 188 PRO B CA 1
ATOM 3525 C C . PRO B 1 188 ? 16.047 -20.734 4.664 1 95 188 PRO B C 1
ATOM 3527 O O . PRO B 1 188 ? 15.578 -21.312 3.684 1 95 188 PRO B O 1
ATOM 3530 N N . GLY B 1 189 ? 15.352 -20.328 5.645 1 96.19 189 GLY B N 1
ATOM 3531 C CA . GLY B 1 189 ? 13.961 -20.734 5.758 1 96.19 189 GLY B CA 1
ATOM 3532 C C . GLY B 1 189 ? 13.797 -22.172 6.188 1 96.19 189 GLY B C 1
ATOM 3533 O O . GLY B 1 189 ? 14.75 -22.812 6.641 1 96.19 189 GLY B O 1
ATOM 3534 N N . PHE B 1 190 ? 12.531 -22.672 6.16 1 96.62 190 PHE B N 1
ATOM 3535 C CA . PHE B 1 190 ? 12.25 -24.047 6.512 1 96.62 190 PHE B CA 1
ATOM 3536 C C . PHE B 1 190 ? 11.57 -24.781 5.355 1 96.62 190 PHE B C 1
ATOM 3538 O O . PHE B 1 190 ? 10.891 -24.156 4.535 1 96.62 190 PHE B O 1
ATOM 3545 N N . ALA B 1 191 ? 11.75 -26.062 5.316 1 94.69 191 ALA B N 1
ATOM 3546 C CA . ALA B 1 191 ? 11.219 -26.875 4.23 1 94.69 191 ALA B CA 1
ATOM 3547 C C . ALA B 1 191 ? 9.695 -26.891 4.254 1 94.69 191 ALA B C 1
ATOM 3549 O O . ALA B 1 191 ? 9.086 -26.828 5.324 1 94.69 191 ALA B O 1
ATOM 3550 N N . GLN B 1 192 ? 9.148 -26.953 3.078 1 94.06 192 GLN B N 1
ATOM 3551 C CA . GLN B 1 192 ? 7.707 -27.125 2.977 1 94.06 192 GLN B CA 1
ATOM 3552 C C . GLN B 1 192 ? 7.285 -28.516 3.432 1 94.06 192 GLN B C 1
ATOM 3554 O O . GLN B 1 192 ? 7.848 -29.516 2.979 1 94.06 192 GLN B O 1
ATOM 3559 N N . LEU B 1 193 ? 6.363 -28.5 4.34 1 92.06 193 LEU B N 1
ATOM 3560 C CA . LEU B 1 193 ? 5.891 -29.781 4.859 1 92.06 193 LEU B CA 1
ATOM 3561 C C . LEU B 1 193 ? 4.398 -29.969 4.598 1 92.06 193 LEU B C 1
ATOM 3563 O O . LEU B 1 193 ? 3.648 -28.984 4.566 1 92.06 193 LEU B O 1
ATOM 3567 N N . GLY B 1 194 ? 4.039 -31.234 4.391 1 91.12 194 GLY B N 1
ATOM 3568 C CA . GLY B 1 194 ? 2.631 -31.516 4.184 1 91.12 194 GLY B CA 1
ATOM 3569 C C . GLY B 1 194 ? 2.305 -31.906 2.754 1 91.12 194 GLY B C 1
ATOM 3570 O O . GLY B 1 194 ? 3.205 -32.156 1.952 1 91.12 194 GLY B O 1
ATOM 3571 N N . GLU B 1 195 ? 1.027 -32 2.422 1 91.19 195 GLU B N 1
ATOM 3572 C CA . GLU B 1 195 ? 0.569 -32.438 1.105 1 91.19 195 GLU B CA 1
ATOM 3573 C C . GLU B 1 195 ? 0.56 -31.266 0.117 1 91.19 195 GLU B C 1
ATOM 3575 O O . GLU B 1 195 ? -0.058 -30.234 0.374 1 91.19 195 GLU B O 1
ATOM 3580 N N . ALA B 1 196 ? 1.169 -31.516 -0.967 1 91.25 196 ALA B N 1
ATOM 3581 C CA . ALA B 1 196 ? 1.244 -30.484 -2.01 1 91.25 196 ALA B CA 1
ATOM 3582 C C . ALA B 1 196 ? 0.084 -30.625 -2.992 1 91.25 196 ALA B C 1
ATOM 3584 O O . ALA B 1 196 ? -0.461 -31.719 -3.174 1 91.25 196 ALA B O 1
ATOM 3585 N N . SER B 1 197 ? -0.369 -29.547 -3.471 1 91.38 197 SER B N 1
ATO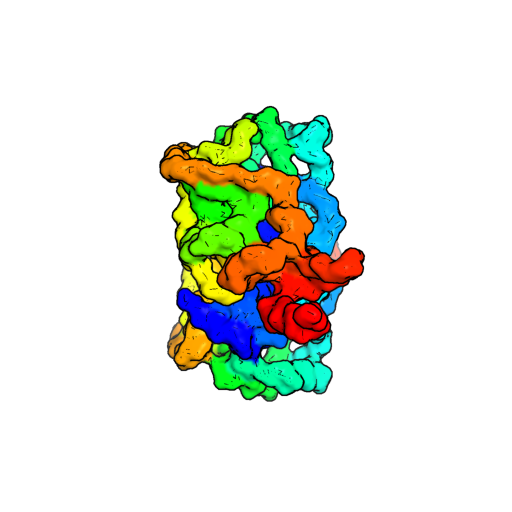M 3586 C CA . SER B 1 197 ? -1.31 -29.5 -4.586 1 91.38 197 SER B CA 1
ATOM 3587 C C . SER B 1 197 ? -0.92 -28.438 -5.598 1 91.38 197 SER B C 1
ATOM 3589 O O . SER B 1 197 ? -0.183 -27.5 -5.27 1 91.38 197 SER B O 1
ATOM 3591 N N . TYR B 1 198 ? -1.342 -28.641 -6.812 1 89.75 198 TYR B N 1
ATOM 3592 C CA . TYR B 1 198 ? -0.993 -27.719 -7.898 1 89.75 198 TYR B CA 1
ATOM 3593 C C . TYR B 1 198 ? -2.186 -27.484 -8.812 1 89.75 198 TYR B C 1
ATOM 3595 O O . TYR B 1 198 ? -2.881 -28.438 -9.195 1 89.75 198 TYR B O 1
ATOM 3603 N N . TYR B 1 199 ? -2.371 -26.266 -9.117 1 88.56 199 TYR B N 1
ATOM 3604 C CA . TYR B 1 199 ? -3.426 -25.891 -10.047 1 88.56 199 TYR B CA 1
ATOM 3605 C C . TYR B 1 199 ? -2.857 -25.109 -11.227 1 88.56 199 TYR B C 1
ATOM 3607 O O . TYR B 1 199 ? -2.229 -24.062 -11.031 1 88.56 199 TYR B O 1
ATOM 3615 N N . ALA B 1 200 ? -3.182 -25.547 -12.414 1 81.94 200 ALA B N 1
ATOM 3616 C CA . ALA B 1 200 ? -2.621 -24.969 -13.633 1 81.94 200 ALA B CA 1
ATOM 3617 C C . ALA B 1 200 ? -3.287 -23.641 -13.961 1 81.94 200 ALA B C 1
ATOM 3619 O O . ALA B 1 200 ? -4.289 -23.266 -13.352 1 81.94 200 ALA B O 1
ATOM 3620 N N . ARG B 1 201 ? -2.607 -23 -14.945 1 83.12 201 ARG B N 1
ATOM 3621 C CA . ARG B 1 201 ? -3.062 -21.672 -15.352 1 83.12 201 ARG B CA 1
ATOM 3622 C C . ARG B 1 201 ? -4.305 -21.766 -16.234 1 83.12 201 ARG B C 1
ATOM 3624 O O . ARG B 1 201 ? -4.207 -21.719 -17.469 1 83.12 201 ARG B O 1
ATOM 3631 N N . GLU B 1 202 ? -5.387 -21.969 -15.625 1 86.88 202 GLU B N 1
ATOM 3632 C CA . GLU B 1 202 ? -6.711 -22.031 -16.25 1 86.88 202 GLU B CA 1
ATOM 3633 C C . GLU B 1 202 ? -7.793 -21.547 -15.281 1 86.88 202 GLU B C 1
ATOM 3635 O O . GLU B 1 202 ? -7.656 -21.703 -14.062 1 86.88 202 GLU B O 1
ATOM 3640 N N . LEU B 1 203 ? -8.805 -21.047 -15.953 1 91 203 LEU B N 1
ATOM 3641 C CA . LEU B 1 203 ? -9.945 -20.672 -15.125 1 91 203 LEU B CA 1
ATOM 3642 C C . LEU B 1 203 ? -10.602 -21.891 -14.5 1 91 203 LEU B C 1
ATOM 3644 O O . LEU B 1 203 ? -10.828 -22.891 -15.188 1 91 203 LEU B O 1
ATOM 3648 N N . PRO B 1 204 ? -10.867 -21.828 -13.242 1 94.69 204 PRO B N 1
ATOM 3649 C CA . PRO B 1 204 ? -11.555 -22.953 -12.625 1 94.69 204 PRO B CA 1
ATOM 3650 C C . PRO B 1 204 ? -12.852 -23.328 -13.344 1 94.69 204 PRO B C 1
ATOM 3652 O O . PRO B 1 204 ? -13.75 -22.5 -13.484 1 94.69 204 PRO B O 1
ATOM 3655 N N . PHE B 1 205 ? -12.906 -24.562 -13.883 1 96.06 205 PHE B N 1
ATOM 3656 C CA . PHE B 1 205 ? -14.062 -25.125 -14.57 1 96.06 205 PHE B CA 1
ATOM 3657 C C . PHE B 1 205 ? -14.477 -24.234 -15.734 1 96.06 205 PHE B C 1
ATOM 3659 O O . PHE B 1 205 ? -15.672 -24.109 -16.031 1 96.06 205 PHE B O 1
ATOM 3666 N N . GLY B 1 206 ? -13.531 -23.469 -16.203 1 94.56 206 GLY B N 1
ATOM 3667 C CA . GLY B 1 206 ? -13.812 -22.594 -17.328 1 94.56 206 GLY B CA 1
ATOM 3668 C C . GLY B 1 206 ? -14.695 -21.422 -16.969 1 94.56 206 GLY B C 1
ATOM 3669 O O . GLY B 1 206 ? -15.172 -20.703 -17.859 1 94.56 206 GLY B O 1
ATOM 3670 N N . GLY B 1 207 ? -14.93 -21.312 -15.719 1 96.75 207 GLY B N 1
ATOM 3671 C CA . GLY B 1 207 ? -15.789 -20.234 -15.258 1 96.75 207 GLY B CA 1
ATOM 3672 C C . GLY B 1 207 ? -17.266 -20.531 -15.398 1 96.75 207 GLY B C 1
ATOM 3673 O O . GLY B 1 207 ? -18.109 -19.641 -15.32 1 96.75 207 GLY B O 1
ATOM 3674 N N . VAL B 1 208 ? -17.578 -21.797 -15.594 1 96.94 208 VAL B N 1
ATOM 3675 C CA . VAL B 1 208 ? -18.938 -22.172 -15.922 1 96.94 208 VAL B CA 1
ATOM 3676 C C . VAL B 1 208 ? -19.547 -22.969 -14.758 1 96.94 208 VAL B C 1
ATOM 3678 O O . VAL B 1 208 ? -18.922 -23.891 -14.25 1 96.94 208 VAL B O 1
ATOM 3681 N N . ILE B 1 209 ? -20.766 -22.625 -14.391 1 97.75 209 ILE B N 1
ATOM 3682 C CA . ILE B 1 209 ? -21.484 -23.312 -13.32 1 97.75 209 ILE B CA 1
ATOM 3683 C C . ILE B 1 209 ? -22.031 -24.641 -13.844 1 97.75 209 ILE B C 1
ATOM 3685 O O . ILE B 1 209 ? -22.625 -24.703 -14.922 1 97.75 209 ILE B O 1
ATOM 3689 N N . ASP B 1 210 ? -21.766 -25.688 -13.125 1 96 210 ASP B N 1
ATOM 3690 C CA . ASP B 1 210 ? -22.406 -26.969 -13.359 1 96 210 ASP B CA 1
ATOM 3691 C C . ASP B 1 210 ? -23.688 -27.094 -12.523 1 96 210 ASP B C 1
ATOM 3693 O O . ASP B 1 210 ? -23.625 -27.219 -11.297 1 96 210 ASP B O 1
ATOM 3697 N N . PRO B 1 211 ? -24.766 -27.156 -13.195 1 93.12 211 PRO B N 1
ATOM 3698 C CA . PRO B 1 211 ? -26.031 -27.156 -12.469 1 93.12 211 PRO B CA 1
ATOM 3699 C C . PRO B 1 211 ? -26.234 -28.422 -11.633 1 93.12 211 PRO B C 1
ATOM 3701 O O . PRO B 1 211 ? -27.141 -28.484 -10.805 1 93.12 211 PRO B O 1
ATOM 3704 N N . ARG B 1 212 ? -25.5 -29.344 -11.867 1 94.94 212 ARG B N 1
ATOM 3705 C CA . ARG B 1 212 ? -25.625 -30.594 -11.125 1 94.94 212 ARG B CA 1
ATOM 3706 C C . ARG B 1 212 ? -24.984 -30.484 -9.742 1 94.94 212 ARG B C 1
ATOM 3708 O O . ARG B 1 212 ? -25.203 -31.328 -8.875 1 94.94 212 ARG B O 1
ATOM 3715 N N . TRP B 1 213 ? -24.172 -29.406 -9.539 1 96.88 213 TRP B N 1
ATOM 3716 C CA . TRP B 1 213 ? -23.562 -29.188 -8.234 1 96.88 213 TRP B CA 1
ATOM 3717 C C . TRP B 1 213 ? -24.609 -28.875 -7.18 1 96.88 213 TRP B C 1
ATOM 3719 O O . TRP B 1 213 ? -25.719 -28.422 -7.508 1 96.88 213 TRP B O 1
ATOM 3729 N N . SER B 1 214 ? -24.281 -29.219 -5.848 1 97.25 214 SER B N 1
ATOM 3730 C CA . SER B 1 214 ? -25.125 -28.766 -4.758 1 97.25 214 SER B CA 1
ATOM 3731 C C . SER B 1 214 ? -25.172 -27.25 -4.695 1 97.25 214 SER B C 1
ATOM 3733 O O . SER B 1 214 ? -24.281 -26.562 -5.215 1 97.25 214 SER B O 1
ATOM 3735 N N . GLU B 1 215 ? -26.141 -26.719 -4.023 1 96 215 GLU B N 1
ATOM 3736 C CA . GLU B 1 215 ? -26.266 -25.266 -3.906 1 96 215 GLU B CA 1
ATOM 3737 C C . GLU B 1 215 ? -25.047 -24.672 -3.186 1 96 215 GLU B C 1
ATOM 3739 O O . GLU B 1 215 ? -24.609 -23.578 -3.518 1 96 215 GLU B O 1
ATOM 3744 N N . VAL B 1 216 ? -24.594 -25.422 -2.215 1 96.94 216 VAL B N 1
ATOM 3745 C CA . VAL B 1 216 ? -23.438 -24.953 -1.467 1 96.94 216 VAL B CA 1
ATOM 3746 C C . VAL B 1 216 ? -22.234 -24.859 -2.398 1 96.94 216 VAL B C 1
ATOM 3748 O O . VAL B 1 216 ? -21.469 -23.891 -2.336 1 96.94 216 VAL B O 1
ATOM 3751 N N . GLN B 1 217 ? -22.078 -25.766 -3.268 1 97.62 217 GLN B N 1
ATOM 3752 C CA . GLN B 1 217 ? -20.969 -25.766 -4.23 1 97.62 217 GLN B CA 1
ATOM 3753 C C . GLN B 1 217 ? -21.125 -24.625 -5.234 1 97.62 217 GLN B C 1
ATOM 3755 O O . GLN B 1 217 ? -20.125 -23.984 -5.59 1 97.62 217 GLN B O 1
ATOM 3760 N N . ILE B 1 218 ? -22.312 -24.453 -5.629 1 97.88 218 ILE B N 1
ATOM 3761 C CA . ILE B 1 218 ? -22.578 -23.375 -6.59 1 97.88 218 ILE B CA 1
ATOM 3762 C C . ILE B 1 218 ? -22.297 -22.031 -5.949 1 97.88 218 ILE B C 1
ATOM 3764 O O . ILE B 1 218 ? -21.656 -21.172 -6.562 1 97.88 218 ILE B O 1
ATOM 3768 N N . ASP B 1 219 ? -22.719 -21.922 -4.762 1 97.75 219 ASP B N 1
ATOM 3769 C CA . ASP B 1 219 ? -22.469 -20.672 -4.043 1 97.75 219 ASP B CA 1
ATOM 3770 C C . ASP B 1 219 ? -20.984 -20.406 -3.912 1 97.75 219 ASP B C 1
ATOM 3772 O O . ASP B 1 219 ? -20.516 -19.281 -4.148 1 97.75 219 ASP B O 1
ATOM 3776 N N . ARG B 1 220 ? -20.234 -21.391 -3.537 1 98.12 220 ARG B N 1
ATOM 3777 C CA . ARG B 1 220 ? -18.781 -21.266 -3.41 1 98.12 220 ARG B CA 1
ATOM 3778 C C . ARG B 1 220 ? -18.141 -20.875 -4.742 1 98.12 220 ARG B C 1
ATOM 3780 O O . ARG B 1 220 ? -17.266 -20.016 -4.793 1 98.12 220 ARG B O 1
ATOM 3787 N N . PHE B 1 221 ? -18.625 -21.5 -5.785 1 98.19 221 PHE B N 1
ATOM 3788 C CA . PHE B 1 221 ? -18.078 -21.234 -7.105 1 98.19 221 PHE B CA 1
ATOM 3789 C C . PHE B 1 221 ? -18.344 -19.797 -7.535 1 98.19 221 PHE B C 1
ATOM 3791 O O . PHE B 1 221 ? -17.469 -19.125 -8.07 1 98.19 221 PHE B O 1
ATOM 3798 N N . ILE B 1 222 ? -19.5 -19.375 -7.289 1 97.5 222 ILE B N 1
ATOM 3799 C CA . ILE B 1 222 ? -19.891 -18 -7.625 1 97.5 222 ILE B CA 1
ATOM 3800 C C . ILE B 1 222 ? -18.984 -17.016 -6.879 1 97.5 222 ILE B C 1
ATOM 3802 O O . ILE B 1 222 ? -18.453 -16.094 -7.473 1 97.5 222 ILE B O 1
ATOM 3806 N N . ARG B 1 223 ? -18.781 -17.25 -5.609 1 96.94 223 ARG B N 1
ATOM 3807 C CA . ARG B 1 223 ? -17.922 -16.391 -4.793 1 96.94 223 ARG B CA 1
ATOM 3808 C C . ARG B 1 223 ? -16.469 -16.453 -5.258 1 96.94 223 ARG B C 1
ATOM 3810 O O . ARG B 1 223 ? -15.781 -15.438 -5.273 1 96.94 223 ARG B O 1
ATOM 3817 N N . ALA B 1 224 ? -16.047 -17.609 -5.719 1 97.62 224 ALA B N 1
ATOM 3818 C CA . ALA B 1 224 ? -14.672 -17.812 -6.184 1 97.62 224 ALA B CA 1
ATOM 3819 C C . ALA B 1 224 ? -14.414 -17.062 -7.484 1 97.62 224 ALA B C 1
ATOM 3821 O O . ALA B 1 224 ? -13.297 -16.609 -7.734 1 97.62 224 ALA B O 1
ATOM 3822 N N . MET B 1 225 ? -15.43 -16.891 -8.242 1 96.25 225 MET B N 1
ATOM 3823 C CA . MET B 1 225 ? -15.289 -16.266 -9.547 1 96.25 225 MET B CA 1
ATOM 3824 C C . MET B 1 225 ? -15.484 -14.75 -9.453 1 96.25 225 MET B C 1
ATOM 3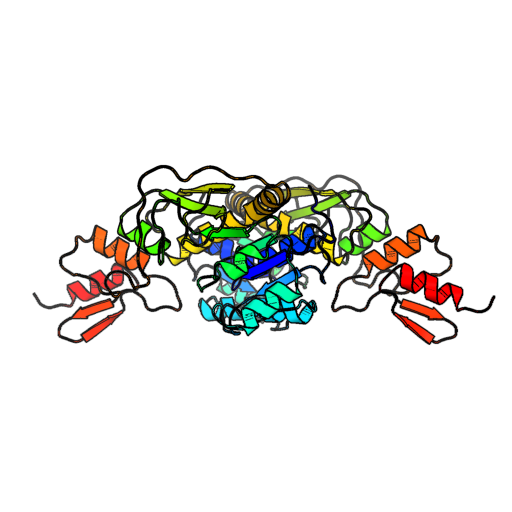826 O O . MET B 1 225 ? -15.219 -14.023 -10.406 1 96.25 225 MET B O 1
ATOM 3830 N N . PHE B 1 226 ? -15.898 -14.359 -8.312 1 93.94 226 PHE B N 1
ATOM 3831 C CA . PHE B 1 226 ? -16.141 -12.93 -8.156 1 93.94 226 PHE B CA 1
ATOM 3832 C C . PHE B 1 226 ? -14.828 -12.188 -7.93 1 93.94 226 PHE B C 1
ATOM 3834 O O . PHE B 1 226 ? -14.297 -12.18 -6.816 1 93.94 226 PHE B O 1
ATOM 3841 N N . PHE B 1 227 ? -14.336 -11.453 -8.992 1 90.69 227 PHE B N 1
ATOM 3842 C CA . PHE B 1 227 ? -13.078 -10.711 -8.977 1 90.69 227 PHE B CA 1
ATOM 3843 C C . PHE B 1 227 ? -13.094 -9.602 -10.016 1 90.69 227 PHE B C 1
ATOM 3845 O O . PHE B 1 227 ? -12.344 -9.656 -11 1 90.69 227 PHE B O 1
ATOM 3852 N N . PRO B 1 228 ? -13.93 -8.578 -9.758 1 84.56 228 PRO B N 1
ATOM 3853 C CA . PRO B 1 228 ? -13.938 -7.48 -10.727 1 84.56 228 PRO B CA 1
ATOM 3854 C C . PRO B 1 228 ? -12.547 -6.934 -11.008 1 84.56 228 PRO B C 1
ATOM 3856 O O . PRO B 1 228 ? -11.711 -6.871 -10.102 1 84.56 228 PRO B O 1
ATOM 3859 N N . PRO B 1 229 ? -12.258 -6.617 -12.305 1 80.62 229 PRO B N 1
ATOM 3860 C CA . PRO B 1 229 ? -13.227 -6.457 -13.391 1 80.62 229 PRO B CA 1
ATOM 3861 C C . PRO B 1 229 ? -13.398 -7.723 -14.227 1 80.62 229 PRO B C 1
ATOM 3863 O O . PRO B 1 229 ? -14 -7.684 -15.305 1 80.62 229 PRO B O 1
ATOM 3866 N N . PHE B 1 230 ? -12.883 -8.805 -13.75 1 86.56 230 PHE B N 1
ATOM 3867 C CA . PHE B 1 230 ? -13.031 -10.039 -14.516 1 86.56 230 PHE B CA 1
ATOM 3868 C C . PHE B 1 230 ? -14.477 -10.523 -14.484 1 86.56 230 PHE B C 1
ATOM 3870 O O . PHE B 1 230 ? -15.211 -10.227 -13.539 1 86.56 230 PHE B O 1
ATOM 3877 N N . PRO B 1 231 ? -14.828 -11.234 -15.492 1 91.5 231 PRO B N 1
ATOM 3878 C CA . PRO B 1 231 ? -16.219 -11.719 -15.539 1 91.5 231 PRO B CA 1
ATOM 3879 C C . PRO B 1 231 ? -16.547 -12.664 -14.383 1 91.5 231 PRO B C 1
ATOM 3881 O O . PRO B 1 231 ? -15.695 -13.438 -13.953 1 91.5 231 PRO B O 1
ATOM 3884 N N . PRO B 1 232 ? -17.797 -12.547 -13.906 1 95.88 232 PRO B N 1
ATOM 3885 C CA . PRO B 1 232 ? -18.234 -13.516 -12.898 1 95.88 232 PRO B CA 1
ATOM 3886 C C . PRO B 1 232 ? -18.531 -14.891 -13.5 1 95.88 232 PRO B C 1
ATOM 3888 O O . PRO B 1 232 ? -18.297 -15.109 -14.688 1 95.88 232 PRO B O 1
ATOM 3891 N N . ALA B 1 233 ? -18.953 -15.797 -12.617 1 97 233 ALA B N 1
ATOM 3892 C CA . ALA B 1 233 ? -19.375 -17.125 -13.07 1 97 233 ALA B CA 1
ATOM 3893 C C . ALA B 1 233 ? -20.516 -17.016 -14.086 1 97 233 ALA B C 1
ATOM 3895 O O . ALA B 1 233 ? -21.281 -16.047 -14.07 1 97 233 ALA B O 1
ATOM 3896 N N . VAL B 1 234 ? -20.562 -18.031 -14.945 1 97.19 234 VAL B N 1
ATOM 3897 C CA . VAL B 1 234 ? -21.609 -18 -15.961 1 97.19 234 VAL B CA 1
ATOM 3898 C C . VAL B 1 234 ? -22.438 -19.281 -15.891 1 97.19 234 VAL B C 1
ATOM 3900 O O . VAL B 1 234 ? -21.938 -20.328 -15.453 1 97.19 234 VAL B O 1
ATOM 3903 N N . LEU B 1 235 ? -23.641 -19.109 -16.234 1 96.06 235 LEU B N 1
ATOM 3904 C CA . LEU B 1 235 ? -24.578 -20.234 -16.406 1 96.06 235 LEU B CA 1
ATOM 3905 C C . LEU B 1 235 ? -25.047 -20.328 -17.844 1 96.06 235 LEU B C 1
ATOM 3907 O O . LEU B 1 235 ? -25.406 -19.312 -18.453 1 96.06 235 LEU B O 1
ATOM 3911 N N . LYS B 1 236 ? -24.969 -21.484 -18.391 1 94.56 236 LYS B N 1
ATOM 3912 C CA . LYS B 1 236 ? -25.453 -21.719 -19.75 1 94.56 236 LYS B CA 1
ATOM 3913 C C . LYS B 1 236 ? -26.812 -22.391 -19.734 1 94.56 236 LYS B C 1
ATOM 3915 O O . LYS B 1 236 ? -26.969 -23.484 -19.188 1 94.56 236 LYS B O 1
ATOM 3920 N N . ILE B 1 237 ? -27.734 -21.688 -20.312 1 90.44 237 ILE B N 1
ATOM 3921 C CA . ILE B 1 237 ? -29.094 -22.234 -20.438 1 90.44 237 ILE B CA 1
ATOM 3922 C C . ILE B 1 237 ? -29.547 -22.141 -21.891 1 90.44 237 ILE B C 1
ATOM 3924 O O . ILE B 1 237 ? -29.672 -21.047 -22.453 1 90.44 237 ILE B O 1
ATOM 3928 N N . ASP B 1 238 ? -29.875 -23.281 -22.484 1 88.88 238 ASP B N 1
ATOM 3929 C CA . ASP B 1 238 ? -30.391 -23.344 -23.844 1 88.88 238 ASP B CA 1
ATOM 3930 C C . ASP B 1 238 ? -29.516 -22.547 -24.812 1 88.88 238 ASP B C 1
ATOM 3932 O O . ASP B 1 238 ? -30.016 -21.703 -25.562 1 88.88 238 ASP B O 1
ATOM 3936 N N . GLY B 1 239 ? -28.297 -22.594 -24.672 1 89 239 GLY B N 1
ATOM 3937 C CA . GLY B 1 239 ? -27.344 -21.984 -25.594 1 89 239 GLY B CA 1
ATOM 3938 C C . GLY B 1 239 ? -27.047 -20.531 -25.25 1 89 239 GLY B C 1
ATOM 3939 O O . GLY B 1 239 ? -26.172 -19.922 -25.844 1 89 239 GLY B O 1
ATOM 3940 N N . LYS B 1 240 ? -27.828 -20.047 -24.312 1 93.25 240 LYS B N 1
ATOM 3941 C CA . LYS B 1 240 ? -27.594 -18.672 -23.891 1 93.25 240 LYS B CA 1
ATOM 3942 C C . LYS B 1 240 ? -26.703 -18.625 -22.656 1 93.25 240 LYS B C 1
ATOM 3944 O O . LYS B 1 240 ? -26.797 -19.484 -21.781 1 93.25 240 LYS B O 1
ATOM 3949 N N . VAL B 1 241 ? -25.891 -17.531 -22.625 1 95.12 241 VAL B N 1
ATOM 3950 C CA . VAL B 1 241 ? -24.953 -17.359 -21.516 1 95.12 241 VAL B CA 1
ATOM 3951 C C . VAL B 1 241 ? -25.438 -16.25 -20.594 1 95.12 241 VAL B C 1
ATOM 3953 O O . VAL B 1 241 ? -25.734 -15.141 -21.062 1 95.12 241 VAL B O 1
ATOM 3956 N N . TYR B 1 242 ? -25.531 -16.594 -19.281 1 95.62 242 TYR B N 1
ATOM 3957 C CA . TYR B 1 242 ? -25.953 -15.617 -18.266 1 95.62 242 TYR B CA 1
ATOM 3958 C C . TYR B 1 242 ? -24.844 -15.398 -17.234 1 95.62 242 TYR B C 1
ATOM 3960 O O . TYR B 1 242 ? -24.297 -16.359 -16.688 1 95.62 242 TYR B O 1
ATOM 3968 N N . TYR B 1 243 ? -24.5 -14.133 -16.969 1 95.75 243 TYR B N 1
ATOM 3969 C CA . TYR B 1 243 ? -23.562 -13.805 -15.906 1 95.75 243 TYR B CA 1
ATOM 3970 C C . TYR B 1 243 ? -24.219 -13.945 -14.539 1 95.75 243 TYR B C 1
ATOM 3972 O O . TYR B 1 243 ? -25.359 -13.523 -14.344 1 95.75 243 TYR B O 1
ATOM 3980 N N . VAL B 1 244 ? -23.547 -14.617 -13.641 1 96 244 VAL B N 1
ATOM 3981 C CA . VAL B 1 244 ? -24.094 -14.898 -12.312 1 96 244 VAL B CA 1
ATOM 3982 C C . VAL B 1 244 ? -23.156 -14.367 -11.242 1 96 244 VAL B C 1
ATOM 3984 O O . VAL B 1 244 ? -22.391 -15.125 -10.641 1 96 244 VAL B O 1
ATOM 3987 N N . PRO B 1 245 ? -23.281 -13.109 -10.836 1 93.94 245 PRO B N 1
ATOM 3988 C CA . PRO B 1 245 ? -22.391 -12.484 -9.867 1 93.94 245 PRO B CA 1
ATOM 3989 C C . PRO B 1 245 ? -22.766 -12.797 -8.422 1 93.94 245 PRO B C 1
ATOM 3991 O O . PRO B 1 245 ? -22 -12.492 -7.5 1 93.94 245 PRO B O 1
ATOM 3994 N N . SER B 1 246 ? -23.969 -13.391 -8.289 1 94.56 246 SER B N 1
ATOM 3995 C CA . SER B 1 246 ? -24.406 -13.719 -6.93 1 94.56 246 SER B CA 1
ATOM 3996 C C . SER B 1 246 ? -25.359 -14.906 -6.922 1 94.56 246 SER B C 1
ATOM 3998 O O . SER B 1 246 ? -25.953 -15.242 -7.949 1 94.56 246 SER B O 1
ATOM 4000 N N . ILE B 1 247 ? -25.5 -15.461 -5.695 1 95.06 247 ILE B N 1
ATOM 4001 C CA . ILE B 1 247 ? -26.344 -16.641 -5.551 1 95.06 247 ILE B CA 1
ATOM 4002 C C . ILE B 1 247 ? -27.797 -16.25 -5.777 1 95.06 247 ILE B C 1
ATOM 4004 O O . ILE B 1 247 ? -28.594 -17.047 -6.27 1 95.06 247 ILE B O 1
ATOM 4008 N N . ASP B 1 248 ? -28.141 -15.039 -5.445 1 94.25 248 ASP B N 1
ATOM 4009 C CA . ASP B 1 248 ? -29.516 -14.57 -5.641 1 94.25 248 ASP B CA 1
ATOM 4010 C C . ASP B 1 248 ? -29.875 -14.531 -7.125 1 94.25 248 ASP B C 1
ATOM 4012 O O . ASP B 1 248 ? -30.984 -14.875 -7.504 1 94.25 248 ASP B O 1
ATOM 4016 N N . ILE B 1 249 ? -28.922 -14.109 -7.883 1 94.19 249 ILE B N 1
ATOM 4017 C CA . ILE B 1 249 ? -29.156 -14.062 -9.328 1 94.19 249 ILE B CA 1
ATOM 4018 C C . ILE B 1 249 ? -29.281 -15.477 -9.875 1 94.19 249 ILE B C 1
ATOM 4020 O O . ILE B 1 249 ? -30.125 -15.75 -10.727 1 94.19 249 ILE B O 1
ATOM 4024 N N . TYR B 1 250 ? -28.484 -16.375 -9.391 1 95.25 250 TYR B N 1
ATOM 4025 C CA . TYR B 1 250 ? -28.594 -17.781 -9.781 1 95.25 250 TYR B CA 1
ATOM 4026 C C . TYR B 1 250 ? -29.984 -18.312 -9.484 1 95.25 250 TYR B C 1
ATOM 4028 O O . TYR B 1 250 ? -30.625 -18.922 -10.344 1 95.25 250 TYR B O 1
ATOM 4036 N N . ARG B 1 251 ? -30.453 -18.047 -8.32 1 94.94 251 ARG B N 1
ATOM 4037 C CA . ARG B 1 251 ? -31.766 -18.516 -7.891 1 94.94 251 ARG B CA 1
ATOM 4038 C C . ARG B 1 251 ? -32.875 -17.922 -8.758 1 94.94 251 ARG B C 1
ATOM 4040 O O . ARG B 1 251 ? -33.844 -18.625 -9.102 1 94.94 251 ARG B O 1
ATOM 4047 N N . SER B 1 252 ? -32.719 -16.719 -9.078 1 94.06 252 SER B N 1
ATOM 4048 C CA . SER B 1 252 ? -33.719 -16.062 -9.93 1 94.06 252 SER B CA 1
ATOM 4049 C C . SER B 1 252 ? -33.75 -16.688 -11.32 1 94.06 252 SER B C 1
ATOM 4051 O O . SER B 1 252 ? -34.812 -16.875 -11.891 1 94.06 252 SER B O 1
ATOM 4053 N N . LEU B 1 253 ? -32.625 -16.969 -11.859 1 91.62 253 LEU B N 1
ATOM 4054 C CA . LEU B 1 253 ? -32.531 -17.578 -13.18 1 91.62 253 LEU B CA 1
ATOM 4055 C C . LEU B 1 253 ? -33.125 -18.984 -13.156 1 91.62 253 LEU B C 1
ATOM 4057 O O . LEU B 1 253 ? -33.812 -19.391 -14.109 1 91.62 253 LEU B O 1
ATOM 4061 N N . MET B 1 254 ? -32.938 -19.703 -12.109 1 90.62 254 MET B N 1
ATOM 4062 C CA . MET B 1 254 ? -33.438 -21.078 -11.992 1 90.62 254 MET B CA 1
ATOM 4063 C C . MET B 1 254 ? -34.938 -21.109 -11.82 1 90.62 254 MET B C 1
ATOM 4065 O O . MET B 1 254 ? -35.594 -22.047 -12.258 1 90.62 254 MET B O 1
ATOM 4069 N N . ARG B 1 255 ? -35.406 -20.141 -11.172 1 87.5 255 ARG B N 1
ATOM 4070 C CA . ARG B 1 255 ? -36.844 -20.047 -11.016 1 87.5 255 ARG B CA 1
ATOM 4071 C C . ARG B 1 255 ? -37.531 -19.734 -12.344 1 87.5 255 ARG B C 1
ATOM 4073 O O . ARG B 1 255 ? -38.688 -20.094 -12.555 1 87.5 255 ARG B O 1
ATOM 4080 N N . GLY B 1 256 ? -36.844 -18.969 -13.164 1 77.12 256 GLY B N 1
ATOM 4081 C CA . GLY B 1 256 ? -37.406 -18.594 -14.453 1 77.12 256 GLY B CA 1
ATOM 4082 C C . GLY B 1 256 ? -37.312 -19.688 -15.484 1 77.12 256 GLY B C 1
ATOM 4083 O O . GLY B 1 256 ? -37.906 -19.594 -16.562 1 77.12 256 GLY B O 1
ATOM 4084 N N . ILE B 1 257 ? -36.5 -20.656 -15.266 1 69.19 257 ILE B N 1
ATOM 4085 C CA . ILE B 1 257 ? -36.375 -21.766 -16.203 1 69.19 257 ILE B CA 1
ATOM 4086 C C . ILE B 1 257 ? -37.594 -22.688 -16.062 1 69.19 257 ILE B C 1
ATOM 4088 O O . ILE B 1 257 ? -37.938 -23.141 -14.961 1 69.19 257 ILE B O 1
ATOM 4092 N N . PRO B 1 258 ? -38.5 -22.688 -17.078 1 57.16 258 PRO B N 1
ATOM 4093 C CA . PRO B 1 258 ? -39.656 -23.578 -17.031 1 57.16 258 PRO B CA 1
ATOM 4094 C C . PRO B 1 258 ? -39.281 -25.031 -16.75 1 57.16 258 PRO B C 1
ATOM 4096 O O . PRO B 1 258 ? -38.219 -25.484 -17.156 1 57.16 258 PRO B O 1
ATOM 4099 N N . SER B 1 259 ? -39.906 -25.688 -15.602 1 47.03 259 SER B N 1
ATOM 4100 C CA . SER B 1 259 ? -39.812 -27.125 -15.406 1 47.03 259 SER B CA 1
ATOM 4101 C C . SER B 1 259 ? -40.062 -27.875 -16.703 1 47.03 259 SER B C 1
ATOM 4103 O O . SER B 1 259 ? -40.875 -27.438 -17.531 1 47.03 259 SER B O 1
#

Sequence (518 aa):
MAIAPNTRVLVAGYGLPAEFCVTTLIGMGVEIDKIAVATHREDNRNCGLHSMLRLRNIQFTTAAANSEEFYEFGANFDPDMIISMHYRSLIPGRFLKLAKKGSVNLHPSLLPAYRGTNSVAWVIINGESETGFSYHRMDENFDTGAILLQERISVEETDTAFSLFHRQIARAILRLEEVILKLDQGDPGFAQLGEASYYARELPFGGVIDPRWSEVQIDRFIRAMFFPPFPPAVLKIDGKVYYVPSIDIYRSLMRGIPSMAIAPNTRVLVAGYGLPAEFCVTTLIGMGVEIDKIAVATHREDNRNCGLHSMLRLRNIQFTTAAANSEEFYEFGANFDPDMIISMHYRSLIPGRFLKLAKKGSVNLHPSLLPAYRGTNSVAWVIINGESETGFSYHRMDENFDTGAILLQERISVEETDTAFSLFHRQIARAILRLEEVILKLDQGDPGFAQLGEASYYARELPFGGVIDPRWSEVQIDRFIRAMFFPPFPPAVLKIDGKVYYVPSIDIYRSLMRGIPS

InterPro domains:
  IPR002376 Formyl transferase, N-terminal [PF00551] (59-167)
  IPR036477 Formyl transferase, N-terminal domain superfamily [SSF53328] (6-188)

Solvent-accessible surface area (backbone atoms only — not comparable to full-atom values): 27050 Å² total; per-residue (Å²): 140,70,62,62,39,77,50,25,38,32,34,31,19,39,22,68,59,28,42,48,49,53,40,41,42,33,26,45,45,33,38,60,92,26,37,36,35,42,33,64,70,78,43,71,66,23,38,34,36,54,36,47,31,62,58,63,65,35,56,69,45,56,53,53,60,88,36,68,66,33,45,49,55,48,60,73,64,55,27,36,28,34,41,34,28,62,48,93,64,76,70,47,48,78,56,54,68,52,21,74,53,34,37,37,34,57,39,69,22,51,61,32,28,47,28,77,38,64,31,54,26,47,41,40,54,72,62,44,61,60,44,24,30,25,34,21,33,61,53,80,51,86,79,62,32,26,36,68,46,71,51,81,38,78,48,56,94,81,49,26,28,42,28,48,49,32,30,43,50,53,54,50,61,61,45,43,68,63,51,53,51,37,38,74,71,58,58,74,49,41,76,67,62,82,70,67,39,76,32,64,94,61,60,71,73,73,40,50,60,62,85,83,51,54,69,70,52,47,42,28,41,23,27,26,34,32,41,75,79,49,73,43,18,29,40,76,54,96,90,39,81,41,80,24,77,39,64,66,53,45,52,52,54,57,69,68,49,80,131,140,71,62,63,39,77,51,27,38,32,35,32,19,38,23,67,59,28,42,47,49,53,39,44,41,32,25,45,46,33,38,58,90,27,36,36,37,43,34,65,72,78,43,71,66,24,41,33,37,54,34,46,31,60,57,62,66,36,56,68,45,57,54,54,60,88,36,68,66,32,42,48,53,48,60,73,64,54,26,37,29,36,44,33,27,60,48,92,62,75,69,48,48,78,58,54,67,51,20,73,54,34,35,36,34,57,41,69,21,53,60,32,29,46,28,75,39,64,31,54,27,47,42,40,55,70,62,45,59,60,44,25,31,24,35,19,34,61,54,81,50,88,80,62,32,26,37,70,45,71,50,82,38,78,47,56,94,79,49,26,27,42,27,48,47,30,32,43,51,51,54,49,61,61,45,43,68,61,50,53,51,38,38,75,70,57,58,73,48,42,76,66,63,79,70,67,39,76,34,65,93,61,62,69,74,73,40,50,60,60,84,84,52,55,69,70,52,46,44,28,40,24,27,26,33,32,41,76,81,47,73,42,18,28,39,76,52,97,88,40,80,41,81,25,76,37,64,66,53,46,52,52,53,58,69,66,48,80,131

Radius of gyration: 24.74 Å; Cα contacts (8 Å, |Δi|>4): 1090; chains: 2; bounding box: 78×69×52 Å

Secondary structure (DSSP, 8-state):
-PPPTT--EEEEE-HHHHHHHHHHHHHTT--GGGEEEE-PPP-TTTHHHHHHHHHTT-EEE---TTSHHHHHHHHHH--SEEEEES--SPPPHHHHTT-TT-EEEEESS-TTTTEES-HHHHHHHTT-SEEEEEEEE--SSTT-SPEEEEEEEE--TT--HHHHHHHHHHHHHHTHHHHHHHHHTT---B---S---EE-SS-GGGGB--TTS-HHHHHHHHHHH--TTS--EEEEETTEEEEE-SHHHHHHHHHHS--/-PPPTT--EEEEE-HHHHHHHHHHHHHTT--GGGEEEE-PPP-TTTHHHHHHHHHHT-EEE---TTSHHHHHHHHHH--SEEEEES--SPPPHHHHTT-TT-EEEEESS-TTTTEES-HHHHHHHTT-SEEEEEEEE--SSTT-SPEEEEEEEE--TT--HHHHHHHHHHHHHHTHHHHHHHHHTT---B---S---EE-SS-GGGGB--TTS-HHHHHHHHHHH--TTS--EEEEETTEEEEE-SHHHHHHHHHHS--

Organism: NCBI:txid520456

Nearest PDB structures (foldseek):
  5vys-assembly1_A  TM=9.769E-01  e=1.877E-51  Brucella melitensis bv. 1 str. 16M
  5vys-assembly1_B  TM=9.893E-01  e=1.171E-50  Brucella melitensis bv. 1 str. 16M
  5vyr-assembly1_B  TM=9.897E-01  e=2.497E-50  Brucella melitensis bv. 1 str. 16M
  5vyu-assembly1_B  TM=9.896E-01  e=6.436E-50  Brucella melitensis bv. 1 str. 16M
  5vyr-assembly1_A  TM=9.707E-01  e=1.066E-49  Brucella melitensis bv. 1 str. 16M

pLDDT: mean 94.02, std 6.16, range [46.81, 98.88]

Foldseek 3Di:
DADDQQAAEEEEEAAPQSVLLLVVNVVSNHDQASYEYEYADDDPRHVVVVVVCVVSVHHYDRDDLPDPVVQVVQQVSQHQEYEYYHRPDDHAQSSQVSHVLFYKYKAFWQPLAEFEPLSLLVCLLVPHQKTAMFIFTDHRDGPFGATPDIDMDGDDLQAASANSVVVRSVVVSVCSVVSVVCSSVSPRHHGTDDDGDYDYDADVVNLEDDPVDDLSSRQSNQRSQQHPPHFTRWYDDPNDIDGDNHSVVVVVVVVPPDD/DADDQLAAEEEEEAAPQSVLLLVVNVVSNHDQASYEYEYADDDPRHVVVVVVCVVSVHHYDRDDLPDPVVQVVQQVSQHQEYEYYHRPDDHAQSSQVSHVLFYKYKAFWQPLAEFEPLSLLVCLLVPHQKTAMFIFTDHRDGPFGATPDIDMDGDDLQAASANSVVVRSVVVSVCSVVSVVCSSVSPRHHGTDDDGDYDYPADDVNLEDDPVDDLSSRQSNQRSQQHPPHFTRWYDDPNDIDGDNHSVVVVVVVVPPDD